Protein AF-0000000073392946 (afdb_homodimer)

pLDDT: mean 93.13, std 9.12, range [33.97, 98.94]

Foldseek 3Di:
DDPVVLVVVLVCCLPVLLVVLLQVLQCFFPDRDHSLLLVLLVCCVVVVVSDDDPVSNCCNAWFRVLLLVLLLLLQLLQQLLLLLCCLLLLHLQDGLCLQQLQLQLLLQLLVQCQPPVDLVSSLVRSLVRSLVSSVVLVVVQVVDDVRDSVSSSVSSVVSNVVSVVSSVVSLVVGDPVPSNVVSVLLQLWASRPGGPVLCVVLVVLSVVLLVQCLVCLQVSNQSSVDCVSSVVVPDHSVVSVVSSNNSSSSSNSSSCSRTHDADLSSNLLLLVLCVSNNSRSNSSSSSSSSSSSSVSSVLQSVQRHDDPHRDHSNVSCCVVNVVSVVVSCVVVVVVVD/DDPVVLVVVLVCCLPVLLVVLLQVLQCFFPDRDHSLLLVLLVCCVVPVVSDDDPVSNCCNAWFRVLLLVLLLLLQLLFQLLLLLCCLLLLHLQDGLCQQQLQLQLLLQLLVQCQPPVDLVSSLVRSLVRSLVSNVVLVVVQVVDDVRDSVSSSVSSVVSNVVSVVSSVVSLVVGDPVPSNVVSVLLQLWASRPGGPVLCVVLVVLSVVLLVLCLVCLQLSNQSSVDCVSSVVVPDHSVVSVVSSNNSSSSSNSSSCSRTHDADLSSNLLLLVLCVSNNSRSNSSSSSSSSSSSSVSSVLQSVQRHDDPHRDHSNVSCCVVNVVSVVVSCVVVVVVVD

Organism: Methanobrevibacter smithii (strain ATCC 35061 / DSM 861 / OCM 144 / PS) (NCBI:txid420247)

Sequence (674 aa):
MNEENKEILSIVLLVFLPIILFFASFLIGRYPIDPVDVIKTILCPIFPQLEVSQTITTIVFEIRLPRIIGAFVVGAALAMAGSAFQGIFKNPLVSSDLLGVSNGAGFGAALAILLSGLNVVTQIFAFVFGLISVSITYLISKSYKNGGILVLVLSGVAISAFFGALVSAVKFIADPDDKLPEIVYWLMGSLASITVDKLIMISVPIIIGVVVLMLLRWRINLLSMGDEEAQALGLNPSRTRLVVIAACTLLTSAAVSISGIIGWLGLVIPHMTRMIVGPDNKILIPASLSLGASFLLLIDNISRAVISIEIPIGILTAVIGVPIFLYLLRKGYSEWSMNEENKEILSIVLLVFLPIILFFASFLIGRYPIDPVDVIKTILCPIFPQLEVSQTITTIVFEIRLPRIIGAFVVGAALAMAGSAFQGIFKNPLVSSDLLGVSNGAGFGAALAILLSGLNVVTQIFAFVFGLISVSITYLISKSYKNGGILVLVLSGVAISAFFGALVSAVKFIADPDDKLPEIVYWLMGSLASITVDKLIMISVPIIIGVVVLMLLRWRINLLSMGDEEAQALGLNPSRTRLVVIAACTLLTSAAVSISGIIGWLGLVIPHMTRMIVGPDNKILIPASLSLGASFLLLIDNISRAVISIEIPIGILTAVIGVPIFLYLLRKGYSEWS

Secondary structure (DSSP, 8-state):
--HHHHHHHHHHHHHHHHHHHHHHHHHSSSS---HHHHHHHHHTTT-GGG---HHHHHIIIIIIHHHHHHHHHHHHHHHHHHHHHHHHTT-TT--TTTTSHHHHHHHHHHHHHHHT--HHHHHHHHHHHHHHHHHHHHHHHHTSTT--HHHHHHHHHHHHHHHHHHHHHHHHHS-TTTHHHHHHHHHT--STT--HHHHHHHHHHHHHHHHHHHHHHHHHHHHHH-HHHHHHTT--HHHHHHHHHHHHHHHHHHHHHHH----SHHHHHHHHHHHHH-S-HHHHHHHHHHHHHHHHHHHHHHHHHH-SS---HHHHHHHHHHHHHHHHHHHHHHHH-/--HHHHHHHHHHHHHHHHHHHHHHHHTSSSS---HHHHHHHHHTTT-GGG---HHHHHIIIIIIHHHHHHHHHHHHHHHHHHHHHHHHTT-TT--TTTTSHHHHHHHHHHHHHHHT--HHHHHHHHHHHHHHHHHHHHHHHHHSTT--HHHHHHHHHHHHHHHHHHHHHHHHHS-TTTHHHHHHHHHT--STT--HHHHHHHHHHHHHHHHHHHHHHHHHHHHHT-HHHHHHTT--HHHHHHHHHHHHHHHHHHHHHHH----SHHHHHHHHHHHHH-S-HHHHHHHHHHHHHHHHHHHHHHHHHH-SS---HHHHHHHHHHHHHHHHHHHHHHHH-

Radius of gyration: 26.89 Å; Cα contacts (8 Å, |Δi|>4): 1127; chains: 2; bounding box: 58×92×51 Å

Nearest PDB structures (foldseek):
  2nq2-assembly1_A  TM=9.608E-01  e=1.134E-20  Haemophilus influenzae
  2nq2-assembly1_B  TM=9.474E-01  e=2.192E-20  Haemophilus influenzae
  5b57-assembly1_B  TM=9.269E-01  e=2.754E-18  Burkholderia cenocepacia J2315
  5b57-assembly1_A  TM=9.365E-01  e=4.274E-18  Burkholderia cenocepacia J2315
  5b58-assembly1_B  TM=9.245E-01  e=4.876E-18  Burkholderia cenocepacia J2315

Solvent-accessible surface area (backbone atoms only — not comparable to full-atom values): 31918 Å² total; per-residue (Å²): 126,57,74,66,54,44,49,51,51,45,50,48,49,44,59,50,45,41,54,54,49,57,50,52,46,41,53,52,47,97,71,58,42,53,61,64,58,50,53,29,46,71,43,16,87,82,41,65,88,40,64,67,58,68,66,56,46,45,43,43,66,62,45,48,46,27,24,52,51,45,25,32,50,35,19,16,30,30,5,28,22,3,34,50,43,17,29,60,64,65,33,79,83,37,32,53,49,48,41,10,24,54,30,18,14,46,27,23,26,39,51,26,43,67,73,72,57,43,67,69,54,19,28,51,30,6,28,51,27,6,48,48,32,35,50,50,19,50,54,56,24,65,69,38,87,85,47,50,71,64,44,36,48,52,32,4,51,42,48,23,47,38,28,44,26,50,35,51,53,52,47,68,70,30,50,51,80,52,44,26,48,53,41,59,54,46,56,34,8,42,54,84,82,33,33,63,68,59,51,59,71,36,42,60,46,39,50,52,16,50,50,51,50,65,71,39,20,62,57,35,47,37,41,47,69,29,59,69,58,20,38,72,73,71,42,58,53,70,63,54,49,49,53,52,50,50,27,31,45,36,17,39,16,41,34,31,28,62,26,28,40,68,53,50,44,14,32,46,35,29,53,55,36,31,75,59,70,34,82,53,32,70,55,32,38,63,42,11,25,33,50,16,13,34,50,40,39,52,51,52,45,49,25,46,58,75,41,99,60,68,52,44,47,23,36,53,34,28,63,52,37,36,57,51,45,57,52,47,51,62,56,44,57,60,68,74,96,127,57,74,66,55,44,50,52,50,44,51,46,49,46,57,48,46,42,53,54,49,56,50,51,46,40,52,51,47,98,71,58,42,54,60,67,57,49,53,30,47,71,43,16,87,82,40,65,87,39,65,67,60,67,68,56,46,46,44,44,66,60,45,47,46,29,25,53,52,44,26,32,52,36,20,15,30,29,5,28,23,3,34,51,44,18,29,61,63,65,32,80,84,36,32,53,48,48,41,10,24,55,32,18,14,45,28,22,26,39,53,26,42,67,74,71,56,45,66,68,53,18,28,50,31,6,27,51,28,6,48,48,32,33,49,50,18,51,54,55,24,64,69,37,87,85,48,49,71,63,42,35,48,54,32,3,51,42,47,22,48,37,28,46,26,50,35,50,52,51,48,69,71,29,51,50,78,51,43,26,48,53,43,56,54,46,55,33,8,40,55,84,82,32,35,63,67,59,50,58,69,35,43,61,46,38,50,52,18,51,51,51,50,64,72,38,20,62,56,36,48,37,41,45,68,29,60,70,58,19,38,73,74,71,41,58,52,70,60,53,49,50,52,52,50,50,26,31,44,34,17,39,14,41,34,31,29,61,28,28,38,68,55,49,44,13,32,48,36,28,55,54,34,29,74,59,70,35,84,52,31,70,53,32,35,63,41,11,25,32,48,17,14,34,49,39,39,50,50,51,44,47,28,47,60,75,40,99,59,66,53,44,47,24,37,52,35,28,63,51,37,36,58,50,46,56,52,45,51,62,58,43,56,61,68,75,96

Structure (mmCIF, N/CA/C/O backbone):
data_AF-0000000073392946-model_v1
#
loop_
_entity.id
_entity.type
_entity.pdbx_description
1 polymer 'Iron(III) ABC transporter, permease component'
#
loop_
_atom_site.group_PDB
_atom_site.id
_atom_site.type_symbol
_atom_site.label_atom_id
_atom_site.label_alt_id
_atom_site.label_comp_id
_atom_site.label_asym_id
_atom_site.label_entity_id
_atom_site.label_seq_id
_atom_site.pdbx_PDB_ins_code
_atom_site.Cartn_x
_atom_site.Cartn_y
_atom_site.Cartn_z
_atom_site.occupancy
_atom_site.B_iso_or_equiv
_atom_site.auth_seq_id
_atom_site.auth_comp_id
_atom_site.auth_asym_id
_atom_site.auth_atom_id
_atom_site.pdbx_PDB_model_num
ATOM 1 N N . MET A 1 1 ? 17.859 34.781 -7.828 1 49.5 1 MET A N 1
ATOM 2 C CA . MET A 1 1 ? 17.5 35.5 -6.609 1 49.5 1 MET A CA 1
ATOM 3 C C . MET A 1 1 ? 18.578 35.344 -5.543 1 49.5 1 MET A C 1
ATOM 5 O O . MET A 1 1 ? 19.062 34.25 -5.293 1 49.5 1 MET A O 1
ATOM 9 N N . ASN A 1 2 ? 19.141 36.312 -5.102 1 59.88 2 ASN A N 1
ATOM 10 C CA . ASN A 1 2 ? 20.203 36.344 -4.113 1 59.88 2 ASN A CA 1
ATOM 11 C C . ASN A 1 2 ? 19.828 35.562 -2.854 1 59.88 2 ASN A C 1
ATOM 13 O O . ASN A 1 2 ? 18.641 35.406 -2.568 1 59.88 2 ASN A O 1
ATOM 17 N N . GLU A 1 3 ? 20.703 34.875 -2.246 1 69.44 3 GLU A N 1
ATOM 18 C CA . GLU A 1 3 ? 20.562 34.062 -1.041 1 69.44 3 GLU A CA 1
ATOM 19 C C . GLU A 1 3 ? 19.719 34.781 0.011 1 69.44 3 GLU A C 1
ATOM 21 O O . GLU A 1 3 ? 18.922 34.156 0.714 1 69.44 3 GLU A O 1
ATOM 26 N N . GLU A 1 4 ? 19.875 36.062 0.094 1 71.38 4 GLU A N 1
ATOM 27 C CA . GLU A 1 4 ? 19.141 36.875 1.066 1 71.38 4 GLU A CA 1
ATOM 28 C C . GLU A 1 4 ? 17.656 36.938 0.719 1 71.38 4 GLU A C 1
ATOM 30 O O . GLU A 1 4 ? 16.797 36.875 1.605 1 71.38 4 GLU A O 1
ATOM 35 N N . ASN A 1 5 ? 17.422 37.094 -0.562 1 73.25 5 ASN A N 1
ATOM 36 C CA . ASN A 1 5 ? 16.031 37.156 -1.014 1 73.25 5 ASN A CA 1
ATOM 37 C C . ASN A 1 5 ? 15.312 35.844 -0.824 1 73.25 5 ASN A C 1
ATOM 39 O O . ASN A 1 5 ? 14.125 35.812 -0.496 1 73.25 5 ASN A O 1
ATOM 43 N N . LYS A 1 6 ? 16.125 34.844 -0.994 1 74.5 6 LYS A N 1
ATOM 44 C CA . LYS A 1 6 ? 15.57 33.531 -0.797 1 74.5 6 LYS A CA 1
ATOM 45 C C . LYS A 1 6 ? 15.195 33.281 0.664 1 74.5 6 LYS A C 1
ATOM 47 O O . LYS A 1 6 ? 14.188 32.656 0.958 1 74.5 6 LYS A O 1
ATOM 52 N N . GLU A 1 7 ? 15.922 33.875 1.516 1 77.69 7 GLU A N 1
ATOM 53 C CA . GLU A 1 7 ? 15.664 33.781 2.947 1 77.69 7 GLU A CA 1
ATOM 54 C C . GLU A 1 7 ? 14.422 34.562 3.35 1 77.69 7 GLU A C 1
ATOM 56 O O . GLU A 1 7 ? 13.602 34.062 4.137 1 77.69 7 GLU A O 1
ATOM 61 N N . ILE A 1 8 ? 14.289 35.75 2.869 1 78.25 8 ILE A N 1
ATOM 62 C CA . ILE A 1 8 ? 13.133 36.594 3.178 1 78.25 8 ILE A CA 1
ATOM 63 C C . ILE A 1 8 ? 11.859 35.938 2.639 1 78.25 8 ILE A C 1
ATOM 65 O O . ILE A 1 8 ? 10.844 35.875 3.328 1 78.25 8 ILE A O 1
ATOM 69 N N . LEU A 1 9 ? 11.953 35.469 1.49 1 77.75 9 LEU A N 1
ATOM 70 C CA . LEU A 1 9 ? 10.812 34.781 0.872 1 77.75 9 LEU A CA 1
ATOM 71 C C . LEU A 1 9 ? 10.391 33.562 1.681 1 77.75 9 LEU A C 1
ATOM 73 O O . LEU A 1 9 ? 9.195 33.312 1.873 1 77.75 9 LEU A O 1
ATOM 77 N N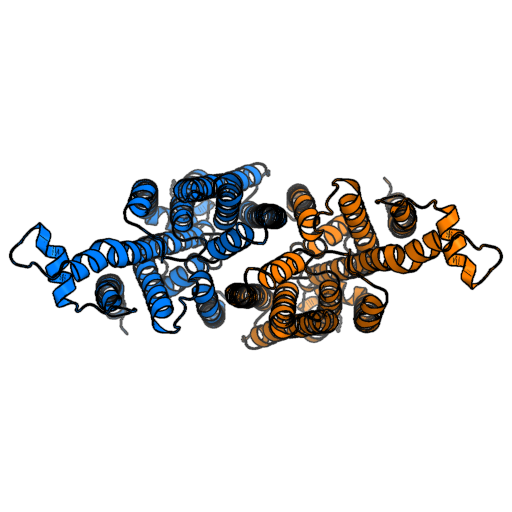 . SER A 1 10 ? 11.398 32.938 2.102 1 83.38 10 SER A N 1
ATOM 78 C CA . SER A 1 10 ? 11.117 31.75 2.912 1 83.38 10 SER A CA 1
ATOM 79 C C . SER A 1 10 ? 10.375 32.125 4.195 1 83.38 10 SER A C 1
ATOM 81 O O . SER A 1 10 ? 9.43 31.438 4.594 1 83.38 10 SER A O 1
ATOM 83 N N . ILE A 1 11 ? 10.758 33.156 4.707 1 82.12 11 ILE A N 1
ATOM 84 C CA . ILE A 1 11 ? 10.141 33.594 5.953 1 82.12 11 ILE A CA 1
ATOM 85 C C . ILE A 1 11 ? 8.719 34.062 5.684 1 82.12 11 ILE A C 1
ATOM 87 O O . ILE A 1 11 ? 7.797 33.75 6.445 1 82.12 11 ILE A O 1
ATOM 91 N N . VAL A 1 12 ? 8.547 34.781 4.652 1 81.62 12 VAL A N 1
ATOM 92 C CA . VAL A 1 12 ? 7.238 35.312 4.285 1 81.62 12 VAL A CA 1
ATOM 93 C C . VAL A 1 12 ? 6.266 34.156 4.047 1 81.62 12 VAL A C 1
ATOM 95 O O . VAL A 1 12 ? 5.137 34.156 4.539 1 81.62 12 VAL A O 1
ATOM 98 N N . LEU A 1 13 ? 6.73 33.188 3.451 1 80.81 13 LEU A N 1
ATOM 99 C CA . LEU A 1 13 ? 5.883 32.031 3.145 1 80.81 13 LEU A CA 1
ATOM 100 C C . LEU A 1 13 ? 5.516 31.281 4.414 1 80.81 13 LEU A C 1
ATOM 102 O O . LEU A 1 13 ? 4.371 30.844 4.582 1 80.81 13 LEU A O 1
ATOM 106 N N . LEU A 1 14 ? 6.453 31.172 5.191 1 86.44 14 LEU A N 1
ATOM 107 C CA . LEU A 1 14 ? 6.277 30.391 6.41 1 86.44 14 LEU A CA 1
ATOM 108 C C . LEU A 1 14 ? 5.289 31.062 7.352 1 86.44 14 LEU A C 1
ATOM 110 O O . LEU A 1 14 ? 4.516 30.391 8.039 1 86.44 14 LEU A O 1
ATOM 114 N N . VAL A 1 15 ? 5.289 32.344 7.312 1 87.25 15 VAL A N 1
ATOM 115 C CA . VAL A 1 15 ? 4.477 33.062 8.297 1 87.25 15 VAL A CA 1
ATOM 116 C C . VAL A 1 15 ? 3.166 33.5 7.664 1 87.25 15 VAL A C 1
ATOM 118 O O . VAL A 1 15 ? 2.096 33.344 8.258 1 87.25 15 VAL A O 1
ATOM 121 N N . PHE A 1 16 ? 3.133 34.031 6.488 1 91.5 16 PHE A N 1
ATOM 122 C CA . PHE A 1 16 ? 1.972 34.719 5.934 1 91.5 16 PHE A CA 1
ATOM 123 C C . PHE A 1 16 ? 1.063 33.75 5.199 1 91.5 16 PHE A C 1
ATOM 125 O O . PHE A 1 16 ? -0.153 33.938 5.145 1 91.5 16 PHE A O 1
ATOM 132 N N . LEU A 1 17 ? 1.608 32.719 4.664 1 93.88 17 LEU A N 1
ATOM 133 C CA . LEU A 1 17 ? 0.814 31.797 3.869 1 93.88 17 LEU A CA 1
ATOM 134 C C . LEU A 1 17 ? -0.289 31.156 4.711 1 93.88 17 LEU A C 1
ATOM 136 O O . LEU A 1 17 ? -1.454 31.141 4.309 1 93.88 17 LEU A O 1
ATOM 140 N N . PRO A 1 18 ? 0.021 30.609 5.898 1 95.81 18 PRO A N 1
ATOM 141 C CA . PRO A 1 18 ? -1.043 30.031 6.719 1 95.81 18 PRO A CA 1
ATOM 142 C C . PRO A 1 18 ? -2.105 31.047 7.117 1 95.81 18 PRO A C 1
ATOM 144 O O . PRO A 1 18 ? -3.283 30.703 7.242 1 95.81 18 PRO A O 1
ATOM 147 N N . ILE A 1 19 ? -1.683 32.281 7.344 1 95.25 19 ILE A N 1
ATOM 148 C CA . ILE A 1 19 ? -2.611 33.344 7.754 1 95.25 19 ILE A CA 1
ATOM 149 C C . ILE A 1 19 ? -3.576 33.656 6.609 1 95.25 19 ILE A C 1
ATOM 151 O O . ILE A 1 19 ? -4.789 33.75 6.816 1 95.25 19 ILE A O 1
ATOM 155 N N . ILE A 1 20 ? -3.104 33.812 5.457 1 95.44 20 ILE A N 1
ATOM 156 C CA . ILE A 1 20 ? -3.914 34.125 4.281 1 95.44 20 ILE A CA 1
ATOM 157 C C . ILE A 1 20 ? -4.891 32.969 4.031 1 95.44 20 ILE A C 1
ATOM 159 O O . ILE A 1 20 ? -6.078 33.188 3.785 1 95.44 20 ILE A O 1
ATOM 163 N N . LEU A 1 21 ? -4.43 31.766 4.141 1 97 21 LEU A N 1
ATOM 164 C CA . LEU A 1 21 ? -5.27 30.594 3.885 1 97 21 LEU A CA 1
ATOM 165 C C . LEU A 1 21 ? -6.332 30.438 4.973 1 97 21 LEU A C 1
ATOM 167 O O . LEU A 1 21 ? -7.445 29.984 4.695 1 97 21 LEU A O 1
ATOM 171 N N . PHE A 1 22 ? -5.922 30.812 6.211 1 97.25 22 PHE A N 1
ATOM 172 C CA . PHE A 1 22 ? -6.863 30.781 7.324 1 97.25 22 PHE A CA 1
ATOM 173 C C . PHE A 1 22 ? -8.102 31.625 7.012 1 97.25 22 PHE A C 1
ATOM 175 O O . PHE A 1 22 ? -9.227 31.141 7.113 1 97.25 22 PHE A O 1
ATOM 182 N N . PHE A 1 23 ? -7.953 32.812 6.562 1 95.75 23 PHE A N 1
ATOM 183 C CA . PHE A 1 23 ? -9.078 33.688 6.277 1 95.75 23 PHE A CA 1
ATOM 184 C C . PHE A 1 23 ? -9.758 33.281 4.973 1 95.75 23 PHE A C 1
ATOM 186 O O . PHE A 1 23 ? -10.984 33.344 4.871 1 95.75 23 PHE A O 1
ATOM 193 N N . ALA A 1 24 ? -9.016 32.906 4.016 1 95.56 24 ALA A N 1
ATOM 194 C CA . ALA A 1 24 ? -9.586 32.469 2.736 1 95.56 24 ALA A CA 1
ATOM 195 C C . ALA A 1 24 ? -10.5 31.281 2.914 1 95.56 24 ALA A C 1
ATOM 197 O O . ALA A 1 24 ? -11.492 31.125 2.197 1 95.56 24 ALA A O 1
ATOM 198 N N . SER A 1 25 ? -10.141 30.438 3.854 1 96.44 25 SER A N 1
ATOM 199 C CA . SER A 1 25 ? -10.891 29.203 4.086 1 96.44 25 SER A CA 1
ATOM 200 C C . SER A 1 25 ? -12.32 29.5 4.512 1 96.44 25 SER A C 1
ATOM 202 O O . SER A 1 25 ? -13.234 28.719 4.215 1 96.44 25 SER A O 1
ATOM 204 N N . PHE A 1 26 ? -12.539 30.625 5.145 1 95.19 26 PHE A N 1
ATOM 205 C CA . PHE A 1 26 ? -13.875 30.984 5.598 1 95.19 26 PHE A CA 1
ATOM 206 C C . PHE A 1 26 ? -14.742 31.438 4.426 1 95.19 26 PHE A C 1
ATOM 208 O O . PHE A 1 26 ? -15.969 31.438 4.527 1 95.19 26 PHE A O 1
ATOM 215 N N . LEU A 1 27 ? -14.125 31.812 3.336 1 93.38 27 LEU A N 1
ATOM 216 C CA . LEU A 1 27 ? -14.852 32.281 2.16 1 93.38 27 LEU A CA 1
ATOM 217 C C . LEU A 1 27 ? -15.289 31.109 1.284 1 93.38 27 LEU A C 1
ATOM 219 O O . LEU A 1 27 ? -16.109 31.281 0.38 1 93.38 27 LEU A O 1
ATOM 223 N N . ILE A 1 28 ? -14.781 29.953 1.602 1 91 28 ILE A N 1
ATOM 224 C CA . ILE A 1 28 ? -15.016 28.781 0.759 1 91 28 ILE A CA 1
ATOM 225 C C . ILE A 1 28 ? -15.984 27.828 1.456 1 91 28 ILE A C 1
ATOM 227 O O . ILE A 1 28 ? -15.859 27.562 2.656 1 91 28 ILE A O 1
ATOM 231 N N . GLY A 1 29 ? -16.891 27.25 0.705 1 84.75 29 GLY A N 1
ATOM 232 C CA . GLY A 1 29 ? -17.875 26.328 1.224 1 84.75 29 GLY A CA 1
ATOM 233 C C . GLY A 1 29 ? -19.312 26.766 0.958 1 84.75 29 GLY A C 1
ATOM 234 O O . GLY A 1 29 ? -19.547 27.703 0.21 1 84.75 29 GLY A O 1
ATOM 235 N N . ARG A 1 30 ? -20.328 26.156 1.58 1 81.88 30 ARG A N 1
ATOM 236 C CA . ARG A 1 30 ? -21.75 26.359 1.319 1 81.88 30 ARG A CA 1
ATOM 237 C C . ARG A 1 30 ? -22.234 27.688 1.889 1 81.88 30 ARG A C 1
ATOM 239 O O . ARG A 1 30 ? -23.188 28.281 1.371 1 81.88 30 ARG A O 1
ATOM 246 N N . TYR A 1 31 ? -21.5 28.141 2.951 1 85.69 31 TYR A N 1
ATOM 247 C CA . TYR A 1 31 ? -21.875 29.375 3.629 1 85.69 31 TYR A CA 1
ATOM 248 C C . TYR A 1 31 ? -20.656 30.281 3.807 1 85.69 31 TYR A C 1
ATOM 250 O O . TYR A 1 31 ? -20.062 30.312 4.883 1 85.69 31 TYR A O 1
ATOM 258 N N . PRO A 1 32 ? -20.375 31 2.76 1 91.44 32 PRO A N 1
ATOM 259 C CA . PRO A 1 32 ? -19.203 31.875 2.857 1 91.44 32 PRO A CA 1
ATOM 260 C C . PRO A 1 32 ? -19.359 32.969 3.908 1 91.44 32 PRO A C 1
ATOM 262 O O . PRO A 1 32 ? -20.453 33.531 4.043 1 91.44 32 PRO A O 1
ATOM 265 N N . ILE A 1 33 ? -18.328 33.188 4.641 1 93.31 33 ILE A N 1
ATOM 266 C CA . ILE A 1 33 ? -18.328 34.188 5.695 1 93.31 33 ILE A CA 1
ATOM 267 C C . ILE A 1 33 ? -17.25 35.219 5.418 1 93.31 33 ILE A C 1
ATOM 269 O O . ILE A 1 33 ? -16.078 34.875 5.227 1 93.31 33 ILE A O 1
ATOM 273 N N . ASP A 1 34 ? -17.594 36.406 5.5 1 93.5 34 ASP A N 1
ATOM 274 C CA . ASP A 1 34 ? -16.656 37.5 5.273 1 93.5 34 ASP A CA 1
ATOM 275 C C . ASP A 1 34 ? -15.594 37.531 6.363 1 93.5 34 ASP A C 1
ATOM 277 O O . ASP A 1 34 ? -15.891 37.344 7.543 1 93.5 34 ASP A O 1
ATOM 281 N N . PRO A 1 35 ? -14.367 37.906 5.895 1 93.56 35 PRO A N 1
ATOM 282 C CA . PRO A 1 35 ? -13.266 37.938 6.859 1 93.56 35 PRO A CA 1
ATOM 283 C C . PRO A 1 35 ? -13.531 38.906 8.016 1 93.56 35 PRO A C 1
ATOM 285 O O . PRO A 1 35 ? -13.086 38.656 9.141 1 93.56 35 PRO A O 1
ATOM 288 N N . VAL A 1 36 ? -14.227 39.906 7.746 1 93.12 36 VAL A N 1
ATOM 289 C CA . VAL A 1 36 ? -14.547 40.875 8.789 1 93.12 36 VAL A CA 1
ATOM 290 C C . VAL A 1 36 ? -15.453 40.25 9.836 1 93.12 36 VAL A C 1
ATOM 292 O O . VAL A 1 36 ? -15.25 40.406 11.039 1 93.12 36 VAL A O 1
ATOM 295 N N . ASP A 1 37 ? -16.422 39.531 9.391 1 93.5 37 ASP A N 1
ATOM 296 C CA . ASP A 1 37 ? -17.344 38.844 10.297 1 93.5 37 ASP A CA 1
ATOM 297 C C . ASP A 1 37 ? -16.609 37.75 11.086 1 93.5 37 ASP A C 1
ATOM 299 O O . ASP A 1 37 ? -16.938 37.5 12.242 1 93.5 37 ASP A O 1
ATOM 303 N N . VAL A 1 38 ? -15.648 37.188 10.453 1 94.5 38 VAL A N 1
ATOM 304 C CA . VAL A 1 38 ? -14.836 36.188 11.141 1 94.5 38 VAL A CA 1
ATOM 305 C C . VAL A 1 38 ? -14.078 36.812 12.297 1 94.5 38 VAL A C 1
ATOM 307 O O . VAL A 1 38 ? -14.102 36.312 13.422 1 94.5 38 VAL A O 1
ATOM 310 N N . ILE A 1 39 ? -13.445 37.969 12.039 1 94.19 39 ILE A N 1
ATOM 311 C CA . ILE A 1 39 ? -12.656 38.656 13.047 1 94.19 39 ILE A CA 1
ATOM 312 C C . ILE A 1 39 ? -13.57 39.125 14.18 1 94.19 39 ILE A C 1
ATOM 314 O O . ILE A 1 39 ? -13.242 38.938 15.359 1 94.19 39 ILE A O 1
ATOM 318 N N . LYS A 1 40 ? -14.742 39.656 13.82 1 93.5 40 LYS A N 1
ATOM 319 C CA . LYS A 1 40 ? -15.703 40.094 14.836 1 93.5 40 LYS A CA 1
ATOM 320 C C . LYS A 1 40 ? -16.141 38.906 15.711 1 93.5 40 LYS A C 1
ATOM 322 O O . LYS A 1 40 ? -16.219 39.031 16.938 1 93.5 40 LYS A O 1
ATOM 327 N N . THR A 1 41 ? -16.422 37.875 15.031 1 93.31 41 THR A N 1
ATOM 328 C CA . THR A 1 41 ? -16.922 36.719 15.75 1 93.31 41 THR A CA 1
ATOM 329 C C . THR A 1 41 ? -15.867 36.188 16.719 1 93.31 41 THR A C 1
ATOM 331 O O . THR A 1 41 ? -16.172 35.844 17.859 1 93.31 41 THR A O 1
ATOM 334 N N . ILE A 1 42 ? -14.617 36.125 16.297 1 92.62 42 ILE A N 1
ATOM 335 C CA . ILE A 1 42 ? -13.531 35.594 17.094 1 92.62 42 ILE A CA 1
ATOM 336 C C . ILE A 1 42 ? -13.242 36.531 18.266 1 92.62 42 ILE A C 1
ATOM 338 O O . ILE A 1 42 ? -12.93 36.062 19.375 1 92.62 42 ILE A O 1
ATOM 342 N N . LEU A 1 43 ? -13.445 37.812 18.078 1 92.19 43 LEU A N 1
ATOM 343 C CA . LEU A 1 43 ? -13.125 38.781 19.109 1 92.19 43 LEU A CA 1
ATOM 344 C C . LEU A 1 43 ? -14.328 39.062 20.016 1 92.19 43 LEU A C 1
ATOM 346 O O . LEU A 1 43 ? -14.188 39.625 21.078 1 92.19 43 LEU A O 1
ATOM 350 N N . CYS A 1 44 ? -15.414 38.625 19.672 1 89.31 44 CYS A N 1
ATOM 351 C CA . CYS A 1 44 ? -16.672 38.906 20.359 1 89.31 44 CYS A CA 1
ATOM 352 C C . CYS A 1 44 ? -16.609 38.469 21.812 1 89.31 44 CYS A C 1
ATOM 354 O O . CYS A 1 44 ? -17.109 39.188 22.703 1 89.31 44 CYS A O 1
ATOM 356 N N . PRO A 1 45 ? -16.031 37.344 22.078 1 87.94 45 PRO A N 1
ATOM 357 C CA . PRO A 1 45 ? -15.961 36.938 23.484 1 87.94 45 PRO A CA 1
ATOM 358 C C . PRO A 1 45 ? -15.203 37.938 24.359 1 87.94 45 PRO A C 1
ATOM 360 O O . PRO A 1 45 ? -15.469 38.062 25.547 1 87.94 45 PRO A O 1
ATOM 363 N N . ILE A 1 46 ? -14.312 38.719 23.828 1 89.81 46 ILE A N 1
ATOM 364 C CA . ILE A 1 46 ? -13.531 39.719 24.547 1 89.81 46 ILE A CA 1
ATOM 365 C C . ILE A 1 46 ? -14.219 41.062 24.438 1 89.81 46 ILE A C 1
ATOM 367 O O . ILE A 1 46 ? -14.25 41.844 25.406 1 89.81 46 ILE A O 1
ATOM 371 N N . PHE A 1 47 ? -14.82 41.312 23.234 1 91.69 47 PHE A N 1
ATOM 372 C CA . PHE A 1 47 ? -15.516 42.562 22.953 1 91.69 47 PHE A CA 1
ATOM 373 C C . PHE A 1 47 ? -16.953 42.312 22.531 1 91.69 47 PHE A C 1
ATOM 375 O O . PHE A 1 47 ? -17.266 42.281 21.344 1 91.69 47 PHE A O 1
ATOM 382 N N . PRO A 1 48 ? -17.875 42.188 23.422 1 88.06 48 PRO A N 1
ATOM 383 C CA . PRO A 1 48 ? -19.266 41.781 23.156 1 88.06 48 PRO A CA 1
ATOM 384 C C . PRO A 1 48 ? -19.953 42.719 22.172 1 88.06 48 PRO A C 1
ATOM 386 O O . PRO A 1 48 ? -20.938 42.344 21.531 1 88.06 48 PRO A O 1
ATOM 389 N N . GLN A 1 49 ? -19.453 43.906 22.016 1 89.06 49 GLN A N 1
ATOM 390 C CA . GLN A 1 49 ? -20.062 44.875 21.125 1 89.06 49 GLN A CA 1
ATOM 391 C C . GLN A 1 49 ? -19.922 44.438 19.656 1 89.06 49 GLN A C 1
ATOM 393 O O . GLN A 1 49 ? -20.609 44.969 18.781 1 89.06 49 GLN A O 1
ATOM 398 N N . LEU A 1 50 ? -19.109 43.5 19.438 1 88.25 50 LEU A N 1
ATOM 399 C CA . LEU A 1 50 ? -18.828 43.062 18.062 1 88.25 50 LEU A CA 1
ATOM 400 C C . LEU A 1 50 ? -19.734 41.906 17.672 1 88.25 50 LEU A C 1
ATOM 402 O O . LEU A 1 50 ? -19.422 41.156 16.75 1 88.25 50 LEU A O 1
ATOM 406 N N . GLU A 1 51 ? -20.797 41.75 18.312 1 85.44 51 GLU A N 1
ATOM 407 C CA . GLU A 1 51 ? -21.656 40.594 18.109 1 85.44 51 GLU A CA 1
ATOM 408 C C . GLU A 1 51 ? -22.219 40.562 16.688 1 85.44 51 GLU A C 1
ATOM 410 O O . GLU A 1 51 ? -22.594 41.625 16.156 1 85.44 51 GLU A O 1
ATOM 415 N N . VAL A 1 52 ? -22.016 39.375 16.156 1 88.12 52 VAL A N 1
ATOM 416 C CA . VAL A 1 52 ? -22.594 39.094 14.852 1 88.12 52 VAL A CA 1
ATOM 417 C C . VAL A 1 52 ? -23.781 38.156 15.008 1 88.12 52 VAL A C 1
ATOM 419 O O . VAL A 1 52 ? -24.203 37.844 16.125 1 88.12 52 VAL A O 1
ATOM 422 N N . SER A 1 53 ? -24.422 37.688 13.922 1 91.81 53 SER A N 1
ATOM 423 C CA . SER A 1 53 ? -25.562 36.781 14 1 91.81 53 SER A CA 1
ATOM 424 C C . SER A 1 53 ? -25.203 35.469 14.664 1 91.81 53 SER A C 1
ATOM 426 O O . SER A 1 53 ? -24.047 35 14.578 1 91.81 53 SER A O 1
ATOM 428 N N . GLN A 1 54 ? -26.156 34.844 15.312 1 92 54 GLN A N 1
ATOM 429 C CA . GLN A 1 54 ? -25.938 33.594 16 1 92 54 GLN A CA 1
ATOM 430 C C . GLN A 1 54 ? -25.562 32.469 15.016 1 92 54 GLN A C 1
ATOM 432 O O . GLN A 1 54 ? -24.781 31.594 15.344 1 92 54 GLN A O 1
ATOM 437 N N . THR A 1 55 ? -26.141 32.562 13.875 1 93.12 55 THR A N 1
ATOM 438 C CA . THR A 1 55 ? -25.844 31.578 12.836 1 93.12 55 THR A CA 1
ATOM 439 C C . THR A 1 55 ? -24.375 31.625 12.445 1 93.12 55 THR A C 1
ATOM 441 O O . THR A 1 55 ? -23.703 30.594 12.383 1 93.12 55 THR A O 1
ATOM 444 N N . ILE A 1 56 ? -23.875 32.781 12.281 1 93.19 56 ILE A N 1
ATOM 445 C CA . ILE A 1 56 ? -22.484 32.969 11.898 1 93.19 56 ILE A CA 1
ATOM 446 C C . ILE A 1 56 ? -21.578 32.531 13.039 1 93.19 56 ILE A C 1
ATOM 448 O O . ILE A 1 56 ? -20.562 31.875 12.812 1 93.19 56 ILE A O 1
ATOM 452 N N . THR A 1 57 ? -21.938 32.875 14.227 1 93.25 57 THR A N 1
ATOM 453 C CA . THR A 1 57 ? -21.156 32.5 15.398 1 93.25 57 THR A CA 1
ATOM 454 C C . THR A 1 57 ? -21.047 30.984 15.508 1 93.25 57 THR A C 1
ATOM 456 O O . THR A 1 57 ? -19.969 30.453 15.75 1 93.25 57 THR A O 1
ATOM 459 N N . THR A 1 58 ? -22.141 30.344 15.25 1 93.12 58 THR A N 1
ATOM 460 C CA . THR A 1 58 ? -22.172 28.891 15.336 1 93.12 58 THR A CA 1
ATOM 461 C C . THR A 1 58 ? -21.328 28.266 14.227 1 93.12 58 THR A C 1
ATOM 463 O O . THR A 1 58 ? -20.547 27.344 14.477 1 93.12 58 THR A O 1
ATOM 466 N N . ILE A 1 59 ? -21.453 28.75 13.086 1 93.5 59 ILE A N 1
ATOM 467 C CA . ILE A 1 59 ? -20.703 28.219 11.953 1 93.5 59 ILE A CA 1
ATOM 468 C C . ILE A 1 59 ? -19.203 28.422 12.164 1 93.5 59 ILE A C 1
ATOM 470 O O . ILE A 1 59 ? -18.406 27.516 11.953 1 93.5 59 ILE A O 1
ATOM 474 N N . VAL A 1 60 ? -18.828 29.594 12.625 1 94.69 60 VAL A N 1
ATOM 475 C CA . VAL A 1 60 ? -17.422 29.922 12.797 1 94.69 60 VAL A CA 1
ATOM 476 C C . VAL A 1 60 ? -16.812 29.078 13.898 1 94.69 60 VAL A C 1
ATOM 478 O O . VAL A 1 60 ? -15.789 28.406 13.688 1 94.69 60 VAL A O 1
ATOM 481 N N . PHE A 1 61 ? -17.422 29 15.07 1 94 61 PHE A N 1
ATOM 482 C CA . PHE A 1 61 ? -16.797 28.391 16.25 1 94 61 PHE A CA 1
ATOM 483 C C . PHE A 1 61 ? -17.016 26.875 16.234 1 94 61 PHE A C 1
ATOM 485 O O . PHE A 1 61 ? -16.156 26.125 16.719 1 94 61 PHE A O 1
ATOM 492 N N . GLU A 1 62 ? -18.078 26.422 15.68 1 93.88 62 GLU A N 1
ATOM 493 C CA . GLU A 1 62 ? -18.438 25.016 15.875 1 93.88 62 GLU A CA 1
ATOM 494 C C . GLU A 1 62 ? -18.141 24.188 14.625 1 93.88 62 GLU A C 1
ATOM 496 O O . GLU A 1 62 ? -18 22.969 14.703 1 93.88 62 GLU A O 1
ATOM 501 N N . ILE A 1 63 ? -17.984 24.844 13.523 1 94.12 63 ILE A N 1
ATOM 502 C CA . ILE A 1 63 ? -17.859 24.062 12.289 1 94.12 63 ILE A CA 1
ATOM 503 C C . ILE A 1 63 ? -16.547 24.422 11.594 1 94.12 63 ILE A C 1
ATOM 505 O O . ILE A 1 63 ? -15.648 23.578 11.469 1 94.12 63 ILE A O 1
ATOM 509 N N . ARG A 1 64 ? -16.312 25.703 11.336 1 96.56 64 ARG A N 1
ATOM 510 C CA . ARG A 1 64 ? -15.219 26.094 10.445 1 96.56 64 ARG A CA 1
ATOM 511 C C . ARG A 1 64 ? -13.891 26.141 11.195 1 96.56 64 ARG A C 1
ATOM 513 O O . ARG A 1 64 ? -12.875 25.625 10.711 1 96.56 64 ARG A O 1
ATOM 520 N N . LEU A 1 65 ? -13.953 26.766 12.312 1 96.88 65 LEU A N 1
ATOM 521 C CA . LEU A 1 65 ? -12.703 26.969 13.039 1 96.88 65 LEU A CA 1
ATOM 522 C C . LEU A 1 65 ? -12.094 25.641 13.445 1 96.88 65 LEU A C 1
ATOM 524 O O . LEU A 1 65 ? -10.898 25.406 13.227 1 96.88 65 LEU A O 1
ATOM 528 N N . PRO A 1 66 ? -12.883 24.672 14.023 1 97.88 66 PRO A N 1
ATOM 529 C CA . PRO A 1 66 ? -12.281 23.375 14.359 1 97.88 66 PRO A CA 1
ATOM 530 C C . PRO A 1 66 ? -11.703 22.672 13.141 1 97.88 66 PRO A C 1
ATOM 532 O O . PRO A 1 66 ? -10.625 22.078 13.219 1 97.88 66 PRO A O 1
ATOM 535 N N . ARG A 1 67 ? -12.367 22.719 12.047 1 97.94 67 ARG A N 1
ATOM 536 C CA . ARG A 1 67 ? -11.922 22.078 10.82 1 97.94 67 ARG A CA 1
ATOM 537 C C . ARG A 1 67 ? -10.633 22.719 10.305 1 97.94 67 ARG A C 1
ATOM 539 O O . ARG A 1 67 ? -9.695 22.016 9.922 1 97.94 67 ARG A O 1
ATOM 546 N N . ILE A 1 68 ? -10.594 24.031 10.359 1 98.25 68 ILE A N 1
ATOM 547 C CA . ILE A 1 68 ? -9.422 24.75 9.891 1 98.25 68 ILE A CA 1
ATOM 548 C C . ILE A 1 68 ? -8.234 24.469 10.805 1 98.25 68 ILE A C 1
ATOM 550 O O . ILE A 1 68 ? -7.133 24.188 10.328 1 98.25 68 ILE A O 1
ATOM 554 N N . ILE A 1 69 ? -8.461 24.516 12.086 1 98.38 69 ILE A N 1
ATOM 555 C CA . ILE A 1 69 ? -7.406 24.203 13.031 1 98.38 69 ILE A CA 1
ATOM 556 C C . ILE A 1 69 ? -6.969 22.75 12.852 1 98.38 69 ILE A C 1
ATOM 558 O O . ILE A 1 69 ? -5.777 22.438 12.922 1 98.38 69 ILE A O 1
ATOM 562 N N . GLY A 1 70 ? -7.934 21.906 12.602 1 98.69 70 GLY A N 1
ATOM 563 C CA . GLY A 1 70 ? -7.613 20.516 12.305 1 98.69 70 GLY A CA 1
ATOM 564 C C . GLY A 1 70 ? -6.699 20.359 11.102 1 98.69 70 GLY A C 1
ATOM 565 O O . GLY A 1 70 ? -5.73 19.594 11.148 1 98.69 70 GLY A O 1
ATOM 566 N N . ALA A 1 71 ? -6.992 21.062 10.055 1 98.75 71 ALA A N 1
ATOM 567 C CA . ALA A 1 71 ? -6.156 21.047 8.852 1 98.75 71 ALA A CA 1
ATOM 568 C C . ALA A 1 71 ? -4.73 21.484 9.172 1 98.75 71 ALA A C 1
ATOM 570 O O . ALA A 1 71 ? -3.766 20.844 8.742 1 98.75 71 ALA A O 1
ATOM 571 N N . PHE A 1 72 ? -4.625 22.516 9.945 1 98.62 72 PHE A N 1
ATOM 572 C CA . PHE A 1 72 ? -3.314 23.047 10.32 1 98.62 72 PHE A CA 1
ATOM 573 C C . PHE A 1 72 ? -2.541 22.016 11.141 1 98.62 72 PHE A C 1
ATOM 575 O O . PHE A 1 72 ? -1.378 21.734 10.852 1 98.62 72 PHE A O 1
ATOM 582 N N . VAL A 1 73 ? -3.195 21.484 12.125 1 98.81 73 VAL A N 1
ATOM 583 C CA . VAL A 1 73 ? -2.539 20.578 13.062 1 98.81 73 VAL A CA 1
ATOM 584 C C . VAL A 1 73 ? -2.133 19.297 12.359 1 98.81 73 VAL A C 1
ATOM 586 O O . VAL A 1 73 ? -0.988 18.859 12.469 1 98.81 73 VAL A O 1
ATOM 589 N N . VAL A 1 74 ? -3.037 18.688 11.602 1 98.88 74 VAL A N 1
ATOM 590 C CA . VAL A 1 74 ? -2.779 17.438 10.906 1 98.88 74 VAL A CA 1
ATOM 591 C C . VAL A 1 74 ? -1.701 17.641 9.844 1 98.88 74 VAL A C 1
ATOM 593 O O . VAL A 1 74 ? -0.749 16.859 9.758 1 98.88 74 VAL A O 1
ATOM 596 N N . GLY A 1 75 ? -1.833 18.688 9.07 1 98.81 75 GLY A N 1
ATOM 597 C CA . GLY A 1 75 ? -0.84 19 8.047 1 98.81 75 GLY A CA 1
ATOM 598 C C . GLY A 1 75 ? 0.548 19.219 8.617 1 98.81 75 GLY A C 1
ATOM 599 O O . GLY A 1 75 ? 1.533 18.703 8.086 1 98.81 75 GLY A O 1
ATOM 600 N N . ALA A 1 76 ? 0.587 19.969 9.656 1 98.56 76 ALA A N 1
ATOM 601 C CA . ALA A 1 76 ? 1.854 20.234 10.328 1 98.56 76 ALA A CA 1
ATOM 602 C C . ALA A 1 76 ? 2.475 18.953 10.875 1 98.56 76 ALA A C 1
ATOM 604 O O . ALA A 1 76 ? 3.666 18.703 10.672 1 98.56 76 ALA A O 1
ATOM 605 N N . ALA A 1 77 ? 1.649 18.203 11.539 1 98.88 77 ALA A N 1
ATOM 606 C CA . ALA A 1 77 ? 2.125 16.984 12.18 1 98.88 77 ALA A CA 1
ATOM 607 C C . ALA A 1 77 ? 2.717 16.016 11.156 1 98.88 77 ALA A C 1
ATOM 609 O O . ALA A 1 77 ? 3.83 15.523 11.336 1 98.88 77 ALA A O 1
ATOM 610 N N . LEU A 1 78 ? 2.01 15.766 10.094 1 98.69 78 LEU A N 1
ATOM 611 C CA . LEU A 1 78 ? 2.449 14.805 9.086 1 98.69 78 LEU A CA 1
ATOM 612 C C . LEU A 1 78 ? 3.697 15.305 8.367 1 98.69 78 LEU A C 1
ATOM 614 O O . LEU A 1 78 ? 4.621 14.531 8.109 1 98.69 78 LEU A O 1
ATOM 618 N N . ALA A 1 79 ? 3.762 16.562 8.094 1 98.5 79 ALA A N 1
ATOM 619 C CA . ALA A 1 79 ? 4.906 17.141 7.391 1 98.5 79 ALA A CA 1
ATOM 620 C C . ALA A 1 79 ? 6.148 17.141 8.281 1 98.5 79 ALA A C 1
ATOM 622 O O . ALA A 1 79 ? 7.246 16.828 7.82 1 98.5 79 ALA A O 1
ATOM 623 N N . MET A 1 80 ? 5.957 17.531 9.508 1 98.38 80 MET A N 1
ATOM 624 C CA . MET A 1 80 ? 7.078 17.531 10.445 1 98.38 80 MET A CA 1
ATOM 625 C C . MET A 1 80 ? 7.621 16.125 10.648 1 98.38 80 MET A C 1
ATOM 627 O O . MET A 1 80 ? 8.836 15.922 10.672 1 98.38 80 MET A O 1
ATOM 631 N N . ALA A 1 81 ? 6.723 15.203 10.859 1 98.75 81 ALA A N 1
ATOM 632 C CA . ALA A 1 81 ? 7.129 13.812 11.039 1 98.75 81 ALA A CA 1
ATOM 633 C C . ALA A 1 81 ? 7.867 13.297 9.805 1 98.75 81 ALA A C 1
ATOM 635 O O . ALA A 1 81 ? 8.891 12.625 9.922 1 98.75 81 ALA A O 1
ATOM 636 N N . GLY A 1 82 ? 7.344 13.633 8.656 1 98.25 82 GLY A N 1
ATOM 637 C CA . GLY A 1 82 ? 8.008 13.258 7.422 1 98.25 82 GLY A CA 1
ATOM 638 C C . GLY A 1 82 ? 9.414 13.812 7.309 1 98.25 82 GLY A C 1
ATOM 639 O O . GLY A 1 82 ? 10.344 13.086 6.941 1 98.25 82 GLY A O 1
ATOM 640 N N . SER A 1 83 ? 9.586 15.039 7.605 1 97.75 83 SER A N 1
ATOM 641 C CA . SER A 1 83 ? 10.891 15.688 7.547 1 97.75 83 SER A CA 1
ATOM 642 C C . SER A 1 83 ? 11.883 15.023 8.5 1 97.75 83 SER A C 1
ATOM 644 O O . SER A 1 83 ? 13.031 14.773 8.133 1 97.75 83 SER A O 1
ATOM 646 N N . ALA A 1 84 ? 11.422 14.781 9.648 1 98.5 84 ALA A N 1
ATOM 647 C CA . ALA A 1 84 ? 12.281 14.141 10.641 1 98.5 84 ALA A CA 1
ATOM 648 C C . ALA A 1 84 ? 12.688 12.742 10.188 1 98.5 84 ALA A C 1
ATOM 650 O O . ALA A 1 84 ? 13.859 12.367 10.281 1 98.5 84 ALA A O 1
ATOM 651 N N . PHE A 1 85 ? 11.719 11.977 9.68 1 97.81 85 PHE A N 1
ATOM 652 C CA . PHE A 1 85 ? 12 10.625 9.211 1 97.81 85 PHE A CA 1
ATOM 653 C C . PHE A 1 85 ? 12.977 10.641 8.047 1 97.81 85 PHE A C 1
ATOM 655 O O . PHE A 1 85 ? 13.875 9.805 7.973 1 97.81 85 PHE A O 1
ATOM 662 N N . GLN A 1 86 ? 12.781 11.57 7.156 1 96.38 86 GLN A N 1
ATOM 663 C CA . GLN A 1 86 ? 13.719 11.656 6.039 1 96.38 86 GLN A CA 1
ATOM 664 C C . GLN A 1 86 ? 15.133 11.938 6.531 1 96.38 86 GLN A C 1
ATOM 666 O O . GLN A 1 86 ? 16.109 11.461 5.945 1 96.38 86 GLN A O 1
ATOM 671 N N . GLY A 1 87 ? 15.273 12.664 7.578 1 95.38 87 GLY A N 1
ATOM 672 C CA . GLY A 1 87 ? 16.562 12.961 8.164 1 95.38 87 GLY A CA 1
ATOM 673 C C . GLY A 1 87 ? 17.203 11.766 8.859 1 95.38 87 GLY A C 1
ATOM 674 O O . GLY A 1 87 ? 18.328 11.383 8.547 1 95.38 87 GLY A O 1
ATOM 675 N N . ILE A 1 88 ? 16.484 11.086 9.648 1 95.38 88 ILE A N 1
ATOM 676 C CA . ILE A 1 88 ? 17.109 10.062 10.484 1 95.38 88 ILE A CA 1
ATOM 677 C C . ILE A 1 88 ? 17.297 8.781 9.672 1 95.38 88 ILE A C 1
ATOM 679 O O . ILE A 1 88 ? 18.141 7.949 10.016 1 95.38 88 ILE A O 1
ATOM 683 N N . PHE A 1 89 ? 16.562 8.648 8.648 1 93.75 89 PHE A N 1
ATOM 684 C CA . PHE A 1 89 ? 16.719 7.469 7.797 1 93.75 89 PHE A CA 1
ATOM 685 C C . PHE A 1 89 ? 17.578 7.789 6.582 1 93.75 89 PHE A C 1
ATOM 687 O O . PHE A 1 89 ? 17.828 6.918 5.75 1 93.75 89 PHE A O 1
ATOM 694 N N . LYS A 1 90 ? 18.062 8.953 6.492 1 92.62 90 LYS A N 1
ATOM 695 C CA . LYS A 1 90 ? 18.922 9.414 5.418 1 92.62 90 LYS A CA 1
ATOM 696 C C . LYS A 1 90 ? 18.359 9.039 4.051 1 92.62 90 LYS A C 1
ATOM 698 O O . LYS A 1 90 ? 19.078 8.516 3.197 1 92.62 90 LYS A O 1
ATOM 703 N N . ASN A 1 91 ? 17.031 9.242 3.922 1 90.88 91 ASN A N 1
ATOM 704 C CA . ASN A 1 91 ? 16.312 8.859 2.709 1 90.88 91 ASN A CA 1
ATOM 705 C C . ASN A 1 91 ? 15.188 9.836 2.396 1 90.88 91 ASN A C 1
ATOM 707 O O . ASN A 1 91 ? 14.164 9.836 3.076 1 90.88 91 ASN A O 1
ATOM 711 N N . PRO A 1 92 ? 15.352 10.594 1.377 1 89.12 92 PRO A N 1
ATOM 712 C CA . PRO A 1 92 ? 14.367 11.633 1.061 1 89.12 92 PRO A CA 1
ATOM 713 C C . PRO A 1 92 ? 13.047 11.055 0.551 1 89.12 92 PRO A C 1
ATOM 715 O O . PRO A 1 92 ? 12.078 11.789 0.371 1 89.12 92 PRO A O 1
ATOM 718 N N . LEU A 1 93 ? 13.008 9.727 0.39 1 86.88 93 LEU A N 1
ATOM 719 C CA . LEU A 1 93 ? 11.812 9.109 -0.178 1 86.88 93 LEU A CA 1
ATOM 720 C C . LEU A 1 93 ? 10.93 8.523 0.919 1 86.88 93 LEU A C 1
ATOM 722 O O . LEU A 1 93 ? 9.891 7.934 0.632 1 86.88 93 LEU A O 1
ATOM 726 N N . VAL A 1 94 ? 11.336 8.68 2.125 1 91.94 94 VAL A N 1
ATOM 727 C CA . VAL A 1 94 ? 10.555 8.117 3.223 1 91.94 94 VAL A CA 1
ATOM 728 C C . VAL A 1 94 ? 9.469 9.094 3.646 1 91.94 94 VAL A C 1
ATOM 730 O O . VAL A 1 94 ? 9.641 10.312 3.549 1 91.94 94 VAL A O 1
ATOM 733 N N . SER A 1 95 ? 8.328 8.539 4.074 1 94.31 95 SER A N 1
ATOM 734 C CA . SER A 1 95 ? 7.211 9.32 4.582 1 94.31 95 SER A CA 1
ATOM 735 C C . SER A 1 95 ? 6.98 9.055 6.066 1 94.31 95 SER A C 1
ATOM 737 O O . SER A 1 95 ? 7.621 8.18 6.656 1 94.31 95 SER A O 1
ATOM 739 N N . SER A 1 96 ? 6.039 9.82 6.613 1 92.94 96 SER A N 1
ATOM 740 C CA . SER A 1 96 ? 5.676 9.672 8.016 1 92.94 96 SER A CA 1
ATOM 741 C C . SER A 1 96 ? 5.055 8.305 8.289 1 92.94 96 SER A C 1
ATOM 743 O O . SER A 1 96 ? 5.012 7.852 9.438 1 92.94 96 SER A O 1
ATOM 745 N N . ASP A 1 97 ? 4.621 7.633 7.309 1 93.31 97 ASP A N 1
ATOM 746 C CA . ASP A 1 97 ? 3.904 6.371 7.457 1 93.31 97 ASP A CA 1
ATOM 747 C C . ASP A 1 97 ? 4.848 5.18 7.281 1 93.31 97 ASP A C 1
ATOM 749 O O . ASP A 1 97 ? 4.41 4.027 7.293 1 93.31 97 ASP A O 1
ATOM 753 N N . LEU A 1 98 ? 6.074 5.418 7.141 1 89.38 98 LEU A N 1
ATOM 754 C CA . LEU A 1 98 ? 7.086 4.438 6.766 1 89.38 98 LEU A CA 1
ATOM 755 C C . LEU A 1 98 ? 7.023 3.217 7.68 1 89.38 98 LEU A C 1
ATOM 757 O O . LEU A 1 98 ? 7.16 2.082 7.215 1 89.38 98 LEU A O 1
ATOM 761 N N . LEU A 1 99 ? 6.742 3.438 8.93 1 93.94 99 LEU A N 1
ATOM 762 C CA . LEU A 1 99 ? 6.855 2.361 9.906 1 93.94 99 LEU A CA 1
ATOM 763 C C . LEU A 1 99 ? 5.488 1.762 10.219 1 93.94 99 LEU A C 1
ATOM 765 O O . LEU A 1 99 ? 5.324 1.057 11.211 1 93.94 99 LEU A O 1
ATOM 769 N N . GLY A 1 100 ? 4.434 2.094 9.414 1 97.31 100 GLY A N 1
ATOM 770 C CA . GLY A 1 100 ? 3.164 1.387 9.438 1 97.31 100 GLY A CA 1
ATOM 771 C C . GLY A 1 100 ? 2.133 2.043 10.336 1 97.31 100 GLY A C 1
ATOM 772 O O . GLY A 1 100 ? 1.114 1.436 10.672 1 97.31 100 GLY A O 1
ATOM 773 N N . VAL A 1 101 ? 2.395 3.197 10.766 1 98.38 101 VAL A N 1
ATOM 774 C CA . VAL A 1 101 ? 1.531 3.867 11.727 1 98.38 101 VAL A CA 1
ATOM 775 C C . VAL A 1 101 ? 0.123 4.004 11.156 1 98.38 101 VAL A C 1
ATOM 777 O O . VAL A 1 101 ? -0.864 3.744 11.844 1 98.38 101 VAL A O 1
ATOM 780 N N . SER A 1 102 ? -0.036 4.371 9.914 1 98.31 102 SER A N 1
ATOM 781 C CA . SER A 1 102 ? -1.34 4.637 9.312 1 98.31 102 SER A CA 1
ATOM 782 C C . SER A 1 102 ? -2.145 3.35 9.156 1 98.31 102 SER A C 1
ATOM 784 O O . SER A 1 102 ? -3.354 3.336 9.398 1 98.31 102 SER A O 1
ATOM 786 N N . ASN A 1 103 ? -1.474 2.248 8.742 1 98.38 103 ASN A N 1
ATOM 787 C CA . ASN A 1 103 ? -2.174 0.976 8.609 1 98.38 103 ASN A CA 1
ATOM 788 C C . ASN A 1 103 ? -2.602 0.428 9.969 1 98.38 103 ASN A C 1
ATOM 790 O O . ASN A 1 103 ? -3.688 -0.14 10.102 1 98.38 103 ASN A O 1
ATOM 794 N N . GLY A 1 104 ? -1.736 0.599 10.945 1 98.81 104 GLY A N 1
ATOM 795 C CA . GLY A 1 104 ? -2.135 0.241 12.297 1 98.81 104 GLY A CA 1
ATOM 796 C C . GLY A 1 104 ? -3.324 1.039 12.797 1 98.81 104 GLY A C 1
ATOM 797 O O . GLY A 1 104 ? -4.27 0.473 13.344 1 98.81 104 GLY A O 1
ATOM 798 N N . ALA A 1 105 ? -3.246 2.324 12.625 1 98.88 105 ALA A N 1
ATOM 799 C CA . ALA A 1 105 ? -4.344 3.209 13.016 1 98.88 105 ALA A CA 1
ATOM 800 C C . ALA A 1 105 ? -5.629 2.844 12.281 1 98.88 105 ALA A C 1
ATOM 802 O O . ALA A 1 105 ? -6.707 2.814 12.875 1 98.88 105 ALA A O 1
ATOM 803 N N . GLY A 1 106 ? -5.5 2.607 10.992 1 98.81 106 GLY A N 1
ATOM 804 C CA . GLY A 1 106 ? -6.652 2.188 10.203 1 98.81 106 GLY A CA 1
ATOM 805 C C . GLY A 1 106 ? -7.305 0.926 10.734 1 98.81 106 GLY A C 1
ATOM 806 O O . GLY A 1 106 ? -8.531 0.835 10.797 1 98.81 106 GLY A O 1
ATOM 807 N N . PHE A 1 107 ? -6.477 -0.028 11.094 1 98.88 107 PHE A N 1
ATOM 808 C CA . PHE A 1 107 ? -7.008 -1.252 11.68 1 98.88 107 PHE A CA 1
ATOM 809 C C . PHE A 1 107 ? -7.738 -0.955 12.984 1 98.88 107 PHE A C 1
ATOM 811 O O . PHE A 1 107 ? -8.836 -1.462 13.219 1 98.88 107 PHE A O 1
ATOM 818 N N . GLY A 1 108 ? -7.117 -0.2 13.812 1 98.88 108 GLY A N 1
ATOM 819 C CA . GLY A 1 108 ? -7.77 0.193 15.047 1 98.88 108 GLY A CA 1
ATOM 820 C C . GLY A 1 108 ? -9.125 0.84 14.828 1 98.88 108 GLY A C 1
ATOM 821 O O . GLY A 1 108 ? -10.094 0.505 15.508 1 98.88 108 GLY A O 1
ATOM 822 N N . ALA A 1 109 ? -9.195 1.773 13.93 1 98.81 109 ALA A N 1
ATOM 823 C CA . ALA A 1 109 ? -10.453 2.451 13.609 1 98.81 109 ALA A CA 1
ATOM 824 C C . ALA A 1 109 ? -11.492 1.464 13.094 1 98.81 109 ALA A C 1
ATOM 826 O O . ALA A 1 109 ? -12.648 1.488 13.523 1 98.81 109 ALA A O 1
ATOM 827 N N . ALA A 1 110 ? -11.078 0.583 12.172 1 98.81 110 ALA A N 1
ATOM 828 C CA . ALA A 1 110 ? -11.992 -0.414 11.617 1 98.81 110 ALA A CA 1
ATOM 829 C C . ALA A 1 110 ? -12.555 -1.309 12.719 1 98.81 110 ALA A C 1
ATOM 831 O O . ALA A 1 110 ? -13.758 -1.583 12.742 1 98.81 110 ALA A O 1
ATOM 832 N N . LEU A 1 111 ? -11.695 -1.735 13.594 1 98.69 111 LEU A N 1
ATOM 833 C CA . LEU A 1 111 ? -12.102 -2.596 14.695 1 98.69 111 LEU A CA 1
ATOM 834 C C . LEU A 1 111 ? -13.102 -1.881 15.602 1 98.69 111 LEU A C 1
ATOM 836 O O . LEU A 1 111 ? -14.102 -2.467 16.016 1 98.69 111 LEU A O 1
ATOM 840 N N . ALA A 1 112 ? -12.859 -0.621 15.906 1 98.69 112 ALA A N 1
ATOM 841 C CA . ALA A 1 112 ? -13.742 0.163 16.766 1 98.69 112 ALA A CA 1
ATOM 842 C C . ALA A 1 112 ? -15.102 0.374 16.109 1 98.69 112 ALA A C 1
ATOM 844 O O . ALA A 1 112 ? -16.141 0.297 16.781 1 98.69 112 ALA A O 1
ATOM 845 N N . ILE A 1 113 ? -15.094 0.678 14.844 1 98.25 113 ILE A N 1
ATOM 846 C CA . ILE A 1 113 ? -16.344 0.868 14.117 1 98.25 113 ILE A CA 1
ATOM 847 C C . ILE A 1 113 ? -17.141 -0.428 14.125 1 98.25 113 ILE A C 1
ATOM 849 O O . ILE A 1 113 ? -18.359 -0.409 14.336 1 98.25 113 ILE A O 1
ATOM 853 N N . LEU A 1 114 ? -16.469 -1.526 13.898 1 97.5 114 LEU A N 1
ATOM 854 C CA . LEU A 1 114 ? -17.109 -2.834 13.891 1 97.5 114 LEU A CA 1
ATOM 855 C C . LEU A 1 114 ? -17.719 -3.148 15.25 1 97.5 114 LEU A C 1
ATOM 857 O O . LEU A 1 114 ? -18.859 -3.617 15.32 1 97.5 114 LEU A O 1
ATOM 861 N N . LEU A 1 115 ? -17.047 -2.846 16.312 1 96.12 115 LEU A N 1
ATOM 862 C CA . LEU A 1 115 ? -17.438 -3.295 17.656 1 96.12 115 LEU A CA 1
ATOM 863 C C . LEU A 1 115 ? -18.391 -2.311 18.297 1 96.12 115 LEU A C 1
ATOM 865 O O . LEU A 1 115 ? -19.297 -2.715 19.047 1 96.12 115 LEU A O 1
ATOM 869 N N . SER A 1 116 ? -18.281 -1.014 18.234 1 88.69 116 SER A N 1
ATOM 870 C CA . SER A 1 116 ? -19.016 -0.014 19 1 88.69 116 SER A CA 1
ATOM 871 C C . SER A 1 116 ? -19.766 0.943 18.078 1 88.69 116 SER A C 1
ATOM 873 O O . SER A 1 116 ? -20.969 1.148 18.234 1 88.69 116 SER A O 1
ATOM 875 N N . GLY A 1 117 ? -19.031 1.468 17.234 1 86.06 117 GLY A N 1
ATOM 876 C CA . GLY A 1 117 ? -19.578 2.477 16.344 1 86.06 117 GLY A CA 1
ATOM 877 C C . GLY A 1 117 ? -19.516 3.877 16.922 1 86.06 117 GLY A C 1
ATOM 878 O O . GLY A 1 117 ? -19.938 4.84 16.266 1 86.06 117 GLY A O 1
ATOM 879 N N . LEU A 1 118 ? -18.938 3.979 18.047 1 92.75 118 LEU A N 1
ATOM 880 C CA . LEU A 1 118 ? -18.812 5.289 18.672 1 92.75 118 LEU A CA 1
ATOM 881 C C . LEU A 1 118 ? -17.562 6.012 18.172 1 92.75 118 LEU A C 1
ATOM 883 O O . LEU A 1 118 ? -16.484 5.414 18.094 1 92.75 118 LEU A O 1
ATOM 887 N N . ASN A 1 119 ? -17.703 7.27 17.969 1 94.94 119 ASN A N 1
ATOM 888 C CA . ASN A 1 119 ? -16.641 8.078 17.391 1 94.94 119 ASN A CA 1
ATOM 889 C C . ASN A 1 119 ? -15.438 8.18 18.312 1 94.94 119 ASN A C 1
ATOM 891 O O . ASN A 1 119 ? -14.289 8.102 17.875 1 94.94 119 ASN A O 1
ATOM 895 N N . VAL A 1 120 ? -15.656 8.359 19.594 1 97.06 120 VAL A N 1
ATOM 896 C CA . VAL A 1 120 ? -14.57 8.523 20.547 1 97.06 120 VAL A CA 1
ATOM 897 C C . VAL A 1 120 ? -13.758 7.23 20.641 1 97.06 120 VAL A C 1
ATOM 899 O O . VAL A 1 120 ? -12.531 7.27 20.75 1 97.06 120 VAL A O 1
ATOM 902 N N . VAL A 1 121 ? -14.391 6.109 20.594 1 98 121 VAL A N 1
ATOM 903 C CA . VAL A 1 121 ? -13.711 4.82 20.641 1 98 121 VAL A CA 1
ATOM 904 C C . VAL A 1 121 ? -12.883 4.633 19.375 1 98 121 VAL A C 1
ATOM 906 O O . VAL A 1 121 ? -11.75 4.148 19.438 1 98 121 VAL A O 1
ATOM 909 N N . THR A 1 122 ? -13.484 5.027 18.234 1 98.44 122 THR A N 1
ATOM 910 C CA . THR A 1 122 ? -12.758 4.961 16.969 1 98.44 122 THR A CA 1
ATOM 911 C C . THR A 1 122 ? -11.469 5.777 17.047 1 98.44 122 THR A C 1
ATOM 913 O O . THR A 1 122 ? -10.406 5.301 16.641 1 98.44 122 THR A O 1
ATOM 916 N N . GLN A 1 123 ? -11.586 6.973 17.578 1 98.62 123 GLN A N 1
ATOM 917 C CA . GLN A 1 123 ? -10.438 7.859 17.703 1 98.62 123 GLN A CA 1
ATOM 918 C C . GLN A 1 123 ? -9.375 7.262 18.625 1 98.62 123 GLN A C 1
ATOM 920 O O . GLN A 1 123 ? -8.188 7.258 18.297 1 98.62 123 GLN A O 1
ATOM 925 N N . ILE A 1 124 ? -9.734 6.715 19.703 1 98.62 124 ILE A N 1
ATOM 926 C CA . ILE A 1 124 ? -8.82 6.141 20.688 1 98.62 124 ILE A CA 1
ATOM 927 C C . ILE A 1 124 ? -8.148 4.902 20.094 1 98.62 124 ILE A C 1
ATOM 929 O O . ILE A 1 124 ? -6.926 4.75 20.188 1 98.62 124 ILE A O 1
ATOM 933 N N . PHE A 1 125 ? -8.898 4.039 19.484 1 98.88 125 PHE A N 1
ATOM 934 C CA . PHE A 1 125 ? -8.352 2.824 18.891 1 98.88 125 PHE A CA 1
ATOM 935 C C . PHE A 1 125 ? -7.383 3.162 17.766 1 98.88 125 PHE A C 1
ATOM 937 O O . PHE A 1 125 ? -6.316 2.551 17.641 1 98.88 125 PHE A O 1
ATOM 944 N N . ALA A 1 126 ? -7.789 4.102 16.922 1 98.88 126 ALA A N 1
ATOM 945 C CA . ALA A 1 126 ? -6.887 4.52 15.852 1 98.88 126 ALA A CA 1
ATOM 946 C C . ALA A 1 126 ? -5.551 5.004 16.422 1 98.88 126 ALA A C 1
ATOM 948 O O . ALA A 1 126 ? -4.488 4.613 15.93 1 98.88 126 ALA A O 1
ATOM 949 N N . PHE A 1 127 ? -5.609 5.82 17.469 1 98.88 127 PHE A N 1
ATOM 950 C CA . PHE A 1 127 ? -4.41 6.359 18.094 1 98.88 127 PHE A CA 1
ATOM 951 C C . PHE A 1 127 ? -3.555 5.238 18.672 1 98.88 127 PHE A C 1
ATOM 953 O O . PHE A 1 127 ? -2.359 5.148 18.391 1 98.88 127 PHE A O 1
ATOM 960 N N . VAL A 1 128 ? -4.133 4.34 19.406 1 98.88 128 VAL A N 1
ATOM 961 C CA . VAL A 1 128 ? -3.434 3.297 20.156 1 98.88 128 VAL A CA 1
ATOM 962 C C . VAL A 1 128 ? -2.832 2.285 19.188 1 98.88 128 VAL A C 1
ATOM 964 O O . VAL A 1 128 ? -1.666 1.902 19.312 1 98.88 128 VAL A O 1
ATOM 967 N N . PHE A 1 129 ? -3.529 1.903 18.172 1 98.88 129 PHE A N 1
ATOM 968 C CA . PHE A 1 129 ? -3.039 0.885 17.25 1 98.88 129 PHE A CA 1
ATOM 969 C C . PHE A 1 129 ? -1.996 1.467 16.312 1 98.88 129 PHE A C 1
ATOM 971 O O . PHE A 1 129 ? -1.171 0.734 15.758 1 98.88 129 PHE A O 1
ATOM 978 N N . GLY A 1 130 ? -2.086 2.826 16.078 1 98.81 130 GLY A N 1
ATOM 979 C CA . GLY A 1 130 ? -0.947 3.449 15.422 1 98.81 130 GLY A CA 1
ATOM 980 C C . GLY A 1 130 ? 0.348 3.289 16.203 1 98.81 130 GLY A C 1
ATOM 981 O O . GLY A 1 130 ? 1.378 2.928 15.625 1 98.81 130 GLY A O 1
ATOM 982 N N . LEU A 1 131 ? 0.262 3.475 17.484 1 98.81 131 LEU A N 1
ATOM 983 C CA . LEU A 1 131 ? 1.423 3.318 18.359 1 98.81 131 LEU A CA 1
ATOM 984 C C . LEU A 1 131 ? 1.874 1.861 18.406 1 98.81 131 LEU A C 1
ATOM 986 O O . LEU A 1 131 ? 3.072 1.576 18.344 1 98.81 131 LEU A O 1
ATOM 990 N N . ILE A 1 132 ? 0.959 0.966 18.5 1 98.81 132 ILE A N 1
ATOM 991 C CA . ILE A 1 132 ? 1.257 -0.46 18.578 1 98.81 132 ILE A CA 1
ATOM 992 C C . ILE A 1 132 ? 1.969 -0.912 17.297 1 98.81 132 ILE A C 1
ATOM 994 O O . ILE A 1 132 ? 2.955 -1.648 17.359 1 98.81 132 ILE A O 1
ATOM 998 N N . SER A 1 133 ? 1.455 -0.469 16.188 1 98.81 133 SER A N 1
ATOM 999 C CA . SER A 1 133 ? 2.031 -0.854 14.898 1 98.81 133 SER A CA 1
ATOM 1000 C C . SER A 1 133 ? 3.51 -0.483 14.828 1 98.81 133 SER A C 1
ATOM 1002 O O . SER A 1 133 ? 4.352 -1.325 14.5 1 98.81 133 SER A O 1
ATOM 1004 N N . VAL A 1 134 ? 3.844 0.733 15.164 1 98.62 134 VAL A N 1
ATOM 1005 C CA . VAL A 1 134 ? 5.227 1.191 15.094 1 98.62 134 VAL A CA 1
ATOM 1006 C C . VAL A 1 134 ? 6.062 0.485 16.156 1 98.62 134 VAL A C 1
ATOM 1008 O O . VAL A 1 134 ? 7.223 0.139 15.922 1 98.62 134 VAL A O 1
ATOM 1011 N N . SER A 1 135 ? 5.477 0.234 17.312 1 98.5 135 SER A N 1
ATOM 1012 C CA . SER A 1 135 ? 6.18 -0.488 18.375 1 98.5 135 SER A CA 1
ATOM 1013 C C . SER A 1 135 ? 6.547 -1.9 17.922 1 98.5 135 SER A C 1
ATOM 1015 O O . SER A 1 135 ? 7.668 -2.357 18.141 1 98.5 135 SER A O 1
ATOM 1017 N N . ILE A 1 136 ? 5.645 -2.568 17.266 1 98.19 136 ILE A N 1
ATOM 1018 C CA . ILE A 1 136 ? 5.902 -3.914 16.766 1 98.19 136 ILE A CA 1
ATOM 1019 C C . ILE A 1 136 ? 7.016 -3.869 15.719 1 98.19 136 ILE A C 1
ATOM 1021 O O . ILE A 1 136 ? 7.941 -4.684 15.758 1 98.19 136 ILE A O 1
ATOM 1025 N N . THR A 1 137 ? 6.895 -2.902 14.812 1 98 137 THR A N 1
ATOM 1026 C CA . THR A 1 137 ? 7.914 -2.729 13.789 1 98 137 THR A CA 1
ATOM 1027 C C . THR A 1 137 ? 9.289 -2.553 14.414 1 98 137 THR A C 1
ATOM 1029 O O . THR A 1 137 ? 10.25 -3.223 14.023 1 98 137 THR A O 1
ATOM 1032 N N . TYR A 1 138 ? 9.336 -1.695 15.383 1 96.19 138 TYR A N 1
ATOM 1033 C CA . TYR A 1 138 ? 10.602 -1.388 16.047 1 96.19 138 TYR A CA 1
ATOM 1034 C C . TYR A 1 138 ? 11.141 -2.607 16.781 1 96.19 138 TYR A C 1
ATOM 1036 O O . TYR A 1 138 ? 12.328 -2.932 16.656 1 96.19 138 TYR A O 1
ATOM 1044 N N . LEU A 1 139 ? 10.297 -3.303 17.516 1 95.44 139 LEU A N 1
ATOM 1045 C CA . LEU A 1 139 ? 10.719 -4.453 18.312 1 95.44 139 LEU A CA 1
ATOM 1046 C C . LEU A 1 139 ? 11.195 -5.586 17.406 1 95.44 139 LEU A C 1
ATOM 1048 O O . LEU A 1 139 ? 12.195 -6.242 17.719 1 95.44 139 LEU A O 1
ATOM 1052 N N . ILE A 1 140 ? 10.539 -5.785 16.312 1 94.69 140 ILE A N 1
ATOM 1053 C CA . ILE A 1 140 ? 10.945 -6.809 15.352 1 94.69 140 ILE A CA 1
ATOM 1054 C C . ILE A 1 140 ? 12.312 -6.445 14.766 1 94.69 140 ILE A C 1
ATOM 1056 O O . ILE A 1 140 ? 13.203 -7.297 14.672 1 94.69 140 ILE A O 1
ATOM 1060 N N . SER A 1 141 ? 12.445 -5.211 14.391 1 93.25 141 SER A N 1
ATOM 1061 C CA . SER A 1 141 ? 13.703 -4.766 13.805 1 93.25 141 SER A CA 1
ATOM 1062 C C . SER A 1 141 ? 14.859 -4.934 14.781 1 93.25 141 SER A C 1
ATOM 1064 O O . SER A 1 141 ? 15.977 -5.25 14.375 1 93.25 141 SER A O 1
ATOM 1066 N N . LYS A 1 142 ? 14.617 -4.762 16.047 1 91.12 142 LYS A N 1
ATOM 1067 C CA . LYS A 1 142 ? 15.656 -4.844 17.078 1 91.12 142 LYS A CA 1
ATOM 1068 C C . LYS A 1 142 ? 16.047 -6.293 17.344 1 91.12 142 LYS A C 1
ATOM 1070 O O . LYS A 1 142 ? 17.141 -6.562 17.859 1 91.12 142 LYS A O 1
ATOM 1075 N N . SER A 1 143 ? 15.188 -7.137 17 1 89.94 143 SER A N 1
ATOM 1076 C CA . SER A 1 143 ? 15.445 -8.547 17.25 1 89.94 143 SER A CA 1
ATOM 1077 C C . SER A 1 143 ? 16.484 -9.102 16.281 1 89.94 143 SER A C 1
ATOM 1079 O O . SER A 1 143 ? 17.031 -10.188 16.484 1 89.94 143 SER A O 1
ATOM 1081 N N . TYR A 1 144 ? 16.688 -8.383 15.242 1 86.62 144 TYR A N 1
ATOM 1082 C CA . TYR A 1 144 ? 17.703 -8.805 14.273 1 86.62 144 TYR A CA 1
ATOM 1083 C C . TYR A 1 144 ? 19.078 -8.344 14.695 1 86.62 144 TYR A C 1
ATOM 1085 O O . TYR A 1 144 ? 19.266 -7.191 15.078 1 86.62 144 TYR A O 1
ATOM 1093 N N . LYS A 1 145 ? 20 -9.359 14.648 1 76.5 145 LYS A N 1
ATOM 1094 C CA . LYS A 1 145 ? 21.375 -9.031 14.977 1 76.5 145 LYS A CA 1
ATOM 1095 C C . LYS A 1 145 ? 21.984 -8.117 13.914 1 76.5 145 LYS A C 1
ATOM 1097 O O . LYS A 1 145 ? 21.906 -8.398 12.719 1 76.5 145 LYS A O 1
ATOM 1102 N N . ASN A 1 146 ? 22.359 -6.949 14.273 1 72.19 146 ASN A N 1
ATOM 1103 C CA . ASN A 1 146 ? 23 -5.984 13.391 1 72.19 146 ASN A CA 1
ATOM 1104 C C . ASN A 1 146 ? 22 -5.332 12.438 1 72.19 146 ASN A C 1
ATOM 1106 O O . ASN A 1 146 ? 22.328 -5.027 11.289 1 72.19 146 ASN A O 1
ATOM 1110 N N . GLY A 1 147 ? 20.828 -5.453 12.891 1 75.75 147 GLY A N 1
ATOM 1111 C CA . GLY A 1 147 ? 19.844 -4.844 12.016 1 75.75 147 GLY A CA 1
ATOM 1112 C C . GLY A 1 147 ? 20.016 -3.342 11.875 1 75.75 147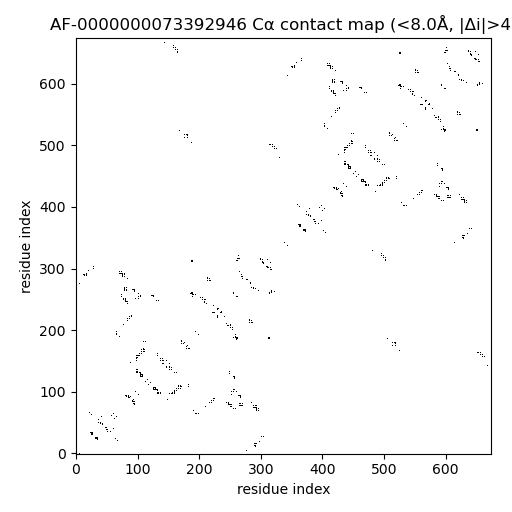 GLY A C 1
ATOM 1113 O O . GLY A 1 147 ? 20.234 -2.643 12.867 1 75.75 147 GLY A O 1
ATOM 1114 N N . GLY A 1 148 ? 20.172 -2.812 10.852 1 82.06 148 GLY A N 1
ATOM 1115 C CA . GLY A 1 148 ? 20.312 -1.393 10.562 1 82.06 148 GLY A CA 1
ATOM 1116 C C . GLY A 1 148 ? 19.031 -0.75 10.086 1 82.06 148 GLY A C 1
ATOM 1117 O O . GLY A 1 148 ? 17.938 -1.242 10.375 1 82.06 148 GLY A O 1
ATOM 1118 N N . ILE A 1 149 ? 19.125 0.322 9.586 1 87.62 149 ILE A N 1
ATOM 1119 C CA . ILE A 1 149 ? 18.031 1.156 9.102 1 87.62 149 ILE A CA 1
ATOM 1120 C C . ILE A 1 149 ? 17.203 0.382 8.07 1 87.62 149 ILE A C 1
ATOM 1122 O O . ILE A 1 149 ? 15.984 0.494 8.039 1 87.62 149 ILE A O 1
ATOM 1126 N N . LEU A 1 150 ? 17.891 -0.431 7.348 1 87.31 150 LEU A N 1
ATOM 1127 C CA . LEU A 1 150 ? 17.219 -1.176 6.285 1 87.31 150 LEU A CA 1
ATOM 1128 C C . LEU A 1 150 ? 16.219 -2.17 6.871 1 87.31 150 LEU A C 1
ATOM 1130 O O . LEU A 1 150 ? 15.086 -2.277 6.391 1 87.31 150 LEU A O 1
ATOM 1134 N N . VAL A 1 151 ? 16.609 -2.877 7.863 1 90.81 151 VAL A N 1
ATOM 1135 C CA . VAL A 1 151 ? 15.734 -3.865 8.492 1 90.81 151 VAL A CA 1
ATOM 1136 C C . VAL A 1 151 ? 14.531 -3.168 9.125 1 90.81 151 VAL A C 1
ATOM 1138 O O . VAL A 1 151 ? 13.414 -3.684 9.078 1 90.81 151 VAL A O 1
ATOM 1141 N N . LEU A 1 152 ? 14.781 -2.07 9.719 1 93.06 152 LEU A N 1
ATOM 1142 C CA . LEU A 1 152 ? 13.703 -1.289 10.305 1 93.06 152 LEU A CA 1
ATOM 1143 C C . LEU A 1 152 ? 12.68 -0.891 9.242 1 93.06 152 LEU A C 1
ATOM 1145 O O . LEU A 1 152 ? 11.477 -1.058 9.445 1 93.06 152 LEU A O 1
ATOM 1149 N N . VAL A 1 153 ? 13.172 -0.409 8.102 1 93.06 153 VAL A N 1
ATOM 1150 C CA . VAL A 1 153 ? 12.312 0.027 7.012 1 93.06 153 VAL A CA 1
ATOM 1151 C C . VAL A 1 153 ? 11.531 -1.166 6.457 1 93.06 153 VAL A C 1
ATOM 1153 O O . VAL A 1 153 ? 10.32 -1.089 6.266 1 93.06 153 VAL A O 1
ATOM 1156 N N . LEU A 1 154 ? 12.195 -2.293 6.234 1 92.06 154 LEU A N 1
ATOM 1157 C CA . LEU A 1 154 ? 11.57 -3.49 5.684 1 92.06 154 LEU A CA 1
ATOM 1158 C C . LEU A 1 154 ? 10.547 -4.066 6.656 1 92.06 154 LEU A C 1
ATOM 1160 O O . LEU A 1 154 ? 9.5 -4.574 6.238 1 92.06 154 LEU A O 1
ATOM 1164 N N . SER A 1 155 ? 10.859 -4 7.918 1 95.12 155 SER A N 1
ATOM 1165 C CA . SER A 1 155 ? 9.898 -4.418 8.93 1 95.12 155 SER A CA 1
ATOM 1166 C C . SER A 1 155 ? 8.648 -3.539 8.906 1 95.12 155 SER A C 1
ATOM 1168 O O . SER A 1 155 ? 7.531 -4.031 9.078 1 95.12 155 SER A O 1
ATOM 1170 N N . GLY A 1 156 ? 8.852 -2.266 8.742 1 96.5 156 GLY A N 1
ATOM 1171 C CA . GLY A 1 156 ? 7.73 -1.353 8.602 1 96.5 156 GLY A CA 1
ATOM 1172 C C . GLY A 1 156 ? 6.805 -1.707 7.453 1 96.5 156 GLY A C 1
ATOM 1173 O O . GLY A 1 156 ? 5.582 -1.708 7.609 1 96.5 156 GLY A O 1
ATOM 1174 N N . VAL A 1 157 ? 7.406 -2.031 6.328 1 94.19 157 VAL A N 1
ATOM 1175 C CA . VAL A 1 157 ? 6.641 -2.422 5.148 1 94.19 157 VAL A CA 1
ATOM 1176 C C . VAL A 1 157 ? 5.84 -3.688 5.449 1 94.19 157 VAL A C 1
ATOM 1178 O O . VAL A 1 157 ? 4.652 -3.77 5.125 1 94.19 157 VAL A O 1
ATOM 1181 N N . ALA A 1 158 ? 6.473 -4.629 6.047 1 95.75 158 ALA A N 1
ATOM 1182 C CA . ALA A 1 158 ? 5.836 -5.902 6.379 1 95.75 158 ALA A CA 1
ATOM 1183 C C . ALA A 1 158 ? 4.668 -5.695 7.34 1 95.75 158 ALA A C 1
ATOM 1185 O O . ALA A 1 158 ? 3.582 -6.242 7.133 1 95.75 158 ALA A O 1
ATOM 1186 N N . ILE A 1 159 ? 4.879 -4.898 8.312 1 97.5 159 ILE A N 1
ATOM 1187 C CA . ILE A 1 159 ? 3.857 -4.684 9.336 1 97.5 159 ILE A CA 1
ATOM 1188 C C . ILE A 1 159 ? 2.707 -3.869 8.742 1 97.5 159 ILE A C 1
ATOM 1190 O O . ILE A 1 159 ? 1.543 -4.098 9.078 1 97.5 159 ILE A O 1
ATOM 1194 N N . SER A 1 160 ? 3.018 -2.912 7.91 1 97.81 160 SER A N 1
ATOM 1195 C CA . SER A 1 160 ? 1.974 -2.193 7.188 1 97.81 160 SER A CA 1
ATOM 1196 C C . SER A 1 160 ? 1.068 -3.154 6.422 1 97.81 160 SER A C 1
ATOM 1198 O O . SER A 1 160 ? -0.157 -3.035 6.477 1 97.81 160 SER A O 1
ATOM 1200 N N . ALA A 1 161 ? 1.686 -4.094 5.754 1 96.25 161 ALA A N 1
ATOM 1201 C CA . ALA A 1 161 ? 0.928 -5.074 4.977 1 96.25 161 ALA A CA 1
ATOM 1202 C C . ALA A 1 161 ? 0.089 -5.965 5.891 1 96.25 161 ALA A C 1
ATOM 1204 O O . ALA A 1 161 ? -1.045 -6.316 5.555 1 96.25 161 ALA A O 1
ATOM 1205 N N . PHE A 1 162 ? 0.663 -6.359 6.969 1 97.62 162 PHE A N 1
ATOM 1206 C CA . PHE A 1 162 ? -0.037 -7.195 7.938 1 97.62 162 PHE A CA 1
ATOM 1207 C C . PHE A 1 162 ? -1.298 -6.504 8.438 1 97.62 162 PHE A C 1
ATOM 1209 O O . PHE A 1 162 ? -2.385 -7.086 8.414 1 97.62 162 PHE A O 1
ATOM 1216 N N . PHE A 1 163 ? -1.142 -5.305 8.867 1 98.56 163 PHE A N 1
ATOM 1217 C CA . PHE A 1 163 ? -2.299 -4.566 9.359 1 98.56 163 PHE A CA 1
ATOM 1218 C C . PHE A 1 163 ? -3.275 -4.273 8.227 1 98.56 163 PHE A C 1
ATOM 1220 O O . PHE A 1 163 ? -4.488 -4.211 8.445 1 98.56 163 PHE A O 1
ATOM 1227 N N . GLY A 1 164 ? -2.756 -4.055 6.996 1 97.88 164 GLY A N 1
ATOM 1228 C CA . GLY A 1 164 ? -3.646 -3.953 5.852 1 97.88 164 GLY A CA 1
ATOM 1229 C C . GLY A 1 164 ? -4.531 -5.172 5.676 1 97.88 164 GLY A C 1
ATOM 1230 O O . GLY A 1 164 ? -5.727 -5.043 5.391 1 97.88 164 GLY A O 1
ATOM 1231 N N . ALA A 1 165 ? -3.955 -6.324 5.848 1 97.88 165 ALA A N 1
ATOM 1232 C CA . ALA A 1 165 ? -4.707 -7.57 5.758 1 97.88 165 ALA A CA 1
ATOM 1233 C C . ALA A 1 165 ? -5.742 -7.672 6.871 1 97.88 165 ALA A C 1
ATOM 1235 O O . ALA A 1 165 ? -6.852 -8.156 6.656 1 97.88 165 ALA A O 1
ATOM 1236 N N . LEU A 1 166 ? -5.391 -7.23 8 1 98.44 166 LEU A N 1
ATOM 1237 C CA . LEU A 1 166 ? -6.32 -7.254 9.125 1 98.44 166 LEU A CA 1
ATOM 1238 C C . LEU A 1 166 ? -7.48 -6.297 8.891 1 98.44 166 LEU A C 1
A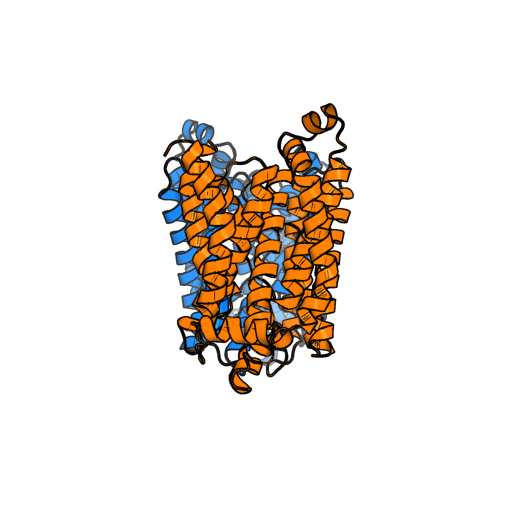TOM 1240 O O . LEU A 1 166 ? -8.617 -6.586 9.266 1 98.44 166 LEU A O 1
ATOM 1244 N N . VAL A 1 167 ? -7.211 -5.133 8.32 1 98.62 167 VAL A N 1
ATOM 1245 C CA . VAL A 1 167 ? -8.273 -4.215 7.922 1 98.62 167 VAL A CA 1
ATOM 1246 C C . VAL A 1 167 ? -9.219 -4.914 6.949 1 98.62 167 VAL A C 1
ATOM 1248 O O . VAL A 1 167 ? -10.445 -4.828 7.098 1 98.62 167 VAL A O 1
ATOM 1251 N N . SER A 1 168 ? -8.641 -5.645 5.945 1 98.12 168 SER A N 1
ATOM 1252 C CA . SER A 1 168 ? -9.453 -6.391 4.988 1 98.12 168 SER A CA 1
ATOM 1253 C C . SER A 1 168 ? -10.305 -7.445 5.684 1 98.12 168 SER A C 1
ATOM 1255 O O . SER A 1 168 ? -11.469 -7.645 5.332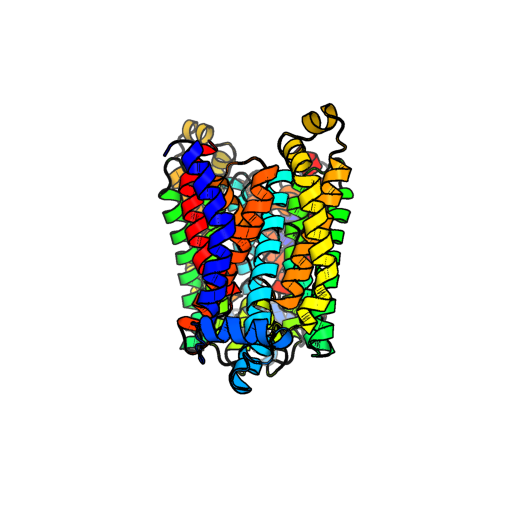 1 98.12 168 SER A O 1
ATOM 1257 N N . ALA A 1 169 ? -9.758 -8.094 6.664 1 97.25 169 ALA A N 1
ATOM 1258 C CA . ALA A 1 169 ? -10.492 -9.102 7.43 1 97.25 169 ALA A CA 1
ATOM 1259 C C . ALA A 1 169 ? -11.68 -8.477 8.164 1 97.25 169 ALA A C 1
ATOM 1261 O O . ALA A 1 169 ? -12.781 -9.031 8.164 1 97.25 169 ALA A O 1
ATOM 1262 N N . VAL A 1 170 ? -11.453 -7.301 8.773 1 98 170 VAL A N 1
ATOM 1263 C CA . VAL A 1 170 ? -12.523 -6.609 9.484 1 98 170 VAL A CA 1
ATOM 1264 C C . VAL A 1 170 ? -13.609 -6.18 8.5 1 98 170 VAL A C 1
ATOM 1266 O O . VAL A 1 170 ? -14.805 -6.332 8.766 1 98 170 VAL A O 1
ATOM 1269 N N . LYS A 1 171 ? -13.219 -5.641 7.363 1 97.81 171 LYS A N 1
ATOM 1270 C CA . LYS A 1 171 ? -14.172 -5.258 6.324 1 97.81 171 LYS A CA 1
ATOM 1271 C C . LYS A 1 171 ? -15 -6.457 5.875 1 97.81 171 LYS A C 1
ATOM 1273 O O . LYS A 1 171 ? -16.203 -6.332 5.641 1 97.81 171 LYS A O 1
ATOM 1278 N N . PHE A 1 172 ? -14.344 -7.594 5.758 1 95.75 172 PHE A N 1
ATOM 1279 C CA . PHE A 1 172 ? -14.977 -8.805 5.262 1 95.75 172 PHE A CA 1
ATOM 1280 C C . PHE A 1 172 ? -16.078 -9.266 6.199 1 95.75 172 PHE A C 1
ATOM 1282 O O . PHE A 1 172 ? -17.109 -9.789 5.754 1 95.75 172 PHE A O 1
ATOM 1289 N N . ILE A 1 173 ? -15.898 -9 7.477 1 94.94 173 ILE A N 1
ATOM 1290 C CA . ILE A 1 173 ? -16.875 -9.484 8.453 1 94.94 173 ILE A CA 1
ATOM 1291 C C . ILE A 1 173 ? -17.906 -8.398 8.734 1 94.94 173 ILE A C 1
ATOM 1293 O O . ILE A 1 173 ? -18.938 -8.656 9.352 1 94.94 173 ILE A O 1
ATOM 1297 N N . ALA A 1 174 ? -17.641 -7.176 8.375 1 96.38 174 ALA A N 1
ATOM 1298 C CA . ALA A 1 174 ? -18.5 -6.035 8.648 1 96.38 174 ALA A CA 1
ATOM 1299 C C . ALA A 1 174 ? -19.797 -6.125 7.84 1 96.38 174 ALA A C 1
ATOM 1301 O O . ALA A 1 174 ? -19.781 -6.559 6.688 1 96.38 174 ALA A O 1
ATOM 1302 N N . ASP A 1 175 ? -20.891 -5.695 8.453 1 95.19 175 ASP A N 1
ATOM 1303 C CA . ASP A 1 175 ? -22.172 -5.609 7.758 1 95.19 175 ASP A CA 1
ATOM 1304 C C . ASP A 1 175 ? -22.062 -4.734 6.512 1 95.19 175 ASP A C 1
ATOM 1306 O O . ASP A 1 175 ? -21.734 -3.549 6.609 1 95.19 175 ASP A O 1
ATOM 1310 N N . PRO A 1 176 ? -22.391 -5.281 5.402 1 93.38 176 PRO A N 1
ATOM 1311 C CA . PRO A 1 176 ? -22.203 -4.555 4.145 1 93.38 176 PRO A CA 1
ATOM 1312 C C . PRO A 1 176 ? -23.109 -3.334 4.023 1 93.38 176 PRO A C 1
ATOM 1314 O O . PRO A 1 176 ? -22.828 -2.424 3.242 1 93.38 176 PRO A O 1
ATOM 1317 N N . ASP A 1 177 ? -24.156 -3.268 4.809 1 91.56 177 ASP A N 1
ATOM 1318 C CA . ASP A 1 177 ? -25.141 -2.199 4.656 1 91.56 177 ASP A CA 1
ATOM 1319 C C . ASP A 1 177 ? -24.859 -1.043 5.613 1 91.56 177 ASP A C 1
ATOM 1321 O O . ASP A 1 177 ? -25.438 0.036 5.484 1 91.56 177 ASP A O 1
ATOM 1325 N N . ASP A 1 178 ? -23.938 -1.219 6.508 1 92.69 178 ASP A N 1
ATOM 1326 C CA . ASP A 1 178 ? -23.766 -0.164 7.504 1 92.69 178 ASP A CA 1
ATOM 1327 C C . ASP A 1 178 ? -22.297 0.005 7.879 1 92.69 178 ASP A C 1
ATOM 1329 O O . ASP A 1 178 ? -21.641 0.921 7.395 1 92.69 178 ASP A O 1
ATOM 1333 N N . LYS A 1 179 ? -21.719 -0.993 8.445 1 95.75 179 LYS A N 1
ATOM 1334 C CA . LYS A 1 179 ? -20.375 -0.87 9.016 1 95.75 179 LYS A CA 1
ATOM 1335 C C . LYS A 1 179 ? -19.312 -0.864 7.922 1 95.75 179 LYS A C 1
ATOM 1337 O O . LYS A 1 179 ? -18.312 -0.164 8.039 1 95.75 179 LYS A O 1
ATOM 1342 N N . LEU A 1 180 ? -19.562 -1.59 6.887 1 97.19 180 LEU A N 1
ATOM 1343 C CA . LEU A 1 180 ? -18.562 -1.668 5.828 1 97.19 180 LEU A CA 1
ATOM 1344 C C . LEU A 1 180 ? -18.359 -0.305 5.176 1 97.19 180 LEU A C 1
ATOM 1346 O O . LEU A 1 180 ? -17.234 0.179 5.082 1 97.19 180 LEU A O 1
ATOM 1350 N N . PRO A 1 181 ? -19.406 0.377 4.754 1 96.94 181 PRO A N 1
ATOM 1351 C CA . PRO A 1 181 ? -19.172 1.704 4.176 1 96.94 181 PRO A CA 1
ATOM 1352 C C . PRO A 1 181 ? -18.516 2.668 5.152 1 96.94 181 PRO A C 1
ATOM 1354 O O . PRO A 1 181 ? -17.656 3.461 4.754 1 96.94 181 PRO A O 1
ATOM 1357 N N . GLU A 1 182 ? -18.938 2.592 6.395 1 97.06 182 GLU A N 1
ATOM 1358 C CA . GLU A 1 182 ? -18.359 3.48 7.402 1 97.06 182 GLU A CA 1
ATOM 1359 C C . GLU A 1 182 ? -16.859 3.271 7.535 1 97.06 182 GLU A C 1
ATOM 1361 O O . GLU A 1 182 ? -16.109 4.238 7.633 1 97.06 182 GLU A O 1
ATOM 1366 N N . ILE A 1 183 ? -16.438 2.01 7.535 1 98.31 183 ILE A N 1
ATOM 1367 C CA . ILE A 1 183 ? -15.016 1.682 7.621 1 98.31 183 ILE A CA 1
ATOM 1368 C C . ILE A 1 183 ? -14.289 2.199 6.383 1 98.31 183 ILE A C 1
ATOM 1370 O O . ILE A 1 183 ? -13.234 2.84 6.492 1 98.31 183 ILE A O 1
ATOM 1374 N N . VAL A 1 184 ? -14.867 1.967 5.227 1 98.19 184 VAL A N 1
ATOM 1375 C CA . VAL A 1 184 ? -14.25 2.336 3.955 1 98.19 184 VAL A CA 1
ATOM 1376 C C . VAL A 1 184 ? -14.086 3.852 3.883 1 98.19 184 VAL A C 1
ATOM 1378 O O . VAL A 1 184 ? -13.008 4.348 3.525 1 98.19 184 VAL A O 1
ATOM 1381 N N . TYR A 1 185 ? -15.039 4.598 4.281 1 96.88 185 TYR A N 1
ATOM 1382 C CA . TYR A 1 185 ? -14.984 6.055 4.203 1 96.88 185 TYR A CA 1
ATOM 1383 C C . TYR A 1 185 ? -13.992 6.621 5.207 1 96.88 185 TYR A C 1
ATOM 1385 O O . TYR A 1 185 ? -13.266 7.57 4.906 1 96.88 185 TYR A O 1
ATOM 1393 N N . TRP A 1 186 ? -13.969 6.055 6.383 1 97.69 186 TRP A N 1
ATOM 1394 C CA . TRP A 1 186 ? -13.016 6.523 7.387 1 97.69 186 TRP A CA 1
ATOM 1395 C C . TRP A 1 186 ? -11.586 6.41 6.875 1 97.69 186 TRP A C 1
ATOM 1397 O O . TRP A 1 186 ? -10.766 7.301 7.102 1 97.69 186 TRP A O 1
ATOM 1407 N N . LEU A 1 187 ? -11.312 5.367 6.176 1 98.19 187 LEU A N 1
ATOM 1408 C CA . LEU A 1 187 ? -9.961 5.074 5.707 1 98.19 187 LEU A CA 1
ATOM 1409 C C . LEU A 1 187 ? -9.531 6.062 4.629 1 98.19 187 LEU A C 1
ATOM 1411 O O . LEU A 1 187 ? -8.344 6.184 4.336 1 98.19 187 LEU A O 1
ATOM 1415 N N . MET A 1 188 ? -10.453 6.789 4.059 1 97.69 188 MET A N 1
ATOM 1416 C CA . MET A 1 188 ? -10.133 7.715 2.975 1 97.69 188 MET A CA 1
ATOM 1417 C C . MET A 1 188 ? -9.688 9.062 3.525 1 97.69 188 MET A C 1
ATOM 1419 O O . MET A 1 188 ? -9.148 9.891 2.789 1 97.69 188 MET A O 1
ATOM 1423 N N . GLY A 1 189 ? -9.922 9.312 4.824 1 97.25 189 GLY A N 1
ATOM 1424 C CA . GLY A 1 189 ? -9.508 10.555 5.453 1 97.25 189 GLY A CA 1
ATOM 1425 C C . GLY A 1 189 ? -10.43 11.719 5.156 1 97.25 189 GLY A C 1
ATOM 1426 O O . GLY A 1 189 ? -10.898 11.875 4.023 1 97.25 189 GLY A O 1
ATOM 1427 N N . SER A 1 190 ? -10.727 12.469 6.152 1 96.44 190 SER A N 1
ATOM 1428 C CA . SER A 1 190 ? -11.586 13.641 6.031 1 96.44 190 SER A CA 1
ATOM 1429 C C . SER A 1 190 ? -11.391 14.594 7.211 1 96.44 190 SER A C 1
ATOM 1431 O O . SER A 1 190 ? -11 14.164 8.297 1 96.44 190 SER A O 1
ATOM 1433 N N . LEU A 1 191 ? -11.625 15.867 6.98 1 97.19 191 LEU A N 1
ATOM 1434 C CA . LEU A 1 191 ? -11.555 16.859 8.055 1 97.19 191 LEU A CA 1
ATOM 1435 C C . LEU A 1 191 ? -12.945 17.344 8.438 1 97.19 191 LEU A C 1
ATOM 1437 O O . LEU A 1 191 ? -13.094 18.156 9.352 1 97.19 191 LEU A O 1
ATOM 1441 N N . ALA A 1 192 ? -13.969 16.797 7.816 1 94.12 192 ALA A N 1
ATOM 1442 C CA . ALA A 1 192 ? -15.344 17.297 7.949 1 94.12 192 ALA A CA 1
ATOM 1443 C C . ALA A 1 192 ? -15.891 17 9.344 1 94.12 192 ALA A C 1
ATOM 1445 O O . ALA A 1 192 ? -16.719 17.766 9.859 1 94.12 192 ALA A O 1
ATOM 1446 N N . SER A 1 193 ? -15.391 15.977 9.945 1 93.88 193 SER A N 1
ATOM 1447 C CA . SER A 1 193 ? -15.992 15.547 11.211 1 93.88 193 SER A CA 1
ATOM 1448 C C . SER A 1 193 ? -15.18 16.031 12.398 1 93.88 193 SER A C 1
ATOM 1450 O O . SER A 1 193 ? -15.398 15.594 13.531 1 93.88 193 SER A O 1
ATOM 1452 N N . ILE A 1 194 ? -14.219 16.875 12.188 1 97.56 194 ILE A N 1
ATOM 1453 C CA . ILE A 1 194 ? -13.359 17.328 13.281 1 97.56 194 ILE A CA 1
ATOM 1454 C C . ILE A 1 194 ? -14.117 18.328 14.156 1 97.56 194 ILE A C 1
ATOM 1456 O O . ILE A 1 194 ? -14.742 19.266 13.648 1 97.56 194 ILE A O 1
ATOM 1460 N N . THR A 1 195 ? -14.109 18.125 15.406 1 97.5 195 THR A N 1
ATOM 1461 C CA . THR A 1 195 ? -14.727 18.984 16.406 1 97.5 195 THR A CA 1
ATOM 1462 C C . THR A 1 195 ? -13.688 19.5 17.406 1 97.5 195 THR A C 1
ATOM 1464 O O . THR A 1 195 ? -12.555 19.031 17.422 1 97.5 195 THR A O 1
ATOM 1467 N N . VAL A 1 196 ? -14.133 20.391 18.203 1 97.06 196 VAL A N 1
ATOM 1468 C CA . VAL A 1 196 ? -13.258 20.938 19.234 1 97.06 196 VAL A CA 1
ATOM 1469 C C . VAL A 1 196 ? -12.844 19.828 20.203 1 97.06 196 VAL A C 1
ATOM 1471 O O . VAL A 1 196 ? -11.688 19.781 20.641 1 97.06 196 VAL A O 1
ATOM 1474 N N . ASP A 1 197 ? -13.734 18.938 20.516 1 97.44 197 ASP A N 1
ATOM 1475 C CA . ASP A 1 197 ? -13.461 17.844 21.438 1 97.44 197 ASP A CA 1
ATOM 1476 C C . ASP A 1 197 ? -12.375 16.922 20.891 1 97.44 197 ASP A C 1
ATOM 1478 O O . ASP A 1 197 ? -11.492 16.484 21.625 1 97.44 197 ASP A O 1
ATOM 1482 N N . LYS A 1 198 ? -12.445 16.594 19.641 1 98.12 198 LYS A N 1
ATOM 1483 C CA . LYS A 1 198 ? -11.43 15.766 19 1 98.12 198 LYS A CA 1
ATOM 1484 C C . LYS A 1 198 ? -10.055 16.422 19.062 1 98.12 198 LYS A C 1
ATOM 1486 O O . LYS A 1 198 ? -9.047 15.766 19.328 1 98.12 198 LYS A O 1
ATOM 1491 N N . LEU A 1 199 ? -10.078 17.703 18.844 1 98.62 199 LEU A N 1
ATOM 1492 C CA . LEU A 1 199 ? -8.828 18.453 18.859 1 98.62 199 LEU A CA 1
ATOM 1493 C C . LEU A 1 199 ? -8.219 18.469 20.266 1 98.62 199 LEU A C 1
ATOM 1495 O O . LEU A 1 199 ? -7.008 18.312 20.422 1 98.62 199 LEU A O 1
ATOM 1499 N N . ILE A 1 200 ? -9.023 18.656 21.203 1 98.25 200 ILE A N 1
ATOM 1500 C CA . ILE A 1 200 ? -8.562 18.703 22.578 1 98.25 200 ILE A CA 1
ATOM 1501 C C . ILE A 1 200 ? -7.953 17.344 22.953 1 98.25 200 ILE A C 1
ATOM 1503 O O . ILE A 1 200 ? -6.902 17.297 23.609 1 98.25 200 ILE A O 1
ATOM 1507 N N . MET A 1 201 ? -8.516 16.328 22.5 1 98.25 201 MET A N 1
ATOM 1508 C CA . MET A 1 201 ? -8.086 14.969 22.859 1 98.25 201 MET A CA 1
ATOM 1509 C C . MET A 1 201 ? -6.691 14.688 22.312 1 98.25 201 MET A C 1
ATOM 1511 O O . MET A 1 201 ? -5.934 13.914 22.906 1 98.25 201 MET A O 1
ATOM 1515 N N . ILE A 1 202 ? -6.305 15.273 21.188 1 98.62 202 ILE A N 1
ATOM 1516 C CA . ILE A 1 202 ? -5.008 14.945 20.609 1 98.62 202 ILE A CA 1
ATOM 1517 C C . ILE A 1 202 ? -4 16.047 20.938 1 98.62 202 ILE A C 1
ATOM 1519 O O . ILE A 1 202 ? -2.842 15.977 20.516 1 98.62 202 ILE A O 1
ATOM 1523 N N . SER A 1 203 ? -4.371 17.062 21.703 1 98.62 203 SER A N 1
ATOM 1524 C CA . SER A 1 203 ? -3.518 18.219 21.969 1 98.62 203 SER A CA 1
ATOM 1525 C C . SER A 1 203 ? -2.229 17.812 22.672 1 98.62 203 SER A C 1
ATOM 1527 O O . SER A 1 203 ? -1.144 18.266 22.297 1 98.62 203 SER A O 1
ATOM 1529 N N . VAL A 1 204 ? -2.303 16.891 23.578 1 98.62 204 VAL A N 1
ATOM 1530 C CA . VAL A 1 204 ? -1.145 16.516 24.391 1 98.62 204 VAL A CA 1
ATOM 1531 C C . VAL A 1 204 ? -0.128 15.781 23.516 1 98.62 204 VAL A C 1
ATOM 1533 O O . VAL A 1 204 ? 1.033 16.188 23.438 1 98.62 204 VAL A O 1
ATOM 1536 N N . PRO A 1 205 ? -0.563 14.727 22.812 1 98.81 205 PRO A N 1
ATOM 1537 C CA . PRO A 1 205 ? 0.439 14.055 21.984 1 98.81 205 PRO A CA 1
ATOM 1538 C C . PRO A 1 205 ? 0.991 14.945 20.875 1 98.81 205 PRO A C 1
ATOM 1540 O O . PRO A 1 205 ? 2.168 14.844 20.531 1 98.81 205 PRO A O 1
ATOM 1543 N N . ILE A 1 206 ? 0.21 15.797 20.328 1 98.94 206 ILE A N 1
ATOM 1544 C CA . ILE A 1 206 ? 0.666 16.703 19.281 1 98.94 206 ILE A CA 1
ATOM 1545 C C . ILE A 1 206 ? 1.712 17.656 19.859 1 98.94 206 ILE A C 1
ATOM 1547 O O . ILE A 1 206 ? 2.783 17.844 19.281 1 98.94 206 ILE A O 1
ATOM 1551 N N . ILE A 1 207 ? 1.43 18.25 21 1 98.81 207 ILE A N 1
ATOM 1552 C CA . ILE A 1 207 ? 2.342 19.203 21.609 1 98.81 207 ILE A CA 1
ATOM 1553 C C . ILE A 1 207 ? 3.652 18.516 21.969 1 98.81 207 ILE A C 1
ATOM 1555 O O . ILE A 1 207 ? 4.734 19.031 21.688 1 98.81 207 ILE A O 1
ATOM 1559 N N . ILE A 1 208 ? 3.568 17.328 22.531 1 98.81 208 ILE A N 1
ATOM 1560 C CA . ILE A 1 208 ? 4.762 16.578 22.922 1 98.81 208 ILE A CA 1
ATOM 1561 C C . ILE A 1 208 ? 5.598 16.266 21.672 1 98.81 208 ILE A C 1
ATOM 1563 O O . ILE A 1 208 ? 6.809 16.516 21.656 1 98.81 208 ILE A O 1
ATOM 1567 N N . GLY A 1 209 ? 4.938 15.766 20.625 1 98.88 209 GLY A N 1
ATOM 1568 C CA . GLY A 1 209 ? 5.656 15.445 19.391 1 98.88 209 GLY A CA 1
ATOM 1569 C C . GLY A 1 209 ? 6.324 16.656 18.766 1 98.88 209 GLY A C 1
ATOM 1570 O O . GLY A 1 209 ? 7.496 16.578 18.375 1 98.88 209 GLY A O 1
ATOM 1571 N N . VAL A 1 210 ? 5.621 17.75 18.703 1 98.81 210 VAL A N 1
ATOM 1572 C CA . VAL A 1 210 ? 6.141 18.969 18.109 1 98.81 210 VAL A CA 1
ATOM 1573 C C . VAL A 1 210 ? 7.328 19.484 18.906 1 98.81 210 VAL A C 1
ATOM 1575 O O . VAL A 1 210 ? 8.383 19.797 18.344 1 98.81 210 VAL A O 1
ATOM 1578 N N . VAL A 1 211 ? 7.176 19.547 20.203 1 98.75 211 VAL A N 1
ATOM 1579 C CA . VAL A 1 211 ? 8.211 20.094 21.062 1 98.75 211 VAL A CA 1
ATOM 1580 C C . VAL A 1 211 ? 9.461 19.234 21 1 98.75 211 VAL A C 1
ATOM 1582 O O . VAL A 1 211 ? 10.578 19.734 20.844 1 98.75 211 VAL A O 1
ATOM 1585 N N . VAL A 1 212 ? 9.289 17.922 21.031 1 98.81 212 VAL A N 1
ATOM 1586 C CA . VAL A 1 212 ? 10.422 17.016 21 1 98.81 212 VAL A CA 1
ATOM 1587 C C . VAL A 1 212 ? 11.172 17.172 19.672 1 98.81 212 VAL A C 1
ATOM 1589 O O . VAL A 1 212 ? 12.398 17.266 19.656 1 98.81 212 VAL A O 1
ATOM 1592 N N . LEU A 1 213 ? 10.453 17.219 18.578 1 98.81 213 LEU A N 1
ATOM 1593 C CA . LEU A 1 213 ? 11.102 17.328 17.266 1 98.81 213 LEU A CA 1
ATOM 1594 C C . LEU A 1 213 ? 11.773 18.688 17.125 1 98.81 213 LEU A C 1
ATOM 1596 O O . LEU A 1 213 ? 12.852 18.797 16.531 1 98.81 213 LEU A O 1
ATOM 1600 N N . MET A 1 214 ? 11.148 19.719 17.703 1 98.44 214 MET A N 1
ATOM 1601 C CA . MET A 1 214 ? 11.742 21.062 17.641 1 98.44 214 MET A CA 1
ATOM 1602 C C . MET A 1 214 ? 13.031 21.109 18.453 1 98.44 214 MET A C 1
ATOM 1604 O O . MET A 1 214 ? 13.992 21.781 18.062 1 98.44 214 MET A O 1
ATOM 1608 N N . LEU A 1 215 ? 13.039 20.406 19.516 1 98.31 215 LEU A N 1
ATOM 1609 C CA . LEU A 1 215 ? 14.219 20.406 20.391 1 98.31 215 LEU A CA 1
ATOM 1610 C C . LEU A 1 215 ? 15.336 19.562 19.781 1 98.31 215 LEU A C 1
ATOM 1612 O O . LEU A 1 215 ? 16.516 19.844 19.984 1 98.31 215 LEU A O 1
ATOM 1616 N N . LEU A 1 216 ? 14.969 18.547 18.984 1 98.31 216 LEU A N 1
ATOM 1617 C CA . LEU A 1 216 ? 15.969 17.609 18.484 1 98.31 216 LEU A CA 1
ATOM 1618 C C . LEU A 1 216 ? 16.359 17.953 17.047 1 98.31 216 LEU A C 1
ATOM 1620 O O . LEU A 1 216 ? 17.094 17.203 16.422 1 98.31 216 LEU A O 1
ATOM 1624 N N . ARG A 1 217 ? 15.867 19 16.5 1 97.44 217 ARG A N 1
ATOM 1625 C CA . ARG A 1 217 ? 16.031 19.328 15.078 1 97.44 217 ARG A CA 1
ATOM 1626 C C . ARG A 1 217 ? 17.516 19.406 14.711 1 97.44 217 ARG A C 1
ATOM 1628 O O . ARG A 1 217 ? 17.906 19 13.617 1 97.44 217 ARG A O 1
ATOM 1635 N N . TRP A 1 218 ? 18.422 19.875 15.656 1 96.25 218 TRP A N 1
ATOM 1636 C CA . TRP A 1 218 ? 19.859 19.922 15.352 1 96.25 218 TRP A CA 1
ATOM 1637 C C . TRP A 1 218 ? 20.484 18.547 15.445 1 96.25 218 TRP A C 1
ATOM 1639 O O . TRP A 1 218 ? 21.422 18.234 14.719 1 96.25 218 TRP A O 1
ATOM 1649 N N . ARG A 1 219 ? 20 17.703 16.297 1 97.75 219 ARG A N 1
ATOM 1650 C CA . ARG A 1 219 ? 20.5 16.344 16.438 1 97.75 219 ARG A CA 1
ATOM 1651 C C . ARG A 1 219 ? 20.141 15.508 15.219 1 97.75 219 ARG A C 1
ATOM 1653 O O . ARG A 1 219 ? 20.875 14.586 14.852 1 97.75 219 ARG A O 1
ATOM 1660 N N . ILE A 1 220 ? 19 15.836 14.641 1 97.94 220 ILE A N 1
ATOM 1661 C CA . ILE A 1 220 ? 18.594 15.133 13.43 1 97.94 220 ILE A CA 1
ATOM 1662 C C . ILE A 1 220 ? 19.578 15.406 12.305 1 97.94 220 ILE A C 1
ATOM 1664 O O . ILE A 1 220 ? 19.875 14.523 11.492 1 97.94 220 ILE A O 1
ATOM 1668 N N . ASN A 1 221 ? 20.188 16.594 12.305 1 97 221 ASN A N 1
ATOM 1669 C CA . ASN A 1 221 ? 21.25 16.875 11.359 1 97 221 ASN A CA 1
ATOM 1670 C C . ASN A 1 221 ? 22.438 15.945 11.555 1 97 221 ASN A C 1
ATOM 1672 O O . ASN A 1 221 ? 23.016 15.461 10.578 1 97 221 ASN A O 1
ATOM 1676 N N . LEU A 1 222 ? 22.781 15.695 12.75 1 96.06 222 LEU A N 1
ATOM 1677 C CA . LEU A 1 222 ? 23.922 14.836 13.039 1 96.06 222 LEU A CA 1
ATOM 1678 C C . LEU A 1 222 ? 23.641 13.398 12.602 1 96.06 222 LEU A C 1
ATOM 1680 O O . LEU A 1 222 ? 24.516 12.727 12.055 1 96.06 222 LEU A O 1
ATOM 1684 N N . LEU A 1 223 ? 22.438 12.977 12.828 1 95.38 223 LEU A N 1
ATOM 1685 C CA . LEU A 1 223 ? 22.062 11.625 12.422 1 95.38 223 LEU A CA 1
ATOM 1686 C C . LEU A 1 223 ? 22.078 11.492 10.898 1 95.38 223 LEU A C 1
ATOM 1688 O O . LEU A 1 223 ? 22.391 10.422 10.375 1 95.38 223 LEU A O 1
ATOM 1692 N N . SER A 1 224 ? 21.781 12.594 10.227 1 93.81 224 SER A N 1
ATOM 1693 C CA . SER A 1 224 ? 21.734 12.586 8.766 1 93.81 224 SER A CA 1
ATOM 1694 C C . SER A 1 224 ? 23.125 12.422 8.164 1 93.81 224 SER A C 1
ATOM 1696 O O . SER A 1 224 ? 23.266 12.086 6.988 1 93.81 224 SER A O 1
ATOM 1698 N N . MET A 1 225 ? 24.125 12.594 8.992 1 93.06 225 MET A N 1
ATOM 1699 C CA . MET A 1 225 ? 25.5 12.461 8.531 1 93.06 225 MET A CA 1
ATOM 1700 C C . MET A 1 225 ? 26 11.031 8.695 1 93.06 225 MET A C 1
ATOM 1702 O O . MET A 1 225 ? 27.016 10.648 8.109 1 93.06 225 MET A O 1
ATOM 1706 N N . GLY A 1 226 ? 25.344 10.281 9.453 1 93.19 226 GLY A N 1
ATOM 1707 C CA . GLY A 1 226 ? 25.734 8.906 9.703 1 93.19 226 GLY A CA 1
ATOM 1708 C C . GLY A 1 226 ? 25.938 8.609 11.18 1 93.19 226 GLY A C 1
ATOM 1709 O O . GLY A 1 226 ? 26.25 9.508 11.961 1 93.19 226 GLY A O 1
ATOM 1710 N N . ASP A 1 227 ? 25.844 7.336 11.523 1 92.75 227 ASP A N 1
ATOM 1711 C CA . ASP A 1 227 ? 25.922 6.934 12.922 1 92.75 227 ASP A CA 1
ATOM 1712 C C . ASP A 1 227 ? 27.328 7.152 13.484 1 92.75 227 ASP A C 1
ATOM 1714 O O . ASP A 1 227 ? 27.484 7.574 14.633 1 92.75 227 ASP A O 1
ATOM 1718 N N . GLU A 1 228 ? 28.281 6.828 12.625 1 94.31 228 GLU A N 1
ATOM 1719 C CA . GLU A 1 228 ? 29.672 6.98 13.078 1 94.31 228 GLU A CA 1
ATOM 1720 C C . GLU A 1 228 ? 30 8.445 13.344 1 94.31 228 GLU A C 1
ATOM 1722 O O . GLU A 1 228 ? 30.594 8.773 14.383 1 94.31 228 GLU A O 1
ATOM 1727 N N . GLU A 1 229 ? 29.578 9.281 12.453 1 94.5 229 GLU A N 1
ATOM 1728 C CA . GLU A 1 229 ? 29.828 10.719 12.609 1 94.5 229 GLU A CA 1
ATOM 1729 C C . GLU A 1 229 ? 29.062 11.273 13.812 1 94.5 229 GLU A C 1
ATOM 1731 O O . GLU A 1 229 ? 29.609 12.086 14.57 1 94.5 229 GLU A O 1
ATOM 1736 N N . ALA A 1 230 ? 27.891 10.836 13.961 1 95.19 230 ALA A N 1
ATOM 1737 C CA . ALA A 1 230 ? 27.078 11.297 15.078 1 95.19 230 ALA A CA 1
ATOM 1738 C C . ALA A 1 230 ? 27.688 10.875 16.406 1 95.19 230 ALA A C 1
ATOM 1740 O O . ALA A 1 230 ? 27.734 11.664 17.359 1 95.19 230 ALA A O 1
ATOM 1741 N N . GLN A 1 231 ? 28.141 9.664 16.422 1 95.44 231 GLN A N 1
ATOM 1742 C CA . GLN A 1 231 ? 28.781 9.148 17.641 1 95.44 231 GLN A CA 1
ATOM 1743 C C . GLN A 1 231 ? 30.031 9.938 17.969 1 95.44 231 GLN A C 1
ATOM 1745 O O . GLN A 1 231 ? 30.312 10.211 19.141 1 95.44 231 GLN A O 1
ATOM 1750 N N . ALA A 1 232 ? 30.75 10.281 17 1 96.19 232 ALA A N 1
ATOM 1751 C CA . ALA A 1 232 ? 31.984 11.062 17.172 1 96.19 232 ALA A CA 1
ATOM 1752 C C . ALA A 1 232 ? 31.672 12.422 17.797 1 96.19 232 ALA A C 1
ATOM 1754 O O . ALA A 1 232 ? 32.5 12.977 18.516 1 96.19 232 ALA A O 1
ATOM 1755 N N . LEU A 1 233 ? 30.562 12.906 17.562 1 95.19 233 LEU A N 1
ATOM 1756 C CA . LEU A 1 233 ? 30.172 14.211 18.078 1 95.19 233 LEU A CA 1
ATOM 1757 C C . LEU A 1 233 ? 29.422 14.07 19.391 1 95.19 233 LEU A C 1
ATOM 1759 O O . LEU A 1 233 ? 28.812 15.031 19.875 1 95.19 233 LEU A O 1
ATOM 1763 N N . GLY A 1 234 ? 29.391 12.828 19.938 1 94.06 234 GLY A N 1
ATOM 1764 C CA . GLY A 1 234 ? 28.906 12.602 21.297 1 94.06 234 GLY A CA 1
ATOM 1765 C C . GLY A 1 234 ? 27.438 12.203 21.344 1 94.06 234 GLY A C 1
ATOM 1766 O O . GLY A 1 234 ? 26.828 12.18 22.422 1 94.06 234 GLY A O 1
ATOM 1767 N N . LEU A 1 235 ? 26.938 11.961 20.25 1 95.31 235 LEU A N 1
ATOM 1768 C CA . LEU A 1 235 ? 25.531 11.586 20.188 1 95.31 235 LEU A CA 1
ATOM 1769 C C . LEU A 1 235 ? 25.375 10.062 20.203 1 95.31 235 LEU A C 1
ATOM 1771 O O . LEU A 1 235 ? 26.188 9.344 19.641 1 95.31 235 LEU A O 1
ATOM 1775 N N . ASN A 1 236 ? 24.359 9.578 20.938 1 96.62 236 ASN A N 1
ATOM 1776 C CA . ASN A 1 236 ? 23.953 8.188 20.812 1 96.62 236 ASN A CA 1
ATOM 1777 C C . ASN A 1 236 ? 22.906 8.008 19.719 1 96.62 236 ASN A C 1
ATOM 1779 O O . ASN A 1 236 ? 21.734 8.312 19.906 1 96.62 236 ASN A O 1
ATOM 1783 N N . PRO A 1 237 ? 23.344 7.535 18.656 1 95 237 PRO A N 1
ATOM 1784 C CA . PRO A 1 237 ? 22.453 7.496 17.516 1 95 237 PRO A CA 1
ATOM 1785 C C . PRO A 1 237 ? 21.203 6.652 17.766 1 95 237 PRO A C 1
ATOM 1787 O O . PRO A 1 237 ? 20.094 7.062 17.406 1 95 237 PRO A O 1
ATOM 1790 N N . SER A 1 238 ? 21.328 5.496 18.344 1 93.38 238 SER A N 1
ATOM 1791 C CA . SER A 1 238 ? 20.219 4.582 18.562 1 93.38 238 SER A CA 1
ATOM 1792 C C . SER A 1 238 ? 19.172 5.207 19.469 1 93.38 238 SER A C 1
ATOM 1794 O O . SER A 1 238 ? 17.969 5.141 19.188 1 93.38 238 SER A O 1
ATOM 1796 N N . ARG A 1 239 ? 19.594 5.77 20.516 1 95.75 239 ARG A N 1
ATOM 1797 C CA . ARG A 1 239 ? 18.688 6.391 21.469 1 95.75 239 ARG A CA 1
ATOM 1798 C C . ARG A 1 239 ? 17.984 7.598 20.844 1 95.75 239 ARG A C 1
ATOM 1800 O O . ARG A 1 239 ? 16.766 7.77 21.016 1 95.75 239 ARG A O 1
ATOM 1807 N N . THR A 1 240 ? 18.766 8.438 20.234 1 97.44 240 THR A N 1
ATOM 1808 C CA . THR A 1 240 ? 18.203 9.625 19.609 1 97.44 240 THR A CA 1
ATOM 1809 C C . THR A 1 240 ? 17.188 9.234 18.531 1 97.44 240 THR A C 1
ATOM 1811 O O . THR A 1 240 ? 16.109 9.82 18.453 1 97.44 240 THR A O 1
ATOM 1814 N N . ARG A 1 241 ? 17.5 8.273 17.75 1 96.62 241 ARG A N 1
ATOM 1815 C CA . ARG A 1 241 ? 16.594 7.785 16.703 1 96.62 241 ARG A CA 1
ATOM 1816 C C . ARG A 1 241 ? 15.297 7.27 17.312 1 96.62 241 ARG A C 1
ATOM 1818 O O . ARG A 1 241 ? 14.211 7.535 16.797 1 96.62 241 ARG A O 1
ATOM 1825 N N . LEU A 1 242 ? 15.391 6.562 18.391 1 96.81 242 LEU A N 1
ATOM 1826 C CA . LEU A 1 242 ? 14.211 6.027 19.047 1 96.81 242 LEU A CA 1
ATOM 1827 C C . LEU A 1 242 ? 13.297 7.152 19.516 1 96.81 242 LEU A C 1
ATOM 1829 O O . LEU A 1 242 ? 12.07 7.062 19.375 1 96.81 242 LEU A O 1
ATOM 1833 N N . VAL A 1 243 ? 13.859 8.141 20.062 1 98.56 243 VAL A N 1
ATOM 1834 C CA . VAL A 1 243 ? 13.078 9.266 20.562 1 98.56 243 VAL A CA 1
ATOM 1835 C C . VAL A 1 243 ? 12.391 9.977 19.406 1 98.56 243 VAL A C 1
ATOM 1837 O O . VAL A 1 243 ? 11.227 10.367 19.5 1 98.56 243 VAL A O 1
ATOM 1840 N N . VAL A 1 244 ? 13.133 10.172 18.312 1 98.62 244 VAL A N 1
ATOM 1841 C CA . VAL A 1 244 ? 12.562 10.812 17.141 1 98.62 244 VAL A CA 1
ATOM 1842 C C . VAL A 1 244 ? 11.438 9.953 16.578 1 98.62 244 VAL A C 1
ATOM 1844 O O . VAL A 1 244 ? 10.367 10.469 16.219 1 98.62 244 VAL A O 1
ATOM 1847 N N . ILE A 1 245 ? 11.633 8.633 16.516 1 98.44 245 ILE A N 1
ATOM 1848 C CA . ILE A 1 245 ? 10.609 7.711 16.031 1 98.44 245 ILE A CA 1
ATOM 1849 C C . ILE A 1 245 ? 9.359 7.824 16.906 1 98.44 245 ILE A C 1
ATOM 1851 O O . ILE A 1 245 ? 8.242 7.902 16.391 1 98.44 245 ILE A O 1
ATOM 1855 N N . ALA A 1 246 ? 9.562 7.852 18.172 1 98.69 246 ALA A N 1
ATOM 1856 C CA . ALA A 1 246 ? 8.445 7.957 19.109 1 98.69 246 ALA A CA 1
ATOM 1857 C C . ALA A 1 246 ? 7.676 9.258 18.891 1 98.69 246 ALA A C 1
ATOM 1859 O O . ALA A 1 246 ? 6.441 9.266 18.875 1 98.69 246 ALA A O 1
ATOM 1860 N N . ALA A 1 247 ? 8.391 10.328 18.766 1 98.88 247 ALA A N 1
ATOM 1861 C CA . ALA A 1 247 ? 7.77 11.633 18.562 1 98.88 247 ALA A CA 1
ATOM 1862 C C . ALA A 1 247 ? 6.988 11.664 17.25 1 98.88 247 ALA A C 1
ATOM 1864 O O . ALA A 1 247 ? 5.855 12.148 17.219 1 98.88 247 ALA A O 1
ATOM 1865 N N . CYS A 1 248 ? 7.578 11.172 16.188 1 98.81 248 CYS A N 1
ATOM 1866 C CA . CYS A 1 248 ? 6.918 11.117 14.883 1 98.81 248 CYS A CA 1
ATOM 1867 C C . CYS A 1 248 ? 5.676 10.242 14.938 1 98.81 248 CYS A C 1
ATOM 1869 O O . CYS A 1 248 ? 4.652 10.562 14.328 1 98.81 248 CYS A O 1
ATOM 1871 N N . THR A 1 249 ? 5.789 9.141 15.648 1 98.81 249 THR A N 1
ATOM 1872 C CA . THR A 1 249 ? 4.664 8.227 15.789 1 98.81 249 THR A CA 1
ATOM 1873 C C . THR A 1 249 ? 3.518 8.891 16.547 1 98.81 249 THR A C 1
ATOM 1875 O O . THR A 1 249 ? 2.352 8.734 16.188 1 98.81 249 THR A O 1
ATOM 1878 N N . LEU A 1 250 ? 3.85 9.625 17.609 1 98.81 250 LEU A N 1
ATOM 1879 C CA . LEU A 1 250 ? 2.846 10.367 18.359 1 98.81 250 LEU A CA 1
ATOM 1880 C C . LEU A 1 250 ? 2.119 11.359 17.469 1 98.81 250 LEU A C 1
ATOM 1882 O O . LEU A 1 250 ? 0.889 11.43 17.484 1 98.81 250 LEU A O 1
ATOM 1886 N N . LEU A 1 251 ? 2.875 12.086 16.719 1 98.88 251 LEU A N 1
ATOM 1887 C CA . LEU A 1 251 ? 2.307 13.086 15.82 1 98.88 251 LEU A CA 1
ATOM 1888 C C . LEU A 1 251 ? 1.397 12.438 14.781 1 98.88 251 LEU A C 1
ATOM 1890 O O . LEU A 1 251 ? 0.243 12.844 14.617 1 98.88 251 LEU A O 1
ATOM 1894 N N . THR A 1 252 ? 1.906 11.414 14.109 1 98.81 252 THR A N 1
ATOM 1895 C CA . THR A 1 252 ? 1.184 10.805 13 1 98.81 252 THR A CA 1
ATOM 1896 C C . THR A 1 252 ? -0.051 10.062 13.508 1 98.81 252 THR A C 1
ATOM 1898 O O . THR A 1 252 ? -1.131 10.172 12.922 1 98.81 252 THR A O 1
ATOM 1901 N N . SER A 1 253 ? 0.096 9.32 14.578 1 98.88 253 SER A N 1
ATOM 1902 C CA . SER A 1 253 ? -1.04 8.586 15.125 1 98.88 253 SER A CA 1
ATOM 1903 C C . SER A 1 253 ? -2.137 9.531 15.594 1 98.88 253 SER A C 1
ATOM 1905 O O . SER A 1 253 ? -3.324 9.266 15.383 1 98.88 253 SER A O 1
ATOM 1907 N N . ALA A 1 254 ? -1.729 10.586 16.266 1 98.88 254 ALA A N 1
ATOM 1908 C CA . ALA A 1 254 ? -2.695 11.586 16.719 1 98.88 254 ALA A CA 1
ATOM 1909 C C . ALA A 1 254 ? -3.41 12.227 15.531 1 98.88 254 ALA A C 1
ATOM 1911 O O . ALA A 1 254 ? -4.637 12.352 15.531 1 98.88 254 ALA A O 1
ATOM 1912 N N . ALA A 1 255 ? -2.67 12.609 14.539 1 98.88 255 ALA A N 1
ATOM 1913 C CA . ALA A 1 255 ? -3.242 13.234 13.344 1 98.88 255 ALA A CA 1
ATOM 1914 C C . ALA A 1 255 ? -4.227 12.289 12.656 1 98.88 255 ALA A C 1
ATOM 1916 O O . ALA A 1 255 ? -5.363 12.68 12.367 1 98.88 255 ALA A O 1
ATOM 1917 N N . VAL A 1 256 ? -3.83 11.039 12.461 1 98.81 256 VAL A N 1
ATOM 1918 C CA . VAL A 1 256 ? -4.645 10.07 11.75 1 98.81 256 VAL A CA 1
ATOM 1919 C C . VAL A 1 256 ? -5.898 9.742 12.562 1 98.81 256 VAL A C 1
ATOM 1921 O O . VAL A 1 256 ? -6.969 9.516 11.992 1 98.81 256 VAL A O 1
ATOM 1924 N N . SER A 1 257 ? -5.832 9.797 13.828 1 98.81 257 SER A N 1
ATOM 1925 C CA . SER A 1 257 ? -6.945 9.414 14.688 1 98.81 257 SER A CA 1
ATOM 1926 C C . SER A 1 257 ? -8.125 10.375 14.531 1 98.81 257 SER A C 1
ATOM 1928 O O . SER A 1 257 ? -9.266 10.008 14.805 1 98.81 257 SER A O 1
ATOM 1930 N N . ILE A 1 258 ? -7.875 11.57 14.078 1 98.56 258 ILE A N 1
ATOM 1931 C CA . ILE A 1 258 ? -8.984 12.516 14 1 98.56 258 ILE A CA 1
ATOM 1932 C C . ILE A 1 258 ? -9.352 12.758 12.531 1 98.56 258 ILE A C 1
ATOM 1934 O O . ILE A 1 258 ? -10.445 13.227 12.227 1 98.56 258 ILE A O 1
ATOM 1938 N N . SER A 1 259 ? -8.445 12.477 11.633 1 98.5 259 SER A N 1
ATOM 1939 C CA . SER A 1 259 ? -8.695 12.836 10.242 1 98.5 259 SER A CA 1
ATOM 1940 C C . SER A 1 259 ? -8.852 11.602 9.367 1 98.5 259 SER A C 1
ATOM 1942 O O . SER A 1 259 ? -9.297 11.695 8.219 1 98.5 259 SER A O 1
ATOM 1944 N N . GLY A 1 260 ? -8.477 10.406 9.922 1 98.31 260 GLY A N 1
ATOM 1945 C CA . GLY A 1 260 ? -8.242 9.281 9.023 1 98.31 260 GLY A CA 1
ATOM 1946 C C . GLY A 1 260 ? -6.914 9.359 8.305 1 98.31 260 GLY A C 1
ATOM 1947 O O . GLY A 1 260 ? -6.039 10.148 8.672 1 98.31 260 GLY A O 1
ATOM 1948 N N . ILE A 1 261 ? -6.773 8.555 7.301 1 98.31 261 ILE A N 1
ATOM 1949 C CA . ILE A 1 261 ? -5.465 8.391 6.676 1 98.31 261 ILE A CA 1
ATOM 1950 C C . ILE A 1 261 ? -5.281 9.438 5.578 1 98.31 261 ILE A C 1
ATOM 1952 O O . ILE A 1 261 ? -6.062 9.492 4.625 1 98.31 261 ILE A O 1
ATOM 1956 N N . ILE A 1 262 ? -4.328 10.25 5.73 1 97.88 262 ILE A N 1
ATOM 1957 C CA . ILE A 1 262 ? -3.918 11.234 4.727 1 97.88 262 ILE A CA 1
ATOM 1958 C C . ILE A 1 262 ? -2.471 10.969 4.312 1 97.88 262 ILE A C 1
ATOM 1960 O O . ILE A 1 262 ? -1.553 11.094 5.125 1 97.88 262 ILE A O 1
ATOM 1964 N N . GLY A 1 263 ? -2.301 10.633 3.078 1 95.38 263 GLY A N 1
ATOM 1965 C CA . GLY A 1 263 ? -0.984 10.266 2.584 1 95.38 263 GLY A CA 1
ATOM 1966 C C . GLY A 1 263 ? -0.292 11.383 1.834 1 95.38 263 GLY A C 1
ATOM 1967 O O . GLY A 1 263 ? -0.875 12.453 1.622 1 95.38 263 GLY A O 1
ATOM 1968 N N . TRP A 1 264 ? 1.024 11.195 1.543 1 95.19 264 TRP A N 1
ATOM 1969 C CA . TRP A 1 264 ? 1.832 11.938 0.583 1 95.19 264 TRP A CA 1
ATOM 1970 C C . TRP A 1 264 ? 2.346 13.234 1.195 1 95.19 264 TRP A C 1
ATOM 1972 O O . TRP A 1 264 ? 3.379 13.766 0.774 1 95.19 264 TRP A O 1
ATOM 1982 N N . LEU A 1 265 ? 1.634 13.766 2.273 1 96.62 265 LEU A N 1
ATOM 1983 C CA . LEU A 1 265 ? 2.09 15.008 2.896 1 96.62 265 LEU A CA 1
ATOM 1984 C C . LEU A 1 265 ? 3.479 14.828 3.502 1 96.62 265 LEU A C 1
ATOM 1986 O O . LEU A 1 265 ? 4.359 15.672 3.303 1 96.62 265 LEU A O 1
ATOM 1990 N N . GLY A 1 266 ? 3.623 13.758 4.191 1 96.75 266 GLY A N 1
ATOM 1991 C CA . GLY A 1 266 ? 4.891 13.5 4.852 1 96.75 266 GLY A CA 1
ATOM 1992 C C . GLY A 1 266 ? 6.035 13.273 3.881 1 96.75 266 GLY A C 1
ATOM 1993 O O . GLY A 1 266 ? 7.207 13.352 4.262 1 96.75 266 GLY A O 1
ATOM 1994 N N . LEU A 1 267 ? 5.711 13 2.666 1 95.38 267 LEU A N 1
ATOM 1995 C CA . LEU A 1 267 ? 6.727 12.75 1.647 1 95.38 267 LEU A CA 1
ATOM 1996 C C . LEU A 1 267 ? 6.996 14 0.823 1 95.38 267 LEU A C 1
ATOM 1998 O O . LEU A 1 267 ? 8.148 14.406 0.656 1 95.38 267 LEU A O 1
ATOM 2002 N N . VAL A 1 268 ? 6 14.648 0.38 1 95.5 268 VAL A N 1
ATOM 2003 C CA . VAL A 1 268 ? 6.086 15.695 -0.63 1 95.5 268 VAL A CA 1
ATOM 2004 C C . VAL A 1 268 ? 6.5 17.016 0.024 1 95.5 268 VAL A C 1
ATOM 2006 O O . VAL A 1 268 ? 7.363 17.734 -0.495 1 95.5 268 VAL A O 1
ATOM 2009 N N . ILE A 1 269 ? 5.988 17.312 1.175 1 96.5 269 ILE A N 1
ATOM 2010 C CA . ILE A 1 269 ? 6.145 18.641 1.78 1 96.5 269 ILE A CA 1
ATOM 2011 C C . ILE A 1 269 ? 7.594 18.844 2.211 1 96.5 269 ILE A C 1
ATOM 2013 O O . ILE A 1 269 ? 8.188 19.891 1.943 1 96.5 269 ILE A O 1
ATOM 2017 N N . PRO A 1 270 ? 8.188 17.828 2.893 1 96 270 PRO A N 1
ATOM 2018 C CA . PRO A 1 270 ? 9.594 18.031 3.248 1 96 270 PRO A CA 1
ATOM 2019 C C . PRO A 1 270 ? 10.477 18.281 2.029 1 96 270 PRO A C 1
ATOM 2021 O O . PRO A 1 270 ? 11.398 19.109 2.094 1 96 270 PRO A O 1
ATOM 2024 N N . HIS A 1 271 ? 10.156 17.625 0.997 1 92.81 271 HIS A N 1
ATOM 2025 C CA . HIS A 1 271 ? 10.93 17.828 -0.223 1 92.81 271 HIS A CA 1
ATOM 2026 C C . HIS A 1 271 ? 10.75 19.25 -0.765 1 92.81 271 HIS A C 1
ATOM 2028 O O . HIS A 1 271 ? 11.727 19.906 -1.113 1 92.81 271 HIS A O 1
ATOM 2034 N N . MET A 1 272 ? 9.586 19.625 -0.855 1 91.38 272 MET A N 1
ATOM 2035 C CA . MET A 1 272 ? 9.297 20.984 -1.322 1 91.38 272 MET A CA 1
ATOM 2036 C C . MET A 1 272 ? 9.938 22.016 -0.407 1 91.38 272 MET A C 1
ATOM 2038 O O . MET A 1 272 ? 10.484 23.016 -0.88 1 91.38 272 MET A O 1
ATOM 2042 N N . THR A 1 273 ? 9.852 21.766 0.837 1 93.88 273 THR A N 1
ATOM 2043 C CA . THR A 1 273 ? 10.406 22.688 1.82 1 93.88 273 THR A CA 1
ATOM 2044 C C . THR A 1 273 ? 11.922 22.781 1.672 1 93.88 273 THR A C 1
ATOM 2046 O O . THR A 1 273 ? 12.492 23.875 1.757 1 93.88 273 THR A O 1
ATOM 2049 N N . ARG A 1 274 ? 12.508 21.672 1.468 1 91.88 274 ARG A N 1
ATOM 2050 C CA . ARG A 1 274 ? 13.961 21.625 1.285 1 91.88 274 ARG A CA 1
ATOM 2051 C C . ARG A 1 274 ? 14.383 22.469 0.088 1 91.88 274 ARG A C 1
ATOM 2053 O O . ARG A 1 274 ? 15.445 23.094 0.103 1 91.88 274 ARG A O 1
ATOM 2060 N N . MET A 1 275 ? 13.602 22.438 -0.896 1 87.25 275 MET A N 1
ATOM 2061 C CA . MET A 1 275 ? 13.891 23.234 -2.088 1 87.25 275 MET A CA 1
ATOM 2062 C C . MET A 1 275 ? 13.82 24.719 -1.782 1 87.25 275 MET A C 1
ATOM 2064 O O . MET A 1 275 ? 14.461 25.531 -2.453 1 87.25 275 MET A O 1
ATOM 2068 N N . ILE A 1 276 ? 13.141 25.047 -0.79 1 88.44 276 ILE A N 1
ATOM 2069 C CA . ILE A 1 276 ? 12.906 26.453 -0.475 1 88.44 276 ILE A CA 1
ATOM 2070 C C . ILE A 1 276 ? 13.922 26.922 0.565 1 88.44 276 ILE A C 1
ATOM 2072 O O . ILE A 1 276 ? 14.516 27.984 0.418 1 88.44 276 ILE A O 1
ATOM 2076 N N . VAL A 1 277 ? 14.172 26.078 1.591 1 91.81 277 VAL A N 1
ATOM 2077 C CA . VAL A 1 277 ? 14.922 26.609 2.721 1 91.81 277 VAL A CA 1
ATOM 2078 C C . VAL A 1 277 ? 16.219 25.828 2.885 1 91.81 277 VAL A C 1
ATOM 2080 O O . VAL A 1 277 ? 17.047 26.141 3.746 1 91.81 277 VAL A O 1
ATOM 2083 N N . GLY A 1 278 ? 16.422 24.797 2.148 1 91.06 278 GLY A N 1
ATOM 2084 C CA . GLY A 1 278 ? 17.641 24.016 2.252 1 91.06 278 GLY A CA 1
ATOM 2085 C C . GLY A 1 278 ? 17.5 22.812 3.174 1 91.06 278 GLY A C 1
ATOM 2086 O O . GLY A 1 278 ? 16.422 22.578 3.717 1 91.06 278 GLY A O 1
ATOM 2087 N N . PRO A 1 279 ? 18.5 22.062 3.408 1 93.94 279 PRO A N 1
ATOM 2088 C CA . PRO A 1 279 ? 18.438 20.75 4.066 1 93.94 279 PRO A CA 1
ATOM 2089 C C . PRO A 1 279 ? 18.672 20.844 5.57 1 93.94 279 PRO A C 1
ATOM 2091 O O . PRO A 1 279 ? 18.562 19.828 6.277 1 93.94 279 PRO A O 1
ATOM 2094 N N . ASP A 1 280 ? 19.047 22.062 6.09 1 95.81 280 ASP A N 1
ATOM 2095 C CA . ASP A 1 280 ? 19.297 22.203 7.52 1 95.81 280 ASP A CA 1
ATOM 2096 C C . ASP A 1 280 ? 18.031 22 8.336 1 95.81 280 ASP A C 1
ATOM 2098 O O . ASP A 1 280 ? 17.125 22.859 8.305 1 95.81 280 ASP A O 1
ATOM 2102 N N . ASN A 1 281 ? 18 20.969 9.125 1 97.19 281 ASN A N 1
ATOM 2103 C CA . ASN A 1 281 ? 16.797 20.594 9.852 1 97.19 281 ASN A CA 1
ATOM 2104 C C . ASN A 1 281 ? 16.391 21.656 10.867 1 97.19 281 ASN A C 1
ATOM 2106 O O . ASN A 1 281 ? 15.242 21.703 11.297 1 97.19 281 ASN A O 1
ATOM 2110 N N . LYS A 1 282 ? 17.281 22.469 11.312 1 96.56 282 LYS A N 1
ATOM 2111 C CA . LYS A 1 282 ? 16.953 23.562 12.219 1 96.56 282 LYS A CA 1
ATOM 2112 C C . LYS A 1 282 ? 15.906 24.484 11.609 1 96.56 282 LYS A C 1
ATOM 2114 O O . LYS A 1 282 ? 15.094 25.062 12.336 1 96.56 282 LYS A O 1
ATOM 2119 N N . ILE A 1 283 ? 15.977 24.609 10.336 1 94.5 283 ILE A N 1
ATOM 2120 C CA . ILE A 1 283 ? 15.039 25.469 9.625 1 94.5 283 ILE A CA 1
ATOM 2121 C C . ILE A 1 283 ? 14 24.625 8.906 1 94.5 283 ILE A C 1
ATOM 2123 O O . ILE A 1 283 ? 12.82 24.984 8.852 1 94.5 283 ILE A O 1
ATOM 2127 N N . LEU A 1 284 ? 14.406 23.516 8.383 1 95.44 284 LEU A N 1
ATOM 2128 C CA . LEU A 1 284 ? 13.57 22.641 7.559 1 95.44 284 LEU A CA 1
ATOM 2129 C C . LEU A 1 284 ? 12.367 22.141 8.344 1 95.44 284 LEU A C 1
ATOM 2131 O O . LEU A 1 284 ? 11.242 22.172 7.852 1 95.44 284 LEU A O 1
ATOM 2135 N N . ILE A 1 285 ? 12.578 21.719 9.57 1 97.12 285 ILE A N 1
ATOM 2136 C CA . ILE A 1 285 ? 11.516 21.094 10.359 1 97.12 285 ILE A CA 1
ATOM 2137 C C . ILE A 1 285 ? 10.445 22.125 10.68 1 97.12 285 ILE A C 1
ATOM 2139 O O . ILE A 1 285 ? 9.266 21.922 10.383 1 97.12 285 ILE A O 1
ATOM 2143 N N . PRO A 1 286 ? 10.797 23.328 11.219 1 95.5 286 PRO A N 1
ATOM 2144 C CA . PRO A 1 286 ? 9.758 24.328 11.453 1 95.5 286 PRO A CA 1
ATOM 2145 C C . PRO A 1 286 ? 9.125 24.828 10.156 1 95.5 286 PRO A C 1
ATOM 2147 O O . PRO A 1 286 ? 7.926 25.125 10.125 1 95.5 286 PRO A O 1
ATOM 2150 N N . ALA A 1 287 ? 9.883 24.922 9.109 1 96.19 287 ALA A N 1
ATOM 2151 C CA . ALA A 1 287 ? 9.344 25.344 7.824 1 96.19 287 ALA A CA 1
ATOM 2152 C C . ALA A 1 287 ? 8.359 24.312 7.277 1 96.19 287 ALA A C 1
ATOM 2154 O O . ALA A 1 287 ? 7.34 24.672 6.684 1 96.19 287 ALA A O 1
ATOM 2155 N N . SER A 1 288 ? 8.664 23.047 7.457 1 97.19 288 SER A N 1
ATOM 2156 C CA . SER A 1 288 ? 7.773 21.984 7.023 1 97.19 288 SER A CA 1
ATOM 2157 C C . SER A 1 288 ? 6.457 22.016 7.789 1 97.19 288 SER A C 1
ATOM 2159 O O . SER A 1 288 ? 5.402 21.672 7.242 1 97.19 288 SER A O 1
ATOM 2161 N N . LEU A 1 289 ? 6.578 22.344 9.07 1 97.31 289 LEU A N 1
ATOM 2162 C CA . LEU A 1 289 ? 5.375 22.5 9.875 1 97.31 289 LEU A CA 1
ATOM 2163 C C . LEU A 1 289 ? 4.434 23.531 9.242 1 97.31 289 LEU A C 1
ATOM 2165 O O . LEU A 1 289 ? 3.248 23.25 9.055 1 97.31 289 LEU A O 1
ATOM 2169 N N . SER A 1 290 ? 4.953 24.609 8.844 1 97.38 290 SER A N 1
ATOM 2170 C CA . SER A 1 290 ? 4.164 25.703 8.289 1 97.38 290 SER A CA 1
ATOM 2171 C C . SER A 1 290 ? 3.627 25.344 6.906 1 97.38 290 SER A C 1
ATOM 2173 O O . SER A 1 290 ? 2.441 25.547 6.625 1 97.38 290 SER A O 1
ATOM 2175 N N . LEU A 1 291 ? 4.453 24.812 6.098 1 96.94 291 LEU A N 1
ATOM 2176 C CA . LEU A 1 291 ? 4.039 24.469 4.742 1 96.94 291 LEU A CA 1
ATOM 2177 C C . LEU A 1 291 ? 3.041 23.312 4.746 1 96.94 291 LEU A C 1
ATOM 2179 O O . LEU A 1 291 ? 2.123 23.281 3.924 1 96.94 291 LEU A O 1
ATOM 2183 N N . GLY A 1 292 ? 3.291 22.375 5.621 1 97.94 292 GLY A N 1
ATOM 2184 C CA . GLY A 1 292 ? 2.346 21.266 5.762 1 97.94 292 GLY A CA 1
ATOM 2185 C C . GLY A 1 292 ? 0.962 21.734 6.184 1 97.94 292 GLY A C 1
ATOM 2186 O O . GLY A 1 292 ? -0.041 21.297 5.613 1 97.94 292 GLY A O 1
ATOM 2187 N N . ALA A 1 293 ? 0.934 22.578 7.172 1 98.38 293 ALA A N 1
ATOM 2188 C CA . ALA A 1 293 ? -0.327 23.172 7.617 1 98.38 293 ALA A CA 1
ATOM 2189 C C . ALA A 1 293 ? -1.028 23.891 6.473 1 98.38 293 ALA A C 1
ATOM 2191 O O . ALA A 1 293 ? -2.221 23.688 6.234 1 98.38 293 ALA A O 1
ATOM 2192 N N . SER A 1 294 ? -0.31 24.656 5.77 1 97.94 294 SER A N 1
ATOM 2193 C CA . SER A 1 294 ? -0.85 25.453 4.668 1 97.94 294 SER A CA 1
ATOM 2194 C C . SER A 1 294 ? -1.351 24.562 3.539 1 97.94 294 SER A C 1
ATOM 2196 O O . SER A 1 294 ? -2.436 24.781 3 1 97.94 294 SER A O 1
ATOM 2198 N N . PHE A 1 295 ? -0.595 23.578 3.236 1 97.5 295 PHE A N 1
ATOM 2199 C CA . PHE A 1 295 ? -0.921 22.703 2.117 1 97.5 295 PHE A CA 1
ATOM 2200 C C . PHE A 1 295 ? -2.199 21.922 2.395 1 97.5 295 PHE A C 1
ATOM 2202 O O . PHE A 1 295 ? -3.062 21.812 1.523 1 97.5 295 PHE A O 1
ATOM 2209 N N . LEU A 1 296 ? -2.305 21.344 3.602 1 98.5 296 LEU A N 1
ATOM 2210 C CA . LEU A 1 296 ? -3.494 20.547 3.887 1 98.5 296 LEU A CA 1
ATOM 2211 C C . LEU A 1 296 ? -4.742 21.438 3.912 1 98.5 296 LEU A C 1
ATOM 2213 O O . LEU A 1 296 ? -5.812 21.016 3.465 1 98.5 296 LEU A O 1
ATOM 2217 N N . LEU A 1 297 ? -4.605 22.641 4.457 1 98.31 297 LEU A N 1
ATOM 2218 C CA . LEU A 1 297 ? -5.75 23.562 4.422 1 98.31 297 LEU A CA 1
ATOM 2219 C C . LEU A 1 297 ? -6.129 23.891 2.986 1 98.31 297 LEU A C 1
ATOM 2221 O O . LEU A 1 297 ? -7.312 23.984 2.658 1 98.31 297 LEU A O 1
ATOM 2225 N N . LEU A 1 298 ? -5.16 24.109 2.182 1 96.88 298 LEU A N 1
ATOM 2226 C CA . LEU A 1 298 ? -5.43 24.375 0.773 1 96.88 298 LEU A CA 1
ATOM 2227 C C . LEU A 1 298 ? -6.184 23.219 0.136 1 96.88 298 LEU A C 1
ATOM 2229 O O . LEU A 1 298 ? -7.145 23.422 -0.607 1 96.88 298 LEU A O 1
ATOM 2233 N N . ILE A 1 299 ? -5.734 22.016 0.397 1 97 299 ILE A N 1
ATOM 2234 C CA . ILE A 1 299 ? -6.383 20.812 -0.141 1 97 299 ILE A CA 1
ATOM 2235 C C . ILE A 1 299 ? -7.82 20.734 0.373 1 97 299 ILE A C 1
ATOM 2237 O O . ILE A 1 299 ? -8.734 20.391 -0.374 1 97 299 ILE A O 1
ATOM 2241 N N . ASP A 1 300 ? -7.98 21 1.667 1 97.06 300 ASP A N 1
ATOM 2242 C CA . ASP A 1 300 ? -9.32 21 2.248 1 97.06 300 ASP A CA 1
ATOM 2243 C C . ASP A 1 300 ? -10.211 22.031 1.568 1 97.06 300 ASP A C 1
ATOM 2245 O O . ASP A 1 300 ? -11.398 21.781 1.335 1 97.06 300 ASP A O 1
ATOM 2249 N N . ASN A 1 301 ? -9.648 23.203 1.292 1 95.5 301 ASN A N 1
ATOM 2250 C CA . ASN A 1 301 ? -10.391 24.25 0.58 1 95.5 301 ASN A CA 1
ATOM 2251 C C . ASN A 1 301 ? -10.812 23.766 -0.809 1 95.5 301 ASN A C 1
ATOM 2253 O O . ASN A 1 301 ? -11.945 24.016 -1.23 1 95.5 301 ASN A O 1
ATOM 2257 N N . ILE A 1 302 ? -9.969 23.109 -1.442 1 94.25 302 ILE A N 1
ATOM 2258 C CA . ILE A 1 302 ? -10.273 22.578 -2.764 1 94.25 302 ILE A CA 1
ATOM 2259 C C . ILE A 1 302 ? -11.375 21.516 -2.652 1 94.25 302 ILE A C 1
ATOM 2261 O O . ILE A 1 302 ? -12.305 21.5 -3.467 1 94.25 302 ILE A O 1
ATOM 2265 N N . SER A 1 303 ? -11.25 20.656 -1.686 1 93.62 303 SER A N 1
ATOM 2266 C CA . SER A 1 303 ? -12.242 19.609 -1.449 1 93.62 303 SER A CA 1
ATOM 2267 C C . SER A 1 303 ? -13.633 20.203 -1.257 1 93.62 303 SER A C 1
ATOM 2269 O O . SER A 1 303 ? -14.617 19.641 -1.73 1 93.62 303 SER A O 1
ATOM 2271 N N . ARG A 1 304 ? -13.758 21.312 -0.647 1 91.31 304 ARG A N 1
ATOM 2272 C CA . ARG A 1 304 ? -15.031 21.938 -0.305 1 91.31 304 ARG A CA 1
ATOM 2273 C C . ARG A 1 304 ? -15.562 22.766 -1.472 1 91.31 304 ARG A C 1
ATOM 2275 O O . ARG A 1 304 ? -16.75 23.094 -1.513 1 91.31 304 ARG A O 1
ATOM 2282 N N . ALA A 1 305 ? -14.766 23.203 -2.363 1 86.81 305 ALA A N 1
ATOM 2283 C CA . ALA A 1 305 ? -15.148 24.109 -3.439 1 86.81 305 ALA A CA 1
ATOM 2284 C C . ALA A 1 305 ? -15.625 23.328 -4.664 1 86.81 305 ALA A C 1
ATOM 2286 O O . ALA A 1 305 ? -16.453 23.828 -5.438 1 86.81 305 ALA A O 1
ATOM 2287 N N . VAL A 1 306 ? -15 22.375 -5.16 1 69 306 VAL A N 1
ATOM 2288 C CA . VAL A 1 306 ? -15.117 21.766 -6.477 1 69 306 VAL A CA 1
ATOM 2289 C C . VAL A 1 306 ? -16.5 21.125 -6.613 1 69 306 VAL A C 1
ATOM 2291 O O . VAL A 1 306 ? -17.156 21.281 -7.641 1 69 306 VAL A O 1
ATOM 2294 N N . ILE A 1 307 ? -16.859 20.109 -5.758 1 64.81 307 ILE A N 1
ATOM 2295 C CA . ILE A 1 307 ? -18.047 19.328 -6.059 1 64.81 307 ILE A CA 1
ATOM 2296 C C . ILE A 1 307 ? -19.062 19.469 -4.922 1 64.81 307 ILE A C 1
ATOM 2298 O O . ILE A 1 307 ? -18.703 19.906 -3.824 1 64.81 307 ILE A O 1
ATOM 2302 N N . SER A 1 308 ? -20.234 19.344 -5.41 1 71.06 308 SER A N 1
ATOM 2303 C CA . SER A 1 308 ? -21.312 19.344 -4.441 1 71.06 308 SER A CA 1
ATOM 2304 C C . SER A 1 308 ? -21.078 18.328 -3.334 1 71.06 308 SER A C 1
ATOM 2306 O O . SER A 1 308 ? -21.609 18.46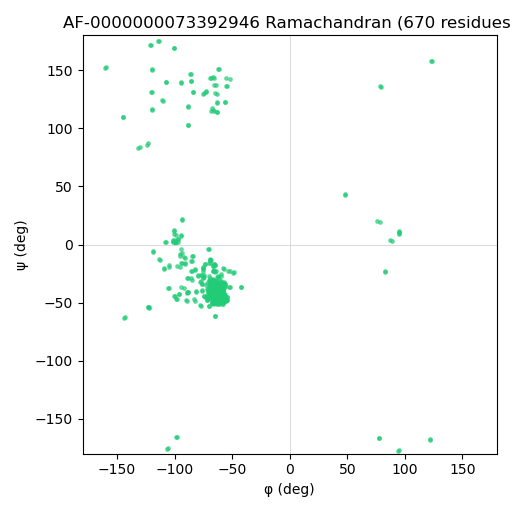9 -2.227 1 71.06 308 SER A O 1
ATOM 2308 N N . ILE A 1 309 ? -20.234 17.359 -3.729 1 78.94 309 ILE A N 1
ATOM 2309 C CA . ILE A 1 309 ? -19.906 16.359 -2.709 1 78.94 309 ILE A CA 1
ATOM 2310 C C . ILE A 1 309 ? -18.453 16.5 -2.289 1 78.94 309 ILE A C 1
ATOM 2312 O O . ILE A 1 309 ? -17.562 16.562 -3.139 1 78.94 309 ILE A O 1
ATOM 2316 N N . GLU A 1 310 ? -18.203 16.672 -1.08 1 87.88 310 GLU A N 1
ATOM 2317 C CA . GLU A 1 310 ? -16.859 16.844 -0.552 1 87.88 310 GLU A CA 1
ATOM 2318 C C . GLU A 1 310 ? -16.016 15.586 -0.784 1 87.88 310 GLU A C 1
ATOM 2320 O O . GLU A 1 310 ? -16.312 14.523 -0.226 1 87.88 310 GLU A O 1
ATOM 2325 N N . ILE A 1 311 ? -15 15.672 -1.586 1 91.06 311 ILE A N 1
ATOM 2326 C CA . ILE A 1 311 ? -14.094 14.57 -1.884 1 91.06 311 ILE A CA 1
ATOM 2327 C C . ILE A 1 311 ? -13.195 14.297 -0.68 1 91.06 311 ILE A C 1
ATOM 2329 O O . ILE A 1 311 ? -12.617 15.227 -0.109 1 91.06 311 ILE A O 1
ATOM 2333 N N . PRO A 1 312 ? -13.125 13.047 -0.34 1 95.06 312 PRO A N 1
ATOM 2334 C CA . PRO A 1 312 ? -12.211 12.734 0.76 1 95.06 312 PRO A CA 1
ATOM 2335 C C . PRO A 1 312 ? -10.797 13.242 0.512 1 95.06 312 PRO A C 1
ATOM 2337 O O . PRO A 1 312 ? -10.266 13.086 -0.592 1 95.06 312 PRO A O 1
ATOM 2340 N N . ILE A 1 313 ? -10.273 13.789 1.499 1 95.88 313 ILE A N 1
ATOM 2341 C CA . ILE A 1 313 ? -9.008 14.508 1.399 1 95.88 313 ILE A CA 1
ATOM 2342 C C . ILE A 1 313 ? -7.891 13.531 1.032 1 95.88 313 ILE A C 1
ATOM 2344 O O . ILE A 1 313 ? -6.965 13.883 0.297 1 95.88 313 ILE A O 1
ATOM 2348 N N . GLY A 1 314 ? -7.969 12.312 1.507 1 95.75 314 GLY A N 1
ATOM 2349 C CA . GLY A 1 314 ? -6.957 11.32 1.173 1 95.75 314 GLY A CA 1
ATOM 2350 C C . GLY A 1 314 ? -6.852 11.055 -0.318 1 95.75 314 GLY A C 1
ATOM 2351 O O . GLY A 1 314 ? -5.758 10.805 -0.833 1 95.75 314 GLY A O 1
ATOM 2352 N N . ILE A 1 315 ? -7.961 11.125 -1.015 1 96.5 315 ILE A N 1
ATOM 2353 C CA . ILE A 1 315 ? -7.988 10.945 -2.461 1 96.5 315 ILE A CA 1
ATOM 2354 C C . ILE A 1 315 ? -7.301 12.133 -3.141 1 96.5 315 ILE A C 1
ATOM 2356 O O . ILE A 1 315 ? -6.438 11.945 -4 1 96.5 315 ILE A O 1
ATOM 2360 N N . LEU A 1 316 ? -7.594 13.312 -2.686 1 96.19 316 LEU A N 1
ATOM 2361 C CA . LEU A 1 316 ? -7.078 14.523 -3.305 1 96.19 316 LEU A CA 1
ATOM 2362 C C . LEU A 1 316 ? -5.574 14.656 -3.084 1 96.19 316 LEU A C 1
ATOM 2364 O O . LEU A 1 316 ? -4.84 15.031 -4 1 96.19 316 LEU A O 1
ATOM 2368 N N . THR A 1 317 ? -5.145 14.305 -1.878 1 96.81 317 THR A N 1
ATOM 2369 C CA . THR A 1 317 ? -3.719 14.43 -1.597 1 96.81 317 THR A CA 1
ATOM 2370 C C . THR A 1 317 ? -2.912 13.445 -2.438 1 96.81 317 THR A C 1
ATOM 2372 O O . THR A 1 317 ? -1.783 13.734 -2.836 1 96.81 317 THR A O 1
ATOM 2375 N N . ALA A 1 318 ? -3.477 12.305 -2.74 1 96.38 318 ALA A N 1
ATOM 2376 C CA . ALA A 1 318 ? -2.779 11.336 -3.584 1 96.38 318 ALA A CA 1
ATOM 2377 C C . ALA A 1 318 ? -2.775 11.781 -5.043 1 96.38 318 ALA A C 1
ATOM 2379 O O . ALA A 1 318 ? -1.74 11.742 -5.711 1 96.38 318 ALA A O 1
ATOM 2380 N N . VAL A 1 319 ? -3.885 12.234 -5.527 1 96.38 319 VAL A N 1
ATOM 2381 C CA . VAL A 1 319 ? -4.027 12.641 -6.922 1 96.38 319 VAL A CA 1
ATOM 2382 C C . VAL A 1 319 ? -3.129 13.836 -7.211 1 96.38 319 VAL A C 1
ATOM 2384 O O . VAL A 1 319 ? -2.562 13.945 -8.305 1 96.38 319 VAL A O 1
ATOM 2387 N N . ILE A 1 320 ? -2.951 14.672 -6.25 1 96.12 320 ILE A N 1
ATOM 2388 C CA . ILE A 1 320 ? -2.115 15.852 -6.41 1 96.12 320 ILE A CA 1
ATOM 2389 C C . ILE A 1 320 ? -0.671 15.523 -6.039 1 96.12 320 ILE A C 1
ATOM 2391 O O . ILE A 1 320 ? 0.264 15.93 -6.73 1 96.12 320 ILE A O 1
ATOM 2395 N N . GLY A 1 321 ? -0.551 14.781 -5 1 95.56 321 GLY A N 1
ATOM 2396 C CA . GLY A 1 321 ? 0.763 14.469 -4.461 1 95.56 321 GLY A CA 1
ATOM 2397 C C . GLY A 1 321 ? 1.603 13.617 -5.398 1 95.56 321 GLY A C 1
ATOM 2398 O O . GLY A 1 321 ? 2.811 13.828 -5.516 1 95.56 321 GLY A O 1
ATOM 2399 N N . VAL A 1 322 ? 0.983 12.68 -6.125 1 96.06 322 VAL A N 1
ATOM 2400 C CA . VAL A 1 322 ? 1.713 11.758 -6.988 1 96.06 322 VAL A CA 1
ATOM 2401 C C . VAL A 1 322 ? 2.35 12.531 -8.141 1 96.06 322 VAL A C 1
ATOM 2403 O O . VAL A 1 322 ? 3.557 12.422 -8.375 1 96.06 322 VAL A O 1
ATOM 2406 N N . PRO A 1 323 ? 1.647 13.344 -8.844 1 95.44 323 PRO A N 1
ATOM 2407 C CA . PRO A 1 323 ? 2.273 14.133 -9.906 1 95.44 323 PRO A CA 1
ATOM 2408 C C . PRO A 1 323 ? 3.395 15.031 -9.383 1 95.44 323 PRO A C 1
ATOM 2410 O O . PRO A 1 323 ? 4.434 15.172 -10.039 1 95.44 323 PRO A O 1
ATOM 2413 N N . ILE A 1 324 ? 3.195 15.602 -8.227 1 93.88 324 ILE A N 1
ATOM 2414 C CA . ILE A 1 324 ? 4.23 16.453 -7.633 1 93.88 324 ILE A CA 1
ATOM 2415 C C . ILE A 1 324 ? 5.473 15.609 -7.344 1 93.88 324 ILE A C 1
ATOM 2417 O O . ILE A 1 324 ? 6.594 16.031 -7.652 1 93.88 324 ILE A O 1
ATOM 2421 N N . PHE A 1 325 ? 5.223 14.477 -6.84 1 92.75 325 PHE A N 1
ATOM 2422 C CA . PHE A 1 325 ? 6.328 13.578 -6.527 1 92.75 325 PHE A CA 1
ATOM 2423 C C . PHE A 1 325 ? 7.09 13.203 -7.793 1 92.75 325 PHE A C 1
ATOM 2425 O O . PHE A 1 325 ? 8.32 13.227 -7.812 1 92.75 325 PHE A O 1
ATOM 2432 N N . LEU A 1 326 ? 6.367 12.859 -8.797 1 92.5 326 LEU A N 1
ATOM 2433 C CA . LEU A 1 326 ? 6.992 12.469 -10.055 1 92.5 326 LEU A CA 1
ATOM 2434 C C . LEU A 1 326 ? 7.762 13.641 -10.664 1 92.5 326 LEU A C 1
ATOM 2436 O O . LEU A 1 326 ? 8.82 13.445 -11.266 1 92.5 326 LEU A O 1
ATOM 2440 N N . TYR A 1 327 ? 7.266 14.766 -10.477 1 89.5 327 TYR A N 1
ATOM 2441 C CA . TYR A 1 327 ? 7.953 15.961 -10.938 1 89.5 327 TYR A CA 1
ATOM 2442 C C . TYR A 1 327 ? 9.242 16.188 -10.156 1 89.5 327 TYR A C 1
ATOM 2444 O O . TYR A 1 327 ? 10.281 16.5 -10.742 1 89.5 327 TYR A O 1
ATOM 2452 N N . LEU A 1 328 ? 9.141 16.016 -8.875 1 84.44 328 LEU A N 1
ATOM 2453 C CA . LEU A 1 328 ? 10.297 16.219 -8.016 1 84.44 328 LEU A CA 1
ATOM 2454 C C . LEU A 1 328 ? 11.359 15.148 -8.289 1 84.44 328 LEU A C 1
ATOM 2456 O O . LEU A 1 328 ? 12.555 15.43 -8.211 1 84.44 328 LEU A O 1
ATOM 2460 N N . LEU A 1 329 ? 10.906 13.961 -8.516 1 83.25 329 LEU A N 1
ATOM 2461 C CA . LEU A 1 329 ? 11.812 12.859 -8.852 1 83.25 329 LEU A CA 1
ATOM 2462 C C . LEU A 1 329 ? 12.602 13.172 -10.109 1 83.25 329 LEU A C 1
ATOM 2464 O O . LEU A 1 329 ? 13.781 12.812 -10.219 1 83.25 329 LEU A O 1
ATOM 2468 N N . ARG A 1 330 ? 12.039 13.82 -10.992 1 80.5 330 ARG A N 1
ATOM 2469 C CA . ARG A 1 330 ? 12.695 14.219 -12.234 1 80.5 330 ARG A CA 1
ATOM 2470 C C . ARG A 1 330 ? 13.789 15.25 -11.969 1 80.5 330 ARG A C 1
ATOM 2472 O O . ARG A 1 330 ? 14.867 15.188 -12.562 1 80.5 330 ARG A O 1
ATOM 2479 N N . LYS A 1 331 ? 13.516 16.172 -11.039 1 74.06 331 LYS A N 1
ATOM 2480 C CA . LYS A 1 331 ? 14.453 17.25 -10.742 1 74.06 331 LYS A CA 1
ATOM 2481 C C . LYS A 1 331 ? 15.602 16.75 -9.867 1 74.06 331 LYS A C 1
ATOM 2483 O O . LYS A 1 331 ? 16.75 17.188 -10.023 1 74.06 331 LYS A O 1
ATOM 2488 N N . GLY A 1 332 ? 15.25 16.047 -8.656 1 62.94 332 GLY A N 1
ATOM 2489 C CA . GLY A 1 332 ? 16.203 15.602 -7.664 1 62.94 332 GLY A CA 1
ATOM 2490 C C . GLY A 1 332 ? 17.141 14.523 -8.18 1 62.94 332 GLY A C 1
ATOM 2491 O O . GLY A 1 332 ? 18.266 14.398 -7.711 1 62.94 332 GLY A O 1
ATOM 2492 N N . TYR A 1 333 ? 16.578 13.484 -8.906 1 54.12 333 TYR A N 1
ATOM 2493 C CA . TYR A 1 333 ? 17.547 12.516 -9.422 1 54.12 333 TYR A CA 1
ATOM 2494 C C . TYR A 1 333 ? 18.703 13.219 -10.125 1 54.12 333 TYR A C 1
ATOM 2496 O O . TYR A 1 333 ? 19.828 12.727 -10.117 1 54.12 333 TYR A O 1
ATOM 2504 N N . SER A 1 334 ? 18.438 14.398 -10.57 1 48.22 334 SER A N 1
ATOM 2505 C CA . SER A 1 334 ? 19.531 15.141 -11.195 1 48.22 334 SER A CA 1
ATOM 2506 C C . SER A 1 334 ? 20.531 15.609 -10.156 1 48.22 334 SER A C 1
ATOM 2508 O O . SER A 1 334 ? 21.734 15.703 -10.445 1 48.22 334 SER A O 1
ATOM 2510 N N . GLU A 1 335 ? 20.078 15.922 -8.961 1 47.09 335 GLU A N 1
ATOM 2511 C CA . GLU A 1 335 ? 21 16.438 -7.949 1 47.09 335 GLU A CA 1
ATOM 2512 C C . GLU A 1 335 ? 21.453 15.336 -7 1 47.09 335 GLU A C 1
ATOM 2514 O O . GLU A 1 335 ? 22.328 15.547 -6.172 1 47.09 335 GLU A O 1
ATOM 2519 N N . TRP A 1 336 ? 20.797 14.25 -6.898 1 39.78 336 TRP A N 1
ATOM 2520 C CA . TRP A 1 336 ? 21.234 13.156 -6.047 1 39.78 336 TRP A CA 1
ATOM 2521 C C . TRP A 1 336 ? 22.328 12.336 -6.73 1 39.78 336 TRP A C 1
ATOM 2523 O O . TRP A 1 336 ? 22.938 11.477 -6.105 1 39.78 336 TRP A O 1
ATOM 2533 N N . SER A 1 337 ? 22.359 12.336 -8.031 1 33.97 337 SER A N 1
ATOM 2534 C CA . SER A 1 337 ? 23.469 11.75 -8.75 1 33.97 337 SER A CA 1
ATOM 2535 C C . SER A 1 337 ? 24.641 12.727 -8.852 1 33.97 337 SER A C 1
ATOM 2537 O O . SER A 1 337 ? 24.438 13.93 -9 1 33.97 337 SER A O 1
ATOM 2539 N N . MET B 1 1 ? 22.859 -32.406 3.938 1 49.38 1 MET B N 1
ATOM 2540 C CA . MET B 1 1 ? 22.375 -33.156 2.799 1 49.38 1 MET B CA 1
ATOM 2541 C C . MET B 1 1 ? 23.234 -32.906 1.563 1 49.38 1 MET B C 1
ATOM 2543 O O . MET B 1 1 ? 23.531 -31.766 1.237 1 49.38 1 MET B O 1
ATOM 2547 N N . ASN B 1 2 ? 23.797 -33.844 1.038 1 59.88 2 ASN B N 1
ATOM 2548 C CA . ASN B 1 2 ? 24.688 -33.75 -0.121 1 59.88 2 ASN B CA 1
ATOM 2549 C C . ASN B 1 2 ? 24 -33.062 -1.295 1 59.88 2 ASN B C 1
ATOM 2551 O O . ASN B 1 2 ? 22.766 -33.031 -1.373 1 59.88 2 ASN B O 1
ATOM 2555 N N . GLU B 1 3 ? 24.672 -32.281 -2.051 1 69.12 3 GLU B N 1
ATOM 2556 C CA . GLU B 1 3 ? 24.234 -31.516 -3.211 1 69.12 3 GLU B CA 1
ATOM 2557 C C . GLU B 1 3 ? 23.312 -32.344 -4.102 1 69.12 3 GLU B C 1
ATOM 2559 O O . GLU B 1 3 ? 22.344 -31.828 -4.652 1 69.12 3 GLU B O 1
ATOM 2564 N N . GLU B 1 4 ? 23.594 -33.594 -4.211 1 71.5 4 GLU B N 1
ATOM 2565 C CA . GLU B 1 4 ? 22.812 -34.5 -5.043 1 71.5 4 GLU B CA 1
ATOM 2566 C C . GLU B 1 4 ? 21.422 -34.75 -4.441 1 71.5 4 GLU B C 1
ATOM 2568 O O . GLU B 1 4 ? 20.422 -34.781 -5.164 1 71.5 4 GLU B O 1
ATOM 2573 N N . ASN B 1 5 ? 21.422 -34.875 -3.148 1 73.31 5 ASN B N 1
ATOM 2574 C CA . ASN B 1 5 ? 20.156 -35.094 -2.463 1 73.31 5 ASN B CA 1
ATOM 2575 C C . ASN B 1 5 ? 19.266 -33.875 -2.52 1 73.31 5 ASN B C 1
ATOM 2577 O O . ASN B 1 5 ? 18.047 -34 -2.639 1 73.31 5 ASN B O 1
ATOM 2581 N N . LYS B 1 6 ? 19.984 -32.781 -2.49 1 74.38 6 LYS B N 1
ATOM 2582 C CA . LYS B 1 6 ? 19.25 -31.531 -2.584 1 74.38 6 LYS B CA 1
ATOM 2583 C C . LYS B 1 6 ? 18.609 -31.375 -3.955 1 74.38 6 LYS B C 1
ATOM 2585 O O . LYS B 1 6 ? 17.5 -30.859 -4.066 1 74.38 6 LYS B O 1
ATOM 2590 N N . GLU B 1 7 ? 19.219 -31.922 -4.922 1 77.69 7 GLU B N 1
ATOM 2591 C CA . GLU B 1 7 ? 18.703 -31.859 -6.285 1 77.69 7 GLU B CA 1
ATOM 2592 C C . GLU B 1 7 ? 17.5 -32.781 -6.461 1 77.69 7 GLU B C 1
ATOM 2594 O O . GLU B 1 7 ? 16.516 -32.406 -7.098 1 77.69 7 GLU B O 1
ATOM 2599 N N . ILE B 1 8 ? 17.609 -33.969 -5.973 1 78.06 8 ILE B N 1
ATOM 2600 C CA . ILE B 1 8 ? 16.516 -34.938 -6.07 1 78.06 8 ILE B CA 1
ATOM 2601 C C . ILE B 1 8 ? 15.297 -34.438 -5.316 1 78.06 8 ILE B C 1
ATOM 2603 O O . ILE B 1 8 ? 14.172 -34.531 -5.812 1 78.06 8 ILE B O 1
ATOM 2607 N N . LEU B 1 9 ? 15.531 -33.938 -4.203 1 77.62 9 LEU B N 1
ATOM 2608 C CA . LEU B 1 9 ? 14.445 -33.375 -3.393 1 77.62 9 LEU B CA 1
ATOM 2609 C C . LEU B 1 9 ? 13.75 -32.25 -4.117 1 77.62 9 LEU B C 1
ATOM 2611 O O . LEU B 1 9 ? 12.523 -32.125 -4.098 1 77.62 9 LEU B O 1
ATOM 2615 N N . SER B 1 10 ? 14.586 -31.484 -4.707 1 83.19 10 SER B N 1
ATOM 2616 C CA . SER B 1 10 ? 14.031 -30.359 -5.457 1 83.19 10 SER B CA 1
ATOM 2617 C C . SER B 1 10 ? 13.133 -30.844 -6.59 1 83.19 10 SER B C 1
ATOM 2619 O O . SER B 1 10 ? 12.062 -30.281 -6.816 1 83.19 10 SER B O 1
ATOM 2621 N N . ILE B 1 11 ? 13.531 -31.828 -7.156 1 81.69 11 ILE B N 1
ATOM 2622 C CA . ILE B 1 11 ? 12.766 -32.375 -8.273 1 81.69 11 ILE B CA 1
ATOM 2623 C C . ILE B 1 11 ? 11.477 -33 -7.758 1 81.69 11 ILE B C 1
ATOM 2625 O O . ILE B 1 11 ? 10.406 -32.812 -8.344 1 81.69 11 ILE B O 1
ATOM 2629 N N . VAL B 1 12 ? 11.57 -33.688 -6.723 1 81.06 12 VAL B N 1
ATOM 2630 C CA . VAL B 1 12 ? 10.414 -34.344 -6.129 1 81.06 12 VAL B CA 1
ATOM 2631 C C . VAL B 1 12 ? 9.375 -33.312 -5.723 1 81.06 12 VAL B C 1
ATOM 2633 O O . VAL B 1 12 ? 8.188 -33.469 -6.008 1 81.06 12 VAL B O 1
ATOM 2636 N N . LEU B 1 13 ? 9.812 -32.312 -5.223 1 80.31 13 LEU B N 1
ATOM 2637 C CA . LEU B 1 13 ? 8.906 -31.25 -4.77 1 80.31 13 LEU B CA 1
ATOM 2638 C C . LEU B 1 13 ? 8.234 -30.562 -5.953 1 80.31 13 LEU B C 1
ATOM 2640 O O . LEU B 1 13 ? 7.039 -30.266 -5.914 1 80.31 13 LEU B O 1
ATOM 2644 N N . LEU B 1 14 ? 9 -30.359 -6.875 1 86.25 14 LEU B N 1
ATOM 2645 C CA . LEU B 1 14 ? 8.531 -29.625 -8.039 1 86.25 14 LEU B CA 1
ATOM 2646 C C . LEU B 1 14 ? 7.477 -30.422 -8.797 1 86.25 14 LEU B C 1
ATOM 2648 O O . LEU B 1 14 ? 6.516 -29.859 -9.32 1 86.25 14 LEU B O 1
ATOM 2652 N N . VAL B 1 15 ? 7.637 -31.703 -8.766 1 86.94 15 VAL B N 1
ATOM 2653 C CA . VAL B 1 15 ? 6.75 -32.5 -9.602 1 86.94 15 VAL B CA 1
ATOM 2654 C C . VAL B 1 15 ? 5.637 -33.094 -8.75 1 86.94 15 VAL B C 1
ATOM 2656 O O . VAL B 1 15 ? 4.465 -33.094 -9.141 1 86.94 15 VAL B O 1
ATOM 2659 N N . PHE B 1 16 ? 5.871 -33.625 -7.598 1 91.12 16 PHE B N 1
ATOM 2660 C CA . PHE B 1 16 ? 4.914 -34.438 -6.855 1 91.12 16 PHE B CA 1
ATOM 2661 C C . PHE B 1 16 ? 4.039 -33.562 -5.965 1 91.12 16 PHE B C 1
ATOM 2663 O O . PHE B 1 16 ? 2.883 -33.906 -5.703 1 91.12 16 PHE B O 1
ATOM 2670 N N . LEU B 1 17 ? 4.543 -32.469 -5.527 1 93.69 17 LEU B N 1
ATOM 2671 C CA . LEU B 1 17 ? 3.795 -31.641 -4.594 1 93.69 17 LEU B CA 1
ATOM 2672 C C . LEU B 1 17 ? 2.496 -31.141 -5.227 1 93.69 17 LEU B C 1
ATOM 2674 O O . LEU B 1 17 ? 1.425 -31.266 -4.625 1 93.69 17 LEU B O 1
ATOM 2678 N N . PRO B 1 18 ? 2.529 -30.578 -6.438 1 95.62 18 PRO B N 1
ATOM 2679 C CA . PRO B 1 18 ? 1.277 -30.141 -7.055 1 95.62 18 PRO B CA 1
ATOM 2680 C C . PRO B 1 18 ? 0.289 -31.281 -7.273 1 95.62 18 PRO B C 1
ATOM 2682 O O . PRO B 1 18 ? -0.925 -31.078 -7.188 1 95.62 18 PRO B O 1
ATOM 2685 N N . ILE B 1 19 ? 0.814 -32.469 -7.586 1 95.06 19 ILE B N 1
ATOM 2686 C CA . ILE B 1 19 ? -0.041 -33.625 -7.84 1 95.06 19 ILE B CA 1
ATOM 2687 C C . ILE B 1 19 ? -0.749 -34.031 -6.551 1 95.06 19 ILE B C 1
ATOM 2689 O O . ILE B 1 19 ? -1.961 -34.25 -6.543 1 95.06 19 ILE B O 1
ATOM 2693 N N . ILE B 1 20 ? -0.073 -34.125 -5.496 1 95.25 20 ILE B N 1
ATOM 2694 C CA . ILE B 1 20 ? -0.628 -34.5 -4.199 1 95.25 20 ILE B CA 1
ATOM 2695 C C . ILE B 1 20 ? -1.674 -33.469 -3.771 1 95.25 20 ILE B C 1
ATOM 2697 O O . ILE B 1 20 ? -2.768 -33.844 -3.33 1 95.25 20 ILE B O 1
ATOM 2701 N N . LEU B 1 21 ? -1.383 -32.219 -3.939 1 96.88 21 LEU B N 1
ATOM 2702 C CA . LEU B 1 21 ? -2.297 -31.172 -3.529 1 96.88 21 LEU B CA 1
ATOM 2703 C C . LEU B 1 21 ? -3.539 -31.156 -4.414 1 96.88 21 LEU B C 1
ATOM 2705 O O . LEU B 1 21 ? -4.633 -30.828 -3.945 1 96.88 21 LEU B O 1
ATOM 2709 N N . PHE B 1 22 ? -3.311 -31.484 -5.703 1 97.12 22 PHE B N 1
ATOM 2710 C CA . PHE B 1 22 ? -4.426 -31.578 -6.637 1 97.12 22 PHE B CA 1
ATOM 2711 C C . PHE B 1 22 ? -5.484 -32.562 -6.125 1 97.12 22 PHE B C 1
ATOM 2713 O O . PHE B 1 22 ? -6.66 -32.188 -6.023 1 97.12 22 PHE B O 1
ATOM 2720 N N . PHE B 1 23 ? -5.121 -33.688 -5.73 1 95.56 23 PHE B N 1
ATOM 2721 C CA . PHE B 1 23 ? -6.066 -34.719 -5.266 1 95.56 23 PHE B CA 1
ATOM 2722 C C . PHE B 1 23 ? -6.559 -34.375 -3.859 1 95.56 23 PHE B C 1
ATOM 2724 O O . PHE B 1 23 ? -7.734 -34.594 -3.545 1 95.56 23 PHE B O 1
ATOM 2731 N N . ALA B 1 24 ? -5.719 -33.906 -3.039 1 95.5 24 ALA B N 1
ATOM 2732 C CA . ALA B 1 24 ? -6.102 -33.531 -1.677 1 95.5 24 ALA B CA 1
ATOM 2733 C C . ALA B 1 24 ? -7.168 -32.438 -1.68 1 95.5 24 ALA B C 1
ATOM 2735 O O . ALA B 1 24 ? -8.031 -32.406 -0.8 1 95.5 24 ALA B O 1
ATOM 2736 N N . SER B 1 25 ? -7.082 -31.578 -2.658 1 96.31 25 SER B N 1
ATOM 2737 C CA . SER B 1 25 ? -7.996 -30.438 -2.744 1 96.31 25 SER B CA 1
ATOM 2738 C C . SER B 1 25 ? -9.438 -30.906 -2.918 1 96.31 25 SER B C 1
ATOM 2740 O O . SER B 1 25 ? -10.367 -30.25 -2.453 1 96.31 25 SER B O 1
ATOM 2742 N N . PHE B 1 26 ? -9.625 -32.062 -3.51 1 95 26 PHE B N 1
ATOM 2743 C CA . PHE B 1 26 ? -10.969 -32.562 -3.727 1 95 26 PHE B CA 1
ATOM 2744 C C . PHE B 1 26 ? -11.562 -33.094 -2.428 1 95 26 PHE B C 1
ATOM 2746 O O . PHE B 1 26 ? -12.781 -33.281 -2.314 1 95 26 PHE B O 1
ATOM 2753 N N . LEU B 1 27 ? -10.727 -33.406 -1.469 1 93.12 27 LEU B N 1
ATOM 2754 C CA . LEU B 1 27 ? -11.172 -33.938 -0.191 1 93.12 27 LEU B CA 1
ATOM 2755 C C . LEU B 1 27 ? -11.586 -32.812 0.762 1 93.12 27 LEU B C 1
ATOM 2757 O O . LEU B 1 27 ? -12.195 -33.094 1.8 1 93.12 27 LEU B O 1
ATOM 2761 N N . ILE B 1 28 ? -11.289 -31.609 0.378 1 90.88 28 ILE B N 1
ATOM 2762 C CA . ILE B 1 28 ? -11.508 -30.469 1.26 1 90.88 28 ILE B CA 1
ATOM 2763 C C . ILE B 1 28 ? -12.688 -29.656 0.75 1 90.88 28 ILE B C 1
ATOM 2765 O O . ILE B 1 28 ? -12.797 -29.391 -0.452 1 90.88 28 ILE B O 1
ATOM 2769 N N . GLY B 1 29 ? -13.508 -29.188 1.66 1 84.75 29 GLY B N 1
ATOM 2770 C CA . GLY B 1 29 ? -14.672 -28.375 1.328 1 84.75 29 GLY B CA 1
ATOM 2771 C C . GLY B 1 29 ? -15.977 -28.984 1.83 1 84.75 29 GLY B C 1
ATOM 2772 O O . GLY B 1 29 ? -15.961 -29.953 2.586 1 84.75 29 GLY B O 1
ATOM 2773 N N . ARG B 1 30 ? -17.156 -28.5 1.399 1 81.5 30 ARG B N 1
ATOM 2774 C CA . ARG B 1 30 ? -18.484 -28.859 1.902 1 81.5 30 ARG B CA 1
ATOM 2775 C C . ARG B 1 30 ? -18.891 -30.25 1.408 1 81.5 30 ARG B C 1
ATOM 2777 O O . ARG B 1 30 ? -19.656 -30.953 2.076 1 81.5 30 ARG B O 1
ATOM 2784 N N . TYR B 1 31 ? -18.328 -30.609 0.23 1 85.5 31 TYR B N 1
ATOM 2785 C CA . TYR B 1 31 ? -18.656 -31.891 -0.387 1 85.5 31 TYR B CA 1
ATOM 2786 C C . TYR B 1 31 ? -17.391 -32.656 -0.784 1 85.5 31 TYR B C 1
ATOM 2788 O O . TYR B 1 31 ? -16.984 -32.625 -1.944 1 85.5 31 TYR B O 1
ATOM 2796 N N . PRO B 1 32 ? -16.844 -33.344 0.183 1 91.25 32 PRO B N 1
ATOM 2797 C CA . PRO B 1 32 ? -15.602 -34.062 -0.124 1 91.25 32 PRO B CA 1
ATOM 2798 C C . PRO B 1 32 ? -15.812 -35.188 -1.143 1 91.25 32 PRO B C 1
ATOM 2800 O O . PRO B 1 32 ? -16.828 -35.875 -1.093 1 91.25 32 PRO B O 1
ATOM 2803 N N . ILE B 1 33 ? -14.914 -35.281 -2.043 1 93 33 ILE B N 1
ATOM 2804 C CA . ILE B 1 33 ? -14.977 -36.281 -3.09 1 93 33 ILE B CA 1
ATOM 2805 C C . ILE B 1 33 ? -13.742 -37.188 -3.018 1 93 33 ILE B C 1
ATOM 2807 O O . ILE B 1 33 ? -12.609 -36.688 -3.029 1 93 33 ILE B O 1
ATOM 2811 N N . ASP B 1 34 ? -13.945 -38.375 -3.053 1 93.31 34 ASP B N 1
ATOM 2812 C CA . ASP B 1 34 ? -12.859 -39.375 -3.006 1 93.31 34 ASP B CA 1
ATOM 2813 C C . ASP B 1 34 ? -12 -39.281 -4.266 1 93.31 34 ASP B C 1
ATOM 2815 O O . ASP B 1 34 ? -12.516 -39.156 -5.371 1 93.31 34 ASP B O 1
ATOM 2819 N N . PRO B 1 35 ? -10.68 -39.5 -4.02 1 93.25 35 PRO B N 1
ATOM 2820 C CA . PRO B 1 35 ? -9.766 -39.406 -5.16 1 93.25 35 PRO B CA 1
ATOM 2821 C C . PRO B 1 35 ? -10.117 -40.406 -6.262 1 93.25 35 PRO B C 1
ATOM 2823 O O . PRO B 1 35 ? -9.906 -40.125 -7.445 1 93.25 35 PRO B O 1
ATOM 2826 N N . VAL B 1 36 ? -10.625 -41.5 -5.891 1 92.81 36 VAL B N 1
ATOM 2827 C CA . VAL B 1 36 ? -11 -42.5 -6.875 1 92.81 36 VAL B CA 1
ATOM 2828 C C . VAL B 1 36 ? -12.141 -41.969 -7.738 1 92.81 36 VAL B C 1
ATOM 2830 O O . VAL B 1 36 ? -12.133 -42.156 -8.961 1 92.81 36 VAL B O 1
ATOM 2833 N N . ASP B 1 37 ? -13.109 -41.375 -7.121 1 93.19 37 ASP B N 1
ATOM 2834 C CA . ASP B 1 37 ? -14.234 -40.812 -7.852 1 93.19 37 ASP B CA 1
ATOM 2835 C C . ASP B 1 37 ? -13.781 -39.656 -8.75 1 93.19 37 ASP B C 1
ATOM 2837 O O . ASP B 1 37 ? -14.344 -39.438 -9.82 1 93.19 37 ASP B O 1
ATOM 2841 N N . VAL B 1 38 ? -12.805 -38.969 -8.281 1 94.31 38 VAL B N 1
ATOM 2842 C CA . VAL B 1 38 ? -12.258 -37.906 -9.086 1 94.31 38 VAL B CA 1
ATOM 2843 C C . VAL B 1 38 ? -11.633 -38.469 -10.359 1 94.31 38 VAL B C 1
ATOM 2845 O O . VAL B 1 38 ? -11.906 -37.969 -11.461 1 94.31 38 VAL B O 1
ATOM 2848 N N . ILE B 1 39 ? -10.836 -39.5 -10.234 1 93.88 39 ILE B N 1
ATOM 2849 C CA . ILE B 1 39 ? -10.156 -40.094 -11.367 1 93.88 39 ILE B CA 1
ATOM 2850 C C . ILE B 1 39 ? -11.195 -40.688 -12.336 1 93.88 39 ILE B C 1
ATOM 2852 O O . ILE B 1 39 ? -11.102 -40.469 -13.555 1 93.88 39 ILE B O 1
ATOM 2856 N N . LYS B 1 40 ? -12.203 -41.344 -11.781 1 93.06 40 LYS B N 1
ATOM 2857 C CA . LYS B 1 40 ? -13.273 -41.906 -12.609 1 93.06 40 LYS B CA 1
ATOM 2858 C C . LYS B 1 40 ? -13.992 -40.812 -13.383 1 93.06 40 LYS B C 1
ATOM 2860 O O . LYS B 1 40 ? -14.258 -40.938 -14.578 1 93.06 40 LYS B O 1
ATOM 2865 N N . THR B 1 41 ? -14.273 -39.812 -12.656 1 93 41 THR B N 1
ATOM 2866 C CA . THR B 1 41 ? -15.023 -38.719 -13.266 1 93 41 THR B CA 1
ATOM 2867 C C . THR B 1 41 ? -14.219 -38.062 -14.383 1 93 41 THR B C 1
ATOM 2869 O O . THR B 1 41 ? -14.758 -37.781 -15.461 1 93 41 THR B O 1
ATOM 2872 N N . ILE B 1 42 ? -12.93 -37.875 -14.188 1 92.31 42 ILE B N 1
ATOM 2873 C CA . ILE B 1 42 ? -12.078 -37.219 -15.164 1 92.31 42 ILE B CA 1
ATOM 2874 C C . ILE B 1 42 ? -11.891 -38.094 -16.375 1 92.31 42 ILE B C 1
ATOM 2876 O O . ILE B 1 42 ? -11.828 -37.625 -17.516 1 92.31 42 ILE B O 1
ATOM 2880 N N . LEU B 1 43 ? -11.898 -39.406 -16.172 1 91.88 43 LEU B N 1
ATOM 2881 C CA . LEU B 1 43 ? -11.641 -40.344 -17.25 1 91.88 43 LEU B CA 1
ATOM 2882 C C . LEU B 1 43 ? -12.945 -40.75 -17.922 1 91.88 43 LEU B C 1
ATOM 2884 O O . LEU B 1 43 ? -12.922 -41.344 -19.016 1 91.88 43 LEU B O 1
ATOM 2888 N N . CYS B 1 44 ? -14.008 -40.469 -17.406 1 88.94 44 CYS B N 1
ATOM 2889 C CA . CYS B 1 44 ? -15.32 -40.906 -17.859 1 88.94 44 CYS B CA 1
ATOM 2890 C C . CYS B 1 44 ? -15.578 -40.469 -19.297 1 88.94 44 CYS B C 1
ATOM 2892 O O . CYS B 1 44 ? -16.125 -41.25 -20.094 1 88.94 44 CYS B O 1
ATOM 2894 N N . PRO B 1 45 ? -15.18 -39.281 -19.641 1 87.5 45 PRO B N 1
ATOM 2895 C CA . PRO B 1 45 ? -15.406 -38.875 -21.031 1 87.5 45 PRO B CA 1
ATOM 2896 C C . PRO B 1 45 ? -14.695 -39.812 -22.031 1 87.5 45 PRO B C 1
ATOM 2898 O O . PRO B 1 45 ? -15.156 -39.969 -23.172 1 87.5 45 PRO B O 1
ATOM 2901 N N . ILE B 1 46 ? -13.648 -40.438 -21.688 1 89.38 46 ILE B N 1
ATOM 2902 C CA . ILE B 1 46 ? -12.891 -41.375 -22.531 1 89.38 46 ILE B CA 1
ATOM 2903 C C . ILE B 1 46 ? -13.383 -42.781 -22.312 1 89.38 46 ILE B C 1
ATOM 2905 O O . ILE B 1 46 ? -13.492 -43.562 -23.266 1 89.38 46 ILE B O 1
ATOM 2909 N N . PHE B 1 47 ? -13.727 -43.094 -21.031 1 91.38 47 PHE B N 1
ATOM 2910 C CA . PHE B 1 47 ? -14.219 -44.406 -20.656 1 91.38 47 PHE B CA 1
ATOM 2911 C C . PHE B 1 47 ? -15.586 -44.312 -19.984 1 91.38 47 PHE B C 1
ATOM 2913 O O . PHE B 1 47 ? -15.68 -44.281 -18.766 1 91.38 47 PHE B O 1
ATOM 2920 N N . PRO B 1 48 ? -16.656 -44.312 -20.703 1 87.75 48 PRO B N 1
ATOM 2921 C CA . PRO B 1 48 ? -18.016 -44.094 -20.203 1 87.75 48 PRO B CA 1
ATOM 2922 C C . PRO B 1 48 ? -18.406 -45.094 -19.109 1 87.75 48 PRO B C 1
ATOM 2924 O O . PRO B 1 48 ? -19.312 -44.812 -18.312 1 87.75 48 PRO B O 1
ATOM 2927 N N . GLN B 1 49 ? -17.75 -46.188 -19.062 1 88.56 49 GLN B N 1
ATOM 2928 C CA . GLN B 1 49 ? -18.078 -47.219 -18.078 1 88.56 49 GLN B CA 1
ATOM 2929 C C . GLN B 1 49 ? -17.719 -46.781 -16.672 1 88.56 49 GLN B C 1
ATOM 2931 O O . GLN B 1 49 ? -18.172 -47.375 -15.688 1 88.56 49 GLN B O 1
ATOM 2936 N N . LEU B 1 50 ? -17 -45.75 -16.578 1 87.94 50 LEU B N 1
ATOM 2937 C CA . LEU B 1 50 ? -16.547 -45.25 -15.281 1 87.94 50 LEU B CA 1
ATOM 2938 C C . LEU B 1 50 ? -17.5 -44.188 -14.727 1 87.94 50 LEU B C 1
ATOM 2940 O O . LEU B 1 50 ? -17.109 -43.438 -13.844 1 87.94 50 LEU B O 1
ATOM 2944 N N . GLU B 1 51 ? -18.672 -44.188 -15.164 1 84.75 51 GLU B N 1
ATOM 2945 C CA . GLU B 1 51 ? -19.609 -43.125 -14.797 1 84.75 51 GLU B CA 1
ATOM 2946 C C . GLU B 1 51 ? -19.922 -43.156 -13.305 1 84.75 51 GLU B C 1
ATOM 2948 O O . GLU B 1 51 ? -20.078 -44.25 -12.727 1 84.75 51 GLU B O 1
ATOM 2953 N N . VAL B 1 52 ? -19.766 -41.938 -12.805 1 87.69 52 VAL B N 1
ATOM 2954 C CA . VAL B 1 52 ? -20.141 -41.719 -11.414 1 87.69 52 VAL B CA 1
ATOM 2955 C C . VAL B 1 52 ? -21.453 -40.938 -11.344 1 87.69 52 VAL B C 1
ATOM 2957 O O . VAL B 1 52 ? -22.094 -40.688 -12.367 1 87.69 52 VAL B O 1
ATOM 2960 N N . SER B 1 53 ? -21.938 -40.531 -10.18 1 91.5 53 SER B N 1
ATOM 2961 C CA . SER B 1 53 ? -23.172 -39.781 -10.039 1 91.5 53 SER B CA 1
ATOM 2962 C C . SER B 1 53 ? -23.094 -38.438 -10.75 1 91.5 53 SER B C 1
ATOM 2964 O O . SER B 1 53 ? -22 -37.844 -10.859 1 91.5 53 SER B O 1
ATOM 2966 N N . GLN B 1 54 ? -24.188 -37.938 -11.211 1 91.62 54 GLN B N 1
ATOM 2967 C CA . GLN B 1 54 ? -24.266 -36.656 -11.906 1 91.62 54 GLN B CA 1
ATOM 2968 C C . GLN B 1 54 ? -23.859 -35.531 -10.992 1 91.62 54 GLN B C 1
ATOM 2970 O O . GLN B 1 54 ? -23.25 -34.531 -11.445 1 91.62 54 GLN B O 1
ATOM 2975 N N . THR B 1 55 ? -24.203 -35.656 -9.773 1 92.75 55 THR B N 1
ATOM 2976 C CA . THR B 1 55 ? -23.844 -34.625 -8.789 1 92.75 55 THR B CA 1
ATOM 2977 C C . THR B 1 55 ? -22.328 -34.5 -8.664 1 92.75 55 THR B C 1
ATOM 2979 O O . THR B 1 55 ? -21.797 -33.406 -8.711 1 92.75 55 THR B O 1
ATOM 2982 N N . ILE B 1 56 ? -21.703 -35.594 -8.609 1 92.88 56 ILE B N 1
ATOM 2983 C CA . ILE B 1 56 ? -20.25 -35.594 -8.477 1 92.88 56 ILE B CA 1
ATOM 2984 C C . ILE B 1 56 ? -19.609 -35.062 -9.75 1 92.88 56 ILE B C 1
ATOM 2986 O O . ILE B 1 56 ? -18.641 -34.281 -9.695 1 92.88 56 ILE B O 1
ATOM 2990 N N . THR B 1 57 ? -20.125 -35.469 -10.852 1 92.88 57 THR B N 1
ATOM 2991 C CA . THR B 1 57 ? -19.609 -35.031 -12.141 1 92.88 57 THR B CA 1
ATOM 2992 C C . THR B 1 57 ? -19.703 -33.5 -12.25 1 92.88 57 THR B C 1
ATOM 2994 O O . THR B 1 57 ? -18.734 -32.844 -12.672 1 92.88 57 THR B O 1
ATOM 2997 N N . THR B 1 58 ? -20.797 -33 -11.805 1 92.81 58 THR B N 1
ATOM 2998 C CA . THR B 1 58 ? -21.016 -31.547 -11.867 1 92.81 58 THR B CA 1
ATOM 2999 C C . THR B 1 58 ? -20.062 -30.828 -10.914 1 92.81 58 THR B C 1
ATOM 3001 O O . THR B 1 58 ? -19.453 -29.828 -11.281 1 92.81 58 THR B O 1
ATOM 3004 N N . ILE B 1 59 ? -19.922 -31.312 -9.781 1 93.25 59 ILE B N 1
ATOM 3005 C CA . ILE B 1 59 ? -19.062 -30.688 -8.781 1 93.25 59 ILE B CA 1
ATOM 3006 C C . ILE B 1 59 ? -17.609 -30.719 -9.258 1 93.25 59 ILE B C 1
ATOM 3008 O O . ILE B 1 59 ? -16.906 -29.719 -9.164 1 93.25 59 ILE B O 1
ATOM 3012 N N . VAL B 1 60 ? -17.188 -31.828 -9.781 1 94.5 60 VAL B N 1
ATOM 3013 C CA . VAL B 1 60 ? -15.805 -32 -10.195 1 94.5 60 VAL B CA 1
ATOM 3014 C C . VAL B 1 60 ? -15.492 -31.094 -11.383 1 94.5 60 VAL B C 1
ATOM 3016 O O . VAL B 1 60 ? -14.547 -30.312 -11.336 1 94.5 60 VAL B O 1
ATOM 3019 N N . PHE B 1 61 ? -16.312 -31.094 -12.43 1 93.75 61 PHE B N 1
ATOM 3020 C CA . PHE B 1 61 ? -15.969 -30.422 -13.68 1 93.75 61 PHE B CA 1
ATOM 3021 C C . PHE B 1 61 ? -16.359 -28.953 -13.625 1 93.75 61 PHE B C 1
ATOM 3023 O O . PHE B 1 61 ? -15.695 -28.109 -14.234 1 93.75 61 PHE B O 1
ATOM 3030 N N . GLU B 1 62 ? -17.359 -28.609 -12.883 1 93.56 62 GLU B N 1
ATOM 3031 C CA . GLU B 1 62 ? -17.906 -27.266 -12.992 1 93.56 62 GLU B CA 1
ATOM 3032 C C . GLU B 1 62 ? -17.484 -26.406 -11.805 1 93.56 62 GLU B C 1
ATOM 3034 O O . GLU B 1 62 ? -17.516 -25.172 -11.891 1 93.56 62 GLU B O 1
ATOM 3039 N N . ILE B 1 63 ? -17.078 -27.016 -10.758 1 93.88 63 ILE B N 1
ATOM 3040 C CA . ILE B 1 63 ? -16.828 -26.219 -9.562 1 93.88 63 ILE B CA 1
ATOM 3041 C C . ILE B 1 63 ? -15.383 -26.422 -9.102 1 93.88 63 ILE B C 1
ATOM 3043 O O . ILE B 1 63 ? -14.586 -25.469 -9.125 1 93.88 63 ILE B O 1
ATOM 3047 N N . ARG B 1 64 ? -14.961 -27.656 -8.898 1 96.44 64 ARG B N 1
ATOM 3048 C CA . ARG B 1 64 ? -13.703 -27.922 -8.219 1 96.44 64 ARG B CA 1
ATOM 3049 C C . ARG B 1 64 ? -12.523 -27.812 -9.18 1 96.44 64 ARG B C 1
ATOM 3051 O O . ARG B 1 64 ? -11.516 -27.172 -8.875 1 96.44 64 ARG B O 1
ATOM 3058 N N . LEU B 1 65 ? -12.703 -28.453 -10.273 1 96.75 65 LEU B N 1
ATOM 3059 C CA . LEU B 1 65 ? -11.578 -28.516 -11.211 1 96.75 65 LEU B CA 1
ATOM 3060 C C . LEU B 1 65 ? -11.203 -27.125 -11.703 1 96.75 65 LEU B C 1
ATOM 3062 O O . LEU B 1 65 ? -10.031 -26.75 -11.688 1 96.75 65 LEU B O 1
ATOM 3066 N N . PRO B 1 66 ? -12.195 -26.266 -12.125 1 97.81 66 PRO B N 1
ATOM 3067 C CA . PRO B 1 66 ? -11.812 -24.922 -12.547 1 97.81 66 PRO B CA 1
ATOM 3068 C C . PRO B 1 66 ? -11.125 -24.125 -11.445 1 97.81 66 PRO B C 1
ATOM 3070 O O . PRO B 1 66 ? -10.141 -23.422 -11.703 1 97.81 66 PRO B O 1
ATOM 3073 N N . ARG B 1 67 ? -11.57 -24.25 -10.25 1 97.94 67 ARG B N 1
ATOM 3074 C CA . ARG B 1 67 ? -11 -23.547 -9.109 1 97.94 67 ARG B CA 1
ATOM 3075 C C . ARG B 1 67 ? -9.578 -24.016 -8.828 1 97.94 67 ARG B C 1
ATOM 3077 O O . ARG B 1 67 ? -8.672 -23.219 -8.609 1 97.94 67 ARG B O 1
ATOM 3084 N N . ILE B 1 68 ? -9.398 -25.312 -8.922 1 98.19 68 ILE B N 1
ATOM 3085 C CA . ILE B 1 68 ? -8.086 -25.906 -8.672 1 98.19 68 ILE B CA 1
ATOM 3086 C C . ILE B 1 68 ? -7.113 -25.484 -9.773 1 98.19 68 ILE B C 1
ATOM 3088 O O . ILE B 1 68 ? -5.984 -25.078 -9.492 1 98.19 68 ILE B O 1
ATOM 3092 N N . ILE B 1 69 ? -7.555 -25.578 -10.984 1 98.31 69 ILE B N 1
ATOM 3093 C CA . ILE B 1 69 ? -6.723 -25.141 -12.102 1 98.31 69 ILE B CA 1
ATOM 3094 C C . ILE B 1 69 ? -6.43 -23.656 -11.984 1 98.31 69 ILE B C 1
ATOM 3096 O O . ILE B 1 69 ? -5.312 -23.203 -12.25 1 98.31 69 ILE B O 1
ATOM 3100 N N . GLY B 1 70 ? -7.434 -22.922 -11.562 1 98.69 70 GLY B N 1
ATOM 3101 C CA . GLY B 1 70 ? -7.227 -21.5 -11.305 1 98.69 70 GLY B CA 1
ATOM 3102 C C . GLY B 1 70 ? -6.145 -21.234 -10.281 1 98.69 70 GLY B C 1
ATOM 3103 O O . GLY B 1 70 ? -5.293 -20.375 -10.477 1 98.69 70 GLY B O 1
ATOM 3104 N N . ALA B 1 71 ? -6.156 -21.969 -9.203 1 98.75 71 ALA B N 1
ATOM 3105 C CA . ALA B 1 71 ? -5.133 -21.828 -8.172 1 98.75 71 ALA B CA 1
ATOM 3106 C C . ALA B 1 71 ? -3.744 -22.109 -8.742 1 98.75 71 ALA B C 1
ATOM 3108 O O . ALA B 1 71 ? -2.799 -21.359 -8.469 1 98.75 71 ALA B O 1
ATOM 3109 N N . PHE B 1 72 ? -3.66 -23.125 -9.523 1 98.62 72 PHE B N 1
ATOM 3110 C CA . PHE B 1 72 ? -2.385 -23.5 -10.125 1 98.62 72 PHE B CA 1
ATOM 3111 C C . PHE B 1 72 ? -1.889 -22.391 -11.062 1 98.62 72 PHE B C 1
ATOM 3113 O O . PHE B 1 72 ? -0.733 -21.984 -10.977 1 98.62 72 PHE B O 1
ATOM 3120 N N . VAL B 1 73 ? -2.758 -21.953 -11.906 1 98.81 73 VAL B N 1
ATOM 3121 C CA . VAL B 1 73 ? -2.385 -20.984 -12.945 1 98.81 73 VAL B CA 1
ATOM 3122 C C . VAL B 1 73 ? -2.016 -19.656 -12.297 1 98.81 73 VAL B C 1
ATOM 3124 O O . VAL B 1 73 ? -0.965 -19.078 -12.602 1 98.81 73 VAL B O 1
ATOM 3127 N N . VAL B 1 74 ? -2.838 -19.156 -11.391 1 98.88 74 VAL B N 1
ATOM 3128 C CA . VAL B 1 74 ? -2.613 -17.875 -10.734 1 98.88 74 VAL B CA 1
ATOM 3129 C C . VAL B 1 74 ? -1.351 -17.938 -9.883 1 98.88 74 VAL B C 1
ATOM 3131 O O . VAL B 1 74 ? -0.495 -17.047 -9.953 1 98.88 74 VAL B O 1
ATOM 3134 N N . GLY B 1 75 ? -1.223 -19 -9.109 1 98.81 75 GLY B N 1
ATOM 3135 C CA . GLY B 1 75 ? -0.039 -19.172 -8.281 1 98.81 75 GLY B CA 1
ATOM 3136 C C . GLY B 1 75 ? 1.246 -19.234 -9.078 1 98.81 75 GLY B C 1
ATOM 3137 O O . GLY B 1 75 ? 2.24 -18.594 -8.727 1 98.81 75 GLY B O 1
ATOM 3138 N N . ALA B 1 76 ? 1.191 -19.969 -10.117 1 98.5 76 ALA B N 1
ATOM 3139 C CA . ALA B 1 76 ? 2.344 -20.109 -11 1 98.5 76 ALA B CA 1
ATOM 3140 C C . ALA B 1 76 ? 2.711 -18.766 -11.633 1 98.5 76 ALA B C 1
ATOM 3142 O O . ALA B 1 76 ? 3.881 -18.375 -11.641 1 98.5 76 ALA B O 1
ATOM 3143 N N . ALA B 1 77 ? 1.701 -18.125 -12.141 1 98.88 77 ALA B N 1
ATOM 3144 C CA . ALA B 1 77 ? 1.913 -16.859 -12.844 1 98.88 77 ALA B CA 1
ATOM 3145 C C . ALA B 1 77 ? 2.557 -15.828 -11.93 1 98.88 77 ALA B C 1
ATOM 3147 O O . ALA B 1 77 ? 3.557 -15.203 -12.297 1 98.88 77 ALA B O 1
ATOM 3148 N N . LEU B 1 78 ? 2.025 -15.648 -10.75 1 98.69 78 LEU B N 1
ATOM 3149 C CA . LEU B 1 78 ? 2.518 -14.633 -9.828 1 98.69 78 LEU B CA 1
ATOM 3150 C C . LEU B 1 78 ? 3.922 -14.977 -9.344 1 98.69 78 LEU B C 1
ATOM 3152 O O . LEU B 1 78 ? 4.781 -14.102 -9.234 1 98.69 78 LEU B O 1
ATOM 3156 N N . ALA B 1 79 ? 4.184 -16.203 -9.102 1 98.5 79 ALA B N 1
ATOM 3157 C CA . ALA B 1 79 ? 5.488 -16.641 -8.617 1 98.5 79 ALA B CA 1
ATOM 3158 C C . ALA B 1 79 ? 6.551 -16.516 -9.703 1 98.5 79 ALA B C 1
ATOM 3160 O O . ALA B 1 79 ? 7.668 -16.062 -9.438 1 98.5 79 ALA B O 1
ATOM 3161 N N . MET B 1 80 ? 6.195 -16.938 -10.883 1 98.38 80 MET B N 1
ATOM 3162 C CA . MET B 1 80 ? 7.133 -16.828 -12 1 98.38 80 MET B CA 1
ATOM 3163 C C . MET B 1 80 ? 7.461 -15.359 -12.289 1 98.38 80 MET B C 1
ATOM 3165 O O . MET B 1 80 ? 8.625 -15.016 -12.508 1 98.38 80 MET B O 1
ATOM 3169 N N . ALA B 1 81 ? 6.438 -14.547 -12.328 1 98.75 81 ALA B N 1
ATOM 3170 C CA . ALA B 1 81 ? 6.645 -13.125 -12.555 1 98.75 81 ALA B CA 1
ATOM 3171 C C . ALA B 1 81 ? 7.52 -12.516 -11.461 1 98.75 81 ALA B C 1
ATOM 3173 O O . ALA B 1 81 ? 8.422 -11.719 -11.75 1 98.75 81 ALA B O 1
ATOM 3174 N N . GLY B 1 82 ? 7.242 -12.898 -10.242 1 98.25 82 GLY B N 1
ATOM 3175 C CA . GLY B 1 82 ? 8.062 -12.43 -9.141 1 98.25 82 GLY B CA 1
ATOM 3176 C C . GLY B 1 82 ? 9.523 -12.812 -9.273 1 98.25 82 GLY B C 1
ATOM 3177 O O . GLY B 1 82 ? 10.406 -11.984 -9.07 1 98.25 82 GLY B O 1
ATOM 3178 N N . SER B 1 83 ? 9.781 -14.016 -9.625 1 97.75 83 SER B N 1
ATOM 3179 C CA . SER B 1 83 ? 11.148 -14.508 -9.797 1 97.75 83 SER B CA 1
ATOM 3180 C C . SER B 1 83 ? 11.875 -13.742 -10.898 1 97.75 83 SER B C 1
ATOM 3182 O O . SER B 1 83 ? 13.031 -13.359 -10.727 1 97.75 83 SER B O 1
ATOM 3184 N N . ALA B 1 84 ? 11.188 -13.57 -11.945 1 98.5 84 ALA B N 1
ATOM 3185 C CA . ALA B 1 84 ? 11.789 -12.844 -13.062 1 98.5 84 ALA B CA 1
ATOM 3186 C C . ALA B 1 84 ? 12.102 -11.406 -12.672 1 98.5 84 ALA B C 1
ATOM 3188 O O . ALA B 1 84 ? 13.188 -10.898 -12.969 1 98.5 84 ALA B O 1
ATOM 3189 N N . PHE B 1 85 ? 11.164 -10.75 -12 1 97.81 85 PHE B N 1
ATOM 3190 C CA . PHE B 1 85 ? 11.352 -9.367 -11.57 1 97.81 85 PHE B CA 1
ATOM 3191 C C . PHE B 1 85 ? 12.516 -9.266 -10.594 1 97.81 85 PHE B C 1
ATOM 3193 O O . PHE B 1 85 ? 13.312 -8.328 -10.664 1 97.81 85 PHE B O 1
ATOM 3200 N N . GLN B 1 86 ? 12.578 -10.195 -9.688 1 96.31 86 GLN B N 1
ATOM 3201 C CA . GLN B 1 86 ? 13.695 -10.164 -8.75 1 96.31 86 GLN B CA 1
ATOM 3202 C C . GLN B 1 86 ? 15.031 -10.281 -9.484 1 96.31 86 GLN B C 1
ATOM 3204 O O . GLN B 1 86 ? 16.031 -9.688 -9.07 1 96.31 86 GLN B O 1
ATOM 3209 N N . GLY B 1 87 ? 15.062 -11 -10.547 1 95.38 87 GLY B N 1
ATOM 3210 C CA . GLY B 1 87 ? 16.266 -11.156 -11.359 1 95.38 87 GLY B CA 1
ATOM 3211 C C . GLY B 1 87 ? 16.625 -9.898 -12.133 1 95.38 87 GLY B C 1
ATOM 3212 O O . GLY B 1 87 ? 17.734 -9.391 -12.016 1 95.38 87 GLY B O 1
ATOM 3213 N N . ILE B 1 88 ? 15.719 -9.32 -12.781 1 95.38 88 ILE B N 1
ATOM 3214 C CA . ILE B 1 88 ? 16.078 -8.242 -13.703 1 95.38 88 ILE B CA 1
ATOM 3215 C C . ILE B 1 88 ? 16.25 -6.938 -12.922 1 95.38 88 ILE B C 1
ATOM 3217 O O . ILE B 1 88 ? 16.906 -6.012 -13.391 1 95.38 88 ILE B O 1
ATOM 3221 N N . PHE B 1 89 ? 15.672 -6.871 -11.789 1 93.81 89 PHE B N 1
ATOM 3222 C CA . PHE B 1 89 ? 15.828 -5.676 -10.969 1 93.81 89 PHE B CA 1
ATOM 3223 C C . PHE B 1 89 ? 16.922 -5.883 -9.922 1 93.81 89 PHE B C 1
ATOM 3225 O O . PHE B 1 89 ? 17.219 -4.977 -9.133 1 93.81 89 PHE B O 1
ATOM 3232 N N . LYS B 1 90 ? 17.547 -6.98 -9.922 1 92.81 90 LYS B N 1
ATOM 3233 C CA . LYS B 1 90 ? 18.625 -7.328 -9.016 1 92.81 90 LYS B CA 1
ATOM 3234 C C . LYS B 1 90 ? 18.266 -7.004 -7.57 1 92.81 90 LYS B C 1
ATOM 3236 O O . LYS B 1 90 ? 19.062 -6.398 -6.848 1 92.81 90 LYS B O 1
ATOM 3241 N N . ASN B 1 91 ? 17.016 -7.344 -7.219 1 90.75 91 ASN B N 1
ATOM 3242 C CA . ASN B 1 91 ? 16.484 -7.039 -5.898 1 90.75 91 ASN B CA 1
ATOM 3243 C C . ASN B 1 91 ? 15.547 -8.141 -5.402 1 90.75 91 ASN B C 1
ATOM 3245 O O . ASN B 1 91 ? 14.43 -8.273 -5.898 1 90.75 91 ASN B O 1
ATOM 3249 N N . PRO B 1 92 ? 15.977 -8.867 -4.438 1 89.12 92 PRO B N 1
ATOM 3250 C CA . PRO B 1 92 ? 15.188 -10.008 -3.965 1 89.12 92 PRO B CA 1
ATOM 3251 C C . PRO B 1 92 ? 13.922 -9.578 -3.229 1 89.12 92 PRO B C 1
ATOM 3253 O O . PRO B 1 92 ? 13.086 -10.422 -2.893 1 89.12 92 PRO B O 1
ATOM 3256 N N . LEU B 1 93 ? 13.75 -8.266 -3.047 1 86.81 93 LEU B N 1
ATOM 3257 C CA . LEU B 1 93 ? 12.609 -7.781 -2.275 1 86.81 93 LEU B CA 1
ATOM 3258 C C . LEU B 1 93 ? 11.492 -7.312 -3.197 1 86.81 93 LEU B C 1
ATOM 3260 O O . LEU B 1 93 ? 10.453 -6.836 -2.729 1 86.81 93 LEU B O 1
ATOM 3264 N N . VAL B 1 94 ? 11.688 -7.445 -4.461 1 91.88 94 VAL B N 1
ATOM 3265 C CA . VAL B 1 94 ? 10.68 -6.984 -5.402 1 91.88 94 VAL B CA 1
ATOM 3266 C C . VAL B 1 94 ? 9.648 -8.094 -5.641 1 91.88 94 VAL B C 1
ATOM 3268 O O . VAL B 1 94 ? 9.984 -9.273 -5.594 1 91.88 94 VAL B O 1
ATOM 3271 N N . SER B 1 95 ? 8.398 -7.672 -5.871 1 94.25 95 SER B N 1
ATOM 3272 C CA . SER B 1 95 ? 7.305 -8.586 -6.184 1 94.25 95 SER B CA 1
ATOM 3273 C C . SER B 1 95 ? 6.785 -8.359 -7.602 1 94.25 95 SER B C 1
ATOM 3275 O O . SER B 1 95 ? 7.211 -7.426 -8.281 1 94.25 95 SER B O 1
ATOM 3277 N N . SER B 1 96 ? 5.863 -9.227 -7.977 1 92.81 96 SER B N 1
ATOM 3278 C CA . SER B 1 96 ? 5.246 -9.141 -9.297 1 92.81 96 SER B CA 1
ATOM 3279 C C . SER B 1 96 ? 4.434 -7.859 -9.445 1 92.81 96 SER B C 1
ATOM 3281 O O . SER B 1 96 ? 4.141 -7.422 -10.562 1 92.81 96 SER B O 1
ATOM 3283 N N . ASP B 1 97 ? 4.098 -7.234 -8.391 1 93.25 97 ASP B N 1
ATOM 3284 C CA . ASP B 1 97 ? 3.227 -6.066 -8.398 1 93.25 97 ASP B CA 1
ATOM 3285 C C . ASP B 1 97 ? 4.043 -4.773 -8.375 1 93.25 97 ASP B C 1
ATOM 3287 O O . ASP B 1 97 ? 3.479 -3.68 -8.289 1 93.25 97 ASP B O 1
ATOM 3291 N N . LEU B 1 98 ? 5.293 -4.859 -8.445 1 89.31 98 LEU B N 1
ATOM 3292 C CA . LEU B 1 98 ? 6.23 -3.764 -8.242 1 89.31 98 LEU B CA 1
ATOM 3293 C C . LEU B 1 98 ? 5.875 -2.566 -9.117 1 89.31 98 LEU B C 1
ATOM 3295 O O . LEU B 1 98 ? 5.953 -1.421 -8.664 1 89.31 98 LEU B O 1
ATOM 3299 N N . LEU B 1 99 ? 5.406 -2.832 -10.305 1 94 99 LEU B N 1
ATOM 3300 C CA . LEU B 1 99 ? 5.227 -1.759 -11.273 1 94 99 LEU B CA 1
ATOM 3301 C C . LEU B 1 99 ? 3.766 -1.323 -11.336 1 94 99 LEU B C 1
ATOM 3303 O O . LEU B 1 99 ? 3.354 -0.654 -12.289 1 94 99 LEU B O 1
ATOM 3307 N N . GLY B 1 100 ? 2.91 -1.77 -10.359 1 97.38 100 GLY B N 1
ATOM 3308 C CA . GLY B 1 100 ? 1.581 -1.215 -10.164 1 97.38 100 GLY B CA 1
ATOM 3309 C C . GLY B 1 100 ? 0.494 -1.999 -10.875 1 97.38 100 GLY B C 1
ATOM 3310 O O . GLY B 1 100 ? -0.632 -1.519 -11.016 1 97.38 100 GLY B O 1
ATOM 3311 N N . VAL B 1 101 ? 0.816 -3.115 -11.352 1 98.38 101 VAL B N 1
ATOM 3312 C CA . VAL B 1 101 ? -0.118 -3.893 -12.164 1 98.38 101 VAL B CA 1
ATOM 3313 C C . VAL B 1 101 ? -1.378 -4.188 -11.352 1 98.38 101 VAL B C 1
ATOM 3315 O O . VAL B 1 101 ? -2.494 -4.051 -11.852 1 98.38 101 VAL B O 1
ATOM 3318 N N . SER B 1 102 ? -1.268 -4.57 -10.102 1 98.38 102 SER B N 1
ATOM 3319 C CA . SER B 1 102 ? -2.406 -4.973 -9.289 1 98.38 102 SER B CA 1
ATOM 3320 C C . SER B 1 102 ? -3.316 -3.789 -8.977 1 98.38 102 SER B C 1
ATOM 3322 O O . SER B 1 102 ? -4.543 -3.918 -9.008 1 98.38 102 SER B O 1
ATOM 3324 N N . ASN B 1 103 ? -2.723 -2.609 -8.672 1 98.38 103 ASN B N 1
ATOM 3325 C CA . ASN B 1 103 ? -3.531 -1.423 -8.414 1 98.38 103 ASN B CA 1
ATOM 3326 C C . ASN B 1 103 ? -4.25 -0.946 -9.672 1 98.38 103 ASN B C 1
ATOM 3328 O O . ASN B 1 103 ? -5.402 -0.512 -9.602 1 98.38 103 ASN B O 1
ATOM 3332 N N . GLY B 1 104 ? -3.555 -1.02 -10.781 1 98.81 104 GLY B N 1
ATOM 3333 C CA . GLY B 1 104 ? -4.223 -0.727 -12.039 1 98.81 104 GLY B CA 1
ATOM 3334 C C . GLY B 1 104 ? -5.379 -1.663 -12.328 1 98.81 104 GLY B C 1
ATOM 3335 O O . GLY B 1 104 ? -6.465 -1.217 -12.703 1 98.81 104 GLY B O 1
ATOM 3336 N N . ALA B 1 105 ? -5.121 -2.934 -12.195 1 98.88 105 ALA B N 1
ATOM 3337 C CA . ALA B 1 105 ? -6.16 -3.943 -12.391 1 98.88 105 ALA B CA 1
ATOM 3338 C C . ALA B 1 105 ? -7.332 -3.721 -11.438 1 98.88 105 ALA B C 1
ATOM 3340 O O . ALA B 1 105 ? -8.492 -3.822 -11.844 1 98.88 105 ALA B O 1
ATOM 3341 N N . GLY B 1 106 ? -7.008 -3.459 -10.188 1 98.81 106 GLY B N 1
ATOM 3342 C CA . GLY B 1 106 ? -8.047 -3.166 -9.211 1 98.81 106 GLY B CA 1
ATOM 3343 C C . GLY B 1 106 ? -8.93 -1.996 -9.609 1 98.81 106 GLY B C 1
ATOM 3344 O O . GLY B 1 106 ? -10.148 -2.049 -9.453 1 98.81 106 GLY B O 1
ATOM 3345 N N . PHE B 1 107 ? -8.289 -0.958 -10.102 1 98.88 107 PHE B N 1
ATOM 3346 C CA . PHE B 1 107 ? -9.047 0.19 -10.57 1 98.88 107 PHE B CA 1
ATOM 3347 C C . PHE B 1 107 ? -9.953 -0.204 -11.734 1 98.88 107 PHE B C 1
ATOM 3349 O O . PHE B 1 107 ? -11.133 0.167 -11.766 1 98.88 107 PHE B O 1
ATOM 3356 N N . GLY B 1 108 ? -9.398 -0.892 -12.664 1 98.88 108 GLY B N 1
ATOM 3357 C CA . GLY B 1 108 ? -10.211 -1.372 -13.773 1 98.88 108 GLY B CA 1
ATOM 3358 C C . GLY B 1 108 ? -11.422 -2.168 -13.328 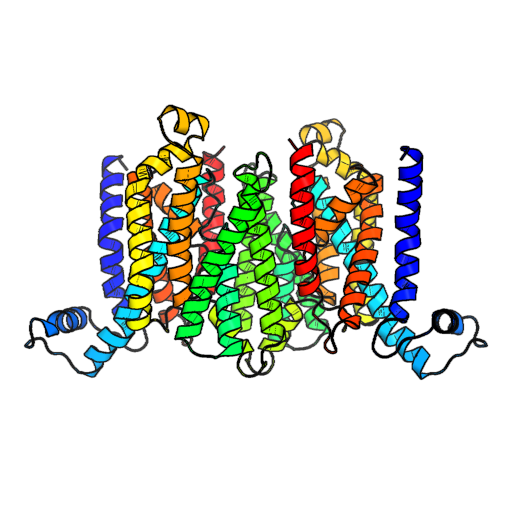1 98.88 108 GLY B C 1
ATOM 3359 O O . GLY B 1 108 ? -12.523 -1.955 -13.82 1 98.88 108 GLY B O 1
ATOM 3360 N N . ALA B 1 109 ? -11.227 -3.094 -12.43 1 98.81 109 ALA B N 1
ATOM 3361 C CA . ALA B 1 109 ? -12.32 -3.91 -11.914 1 98.81 109 ALA B CA 1
ATOM 3362 C C . ALA B 1 109 ? -13.359 -3.045 -11.211 1 98.81 109 ALA B C 1
ATOM 3364 O O . ALA B 1 109 ? -14.562 -3.207 -11.43 1 98.81 109 ALA B O 1
ATOM 3365 N N . ALA B 1 110 ? -12.898 -2.109 -10.367 1 98.81 110 ALA B N 1
ATOM 3366 C CA . ALA B 1 110 ? -13.805 -1.222 -9.656 1 98.81 110 ALA B CA 1
ATOM 3367 C C . ALA B 1 110 ? -14.656 -0.411 -10.633 1 98.81 110 ALA B C 1
ATOM 3369 O O . ALA B 1 110 ? -15.867 -0.279 -10.445 1 98.81 110 ALA B O 1
ATOM 3370 N N . LEU B 1 111 ? -14.016 0.108 -11.633 1 98.62 111 LEU B N 1
ATOM 3371 C CA . LEU B 1 111 ? -14.711 0.905 -12.641 1 98.62 111 LEU B CA 1
ATOM 3372 C C . LEU B 1 111 ? -15.758 0.07 -13.367 1 98.62 111 LEU B C 1
ATOM 3374 O O . LEU B 1 111 ? -16.875 0.533 -13.594 1 98.62 111 LEU B O 1
ATOM 3378 N N . ALA B 1 112 ? -15.43 -1.157 -13.727 1 98.69 112 ALA B N 1
ATOM 3379 C CA . ALA B 1 112 ? -16.344 -2.047 -14.43 1 98.69 112 ALA B CA 1
ATOM 3380 C C . ALA B 1 112 ? -17.547 -2.406 -13.547 1 98.69 112 ALA B C 1
ATOM 3382 O O . ALA B 1 112 ? -18.672 -2.457 -14.016 1 98.69 112 ALA B O 1
ATOM 3383 N N . ILE B 1 113 ? -17.281 -2.695 -12.297 1 98.25 113 ILE B N 1
ATOM 3384 C CA . ILE B 1 113 ? -18.359 -3.023 -11.367 1 98.25 113 ILE B CA 1
ATOM 3385 C C . ILE B 1 113 ? -19.297 -1.829 -11.227 1 98.25 113 ILE B C 1
ATOM 3387 O O . ILE B 1 113 ? -20.516 -1.993 -11.219 1 98.25 113 ILE B O 1
ATOM 3391 N N . LEU B 1 114 ? -18.703 -0.655 -11.117 1 97.5 114 LEU B N 1
ATOM 3392 C CA . LEU B 1 114 ? -19.484 0.569 -10.977 1 97.5 114 LEU B CA 1
ATOM 3393 C C . LEU B 1 114 ? -20.375 0.795 -12.203 1 97.5 114 LEU B C 1
ATOM 3395 O O . LEU B 1 114 ? -21.547 1.129 -12.078 1 97.5 114 LEU B O 1
ATOM 3399 N N . LEU B 1 115 ? -19.859 0.567 -13.375 1 96.06 115 LEU B N 1
ATOM 3400 C CA . LEU B 1 115 ? -20.516 0.955 -14.617 1 96.06 115 LEU B CA 1
ATOM 3401 C C . LEU B 1 115 ? -21.453 -0.143 -15.102 1 96.06 115 LEU B C 1
ATOM 3403 O O . LEU B 1 115 ? -22.516 0.144 -15.672 1 96.06 115 LEU B O 1
ATOM 3407 N N . SER B 1 116 ? -21.188 -1.413 -15.07 1 88.69 116 SER B N 1
ATOM 3408 C CA . SER B 1 116 ? -21.938 -2.5 -15.703 1 88.69 116 SER B CA 1
ATOM 3409 C C . SER B 1 116 ? -22.391 -3.529 -14.672 1 88.69 116 SER B C 1
ATOM 3411 O O . SER B 1 116 ? -23.578 -3.857 -14.602 1 88.69 116 SER B O 1
ATOM 3413 N N . GLY B 1 117 ? -21.453 -3.967 -14 1 85.69 117 GLY B N 1
ATOM 3414 C CA . GLY B 1 117 ? -21.719 -5.023 -13.031 1 85.69 117 GLY B CA 1
ATOM 3415 C C . GLY B 1 117 ? -21.594 -6.414 -13.625 1 85.69 117 GLY B C 1
ATOM 3416 O O . GLY B 1 117 ? -21.797 -7.41 -12.922 1 85.69 117 GLY B O 1
ATOM 3417 N N . LEU B 1 118 ? -21.219 -6.453 -14.836 1 92.44 118 LEU B N 1
ATOM 3418 C CA . LEU B 1 118 ? -21.047 -7.746 -15.484 1 92.44 118 LEU B CA 1
ATOM 3419 C C . LEU B 1 118 ? -19.656 -8.312 -15.211 1 92.44 118 LEU B C 1
ATOM 3421 O O . LEU B 1 118 ? -18.656 -7.594 -15.312 1 92.44 118 LEU B O 1
ATOM 3425 N N . ASN B 1 119 ? -19.609 -9.586 -15 1 94.81 119 ASN B N 1
ATOM 3426 C CA . ASN B 1 119 ? -18.375 -10.258 -14.609 1 94.81 119 ASN B CA 1
ATOM 3427 C C . ASN B 1 119 ? -17.344 -10.227 -15.734 1 94.81 119 ASN B C 1
ATOM 3429 O O . ASN B 1 119 ? -16.156 -10.008 -15.492 1 94.81 119 ASN B O 1
ATOM 3433 N N . VAL B 1 120 ? -17.766 -10.438 -16.953 1 97 120 VAL B N 1
ATOM 3434 C CA . VAL B 1 120 ? -16.844 -10.484 -18.078 1 97 120 VAL B CA 1
ATOM 3435 C C . VAL B 1 120 ? -16.219 -9.109 -18.297 1 97 120 VAL B C 1
ATOM 3437 O O . VAL B 1 120 ? -15.039 -9.008 -18.625 1 97 120 VAL B O 1
ATOM 3440 N N . VAL B 1 121 ? -16.969 -8.07 -18.141 1 97.94 121 VAL B N 1
ATOM 3441 C CA . VAL B 1 121 ? -16.453 -6.707 -18.281 1 97.94 121 VAL B CA 1
ATOM 3442 C C . VAL B 1 121 ? -15.445 -6.414 -17.172 1 97.94 121 VAL B C 1
ATOM 3444 O O . VAL B 1 121 ? -14.398 -5.805 -17.422 1 97.94 121 VAL B O 1
ATOM 3447 N N . THR B 1 122 ? -15.789 -6.863 -15.961 1 98.44 122 THR B N 1
ATOM 3448 C CA . THR B 1 122 ? -14.875 -6.699 -14.844 1 98.44 122 THR B CA 1
ATOM 3449 C C . THR B 1 122 ? -13.531 -7.363 -15.148 1 98.44 122 THR B C 1
ATOM 3451 O O . THR B 1 122 ? -12.477 -6.762 -14.93 1 98.44 122 THR B O 1
ATOM 3454 N N . GLN B 1 123 ? -13.602 -8.562 -15.672 1 98.62 123 GLN B N 1
ATOM 3455 C CA . GLN B 1 123 ? -12.391 -9.312 -16 1 98.62 123 GLN B CA 1
ATOM 3456 C C . GLN B 1 123 ? -11.578 -8.602 -17.078 1 98.62 123 GLN B C 1
ATOM 3458 O O . GLN B 1 123 ? -10.359 -8.461 -16.953 1 98.62 123 GLN B O 1
ATOM 3463 N N . ILE B 1 124 ? -12.18 -8.125 -18.078 1 98.62 124 ILE B N 1
ATOM 3464 C CA . ILE B 1 124 ? -11.516 -7.457 -19.203 1 98.62 124 ILE B CA 1
ATOM 3465 C C . ILE B 1 124 ? -10.898 -6.145 -18.719 1 98.62 124 ILE B C 1
ATOM 3467 O O . ILE B 1 124 ? -9.742 -5.848 -19.031 1 98.62 124 ILE B O 1
ATOM 3471 N N . PHE B 1 125 ? -11.633 -5.355 -17.984 1 98.88 125 PHE B N 1
ATOM 3472 C CA . PHE B 1 125 ? -11.141 -4.078 -17.484 1 98.88 125 PHE B CA 1
ATOM 3473 C C . PHE B 1 125 ? -9.953 -4.289 -16.547 1 98.88 125 PHE B C 1
ATOM 3475 O O . PHE B 1 125 ? -8.961 -3.561 -16.609 1 98.88 125 PHE B O 1
ATOM 3482 N N . ALA B 1 126 ? -10.102 -5.262 -15.656 1 98.88 126 ALA B N 1
ATOM 3483 C CA . ALA B 1 126 ? -8.984 -5.562 -14.766 1 98.88 126 ALA B CA 1
ATOM 3484 C C . ALA B 1 126 ? -7.723 -5.891 -15.555 1 98.88 126 ALA B C 1
ATOM 3486 O O . ALA B 1 126 ? -6.645 -5.375 -15.258 1 98.88 126 ALA B O 1
ATOM 3487 N N . PHE B 1 127 ? -7.863 -6.727 -16.578 1 98.88 127 PHE B N 1
ATOM 3488 C CA . PHE B 1 127 ? -6.734 -7.129 -17.406 1 98.88 127 PHE B CA 1
ATOM 3489 C C . PHE B 1 127 ? -6.129 -5.926 -18.125 1 98.88 127 PHE B C 1
ATOM 3491 O O . PHE B 1 127 ? -4.922 -5.695 -18.047 1 98.88 127 PHE B O 1
ATOM 3498 N N . VAL B 1 128 ? -6.926 -5.102 -18.734 1 98.88 128 VAL B N 1
ATOM 3499 C CA . VAL B 1 128 ? -6.492 -3.992 -19.578 1 98.88 128 VAL B CA 1
ATOM 3500 C C . VAL B 1 128 ? -5.852 -2.908 -18.719 1 98.88 128 VAL B C 1
ATOM 3502 O O . VAL B 1 128 ? -4.781 -2.395 -19.062 1 98.88 128 VAL B O 1
ATOM 3505 N N . PHE B 1 129 ? -6.41 -2.6 -17.609 1 98.88 129 PHE B N 1
ATOM 3506 C CA . PHE B 1 129 ? -5.887 -1.522 -16.766 1 98.88 129 PHE B CA 1
ATOM 3507 C C . PHE B 1 129 ? -4.637 -1.97 -16.031 1 98.88 129 PHE B C 1
ATOM 3509 O O . PHE B 1 129 ? -3.818 -1.142 -15.625 1 98.88 129 PHE B O 1
ATOM 3516 N N . GLY B 1 130 ? -4.527 -3.334 -15.805 1 98.88 130 GLY B N 1
ATOM 3517 C CA . GLY B 1 130 ? -3.229 -3.812 -15.359 1 98.88 130 GLY B CA 1
ATOM 3518 C C . GLY B 1 130 ? -2.113 -3.514 -16.344 1 98.88 130 GLY B C 1
ATOM 3519 O O . GLY B 1 130 ? -1.049 -3.029 -15.961 1 98.88 130 GLY B O 1
ATOM 3520 N N . LEU B 1 131 ? -2.391 -3.719 -17.594 1 98.81 131 LEU B N 1
ATOM 3521 C CA . LEU B 1 131 ? -1.425 -3.436 -18.656 1 98.81 131 LEU B CA 1
ATOM 3522 C C . LEU B 1 131 ? -1.162 -1.938 -18.766 1 98.81 131 LEU B C 1
ATOM 3524 O O . LEU B 1 131 ? -0.013 -1.515 -18.906 1 98.81 131 LEU B O 1
ATOM 3528 N N . ILE B 1 132 ? -2.182 -1.159 -18.688 1 98.81 132 ILE B N 1
ATOM 3529 C CA . ILE B 1 132 ? -2.072 0.291 -18.812 1 98.81 132 ILE B CA 1
ATOM 3530 C C . ILE B 1 132 ? -1.207 0.836 -17.672 1 98.81 132 ILE B C 1
ATOM 3532 O O . ILE B 1 132 ? -0.34 1.684 -17.891 1 98.81 132 ILE B O 1
ATOM 3536 N N . SER B 1 133 ? -1.459 0.345 -16.484 1 98.81 133 SER B N 1
ATOM 3537 C CA . SER B 1 133 ? -0.717 0.807 -15.312 1 98.81 133 SER B CA 1
ATOM 3538 C C . SER B 1 133 ? 0.785 0.614 -15.5 1 98.81 133 SER B C 1
ATOM 3540 O O . SER B 1 133 ? 1.563 1.553 -15.32 1 98.81 133 SER B O 1
ATOM 3542 N N . VAL B 1 134 ? 1.197 -0.55 -15.914 1 98.62 134 VAL B N 1
ATOM 3543 C CA . VAL B 1 134 ? 2.615 -0.843 -16.094 1 98.62 134 VAL B CA 1
ATOM 3544 C C . VAL B 1 134 ? 3.164 -0.056 -17.281 1 98.62 134 VAL B C 1
ATOM 3546 O O . VAL B 1 134 ? 4.301 0.424 -17.25 1 98.62 134 VAL B O 1
ATOM 3549 N N . SER B 1 135 ? 2.361 0.111 -18.297 1 98.5 135 SER B N 1
ATOM 3550 C CA . SER B 1 135 ? 2.781 0.9 -19.453 1 98.5 135 SER B CA 1
ATOM 3551 C C . SER B 1 135 ? 3.049 2.35 -19.062 1 98.5 135 SER B C 1
ATOM 3553 O O . SER B 1 135 ? 4.051 2.936 -19.484 1 98.5 135 SER B O 1
ATOM 3555 N N . ILE B 1 136 ? 2.201 2.916 -18.266 1 98.25 136 ILE B N 1
ATOM 3556 C CA . ILE B 1 136 ? 2.385 4.285 -17.797 1 98.25 136 ILE B CA 1
ATOM 3557 C C . ILE B 1 136 ? 3.66 4.383 -16.969 1 98.25 136 ILE B C 1
ATOM 3559 O O . ILE B 1 136 ? 4.465 5.297 -17.156 1 98.25 136 ILE B O 1
ATOM 3563 N N . THR B 1 137 ? 3.811 3.412 -16.062 1 98.06 137 THR B N 1
ATOM 3564 C CA . THR B 1 137 ? 5.008 3.369 -15.227 1 98.06 137 THR B CA 1
ATOM 3565 C C . THR B 1 137 ? 6.266 3.35 -16.094 1 98.06 137 THR B C 1
ATOM 3567 O O . THR B 1 137 ? 7.191 4.133 -15.867 1 98.06 137 THR B O 1
ATOM 3570 N N . TYR B 1 138 ? 6.238 2.502 -17.062 1 96.19 138 TYR B N 1
ATOM 3571 C CA . TYR B 1 138 ? 7.395 2.336 -17.922 1 96.19 138 TYR B CA 1
ATOM 3572 C C . TYR B 1 138 ? 7.656 3.605 -18.734 1 96.19 138 TYR B C 1
ATOM 3574 O O . TYR B 1 138 ? 8.797 4.066 -18.828 1 96.19 138 TYR B O 1
ATOM 3582 N N . LEU B 1 139 ? 6.621 4.184 -19.328 1 95.56 139 LEU B N 1
ATOM 3583 C CA . LEU B 1 139 ? 6.762 5.371 -20.156 1 95.56 139 LEU B CA 1
ATOM 3584 C C . LEU B 1 139 ? 7.254 6.559 -19.344 1 95.56 139 LEU B C 1
ATOM 3586 O O . LEU B 1 139 ? 8.102 7.328 -19.812 1 95.56 139 LEU B O 1
ATOM 3590 N N . ILE B 1 140 ? 6.773 6.691 -18.141 1 94.81 140 ILE B N 1
ATOM 3591 C CA . ILE B 1 140 ? 7.223 7.766 -17.266 1 94.81 140 ILE B CA 1
ATOM 3592 C C . ILE B 1 140 ? 8.695 7.566 -16.922 1 94.81 140 ILE B C 1
ATOM 3594 O O . ILE B 1 140 ? 9.484 8.516 -16.984 1 94.81 140 ILE B O 1
ATOM 3598 N N . SER B 1 141 ? 9.039 6.359 -16.594 1 93.31 141 SER B N 1
ATOM 3599 C CA . SER B 1 141 ? 10.422 6.074 -16.234 1 93.31 141 SER B CA 1
ATOM 3600 C C . SER B 1 141 ? 11.359 6.367 -17.391 1 93.31 141 SER B C 1
ATOM 3602 O O . SER B 1 141 ? 12.492 6.82 -17.188 1 93.31 141 SER B O 1
ATOM 3604 N N . LYS B 1 142 ? 10.93 6.16 -18.609 1 91.25 142 LYS B N 1
ATOM 3605 C CA . LYS B 1 142 ? 11.75 6.352 -19.797 1 91.25 142 LYS B CA 1
ATOM 3606 C C . LYS B 1 142 ? 11.922 7.836 -20.109 1 91.25 142 LYS B C 1
ATOM 3608 O O . LYS B 1 142 ? 12.859 8.227 -20.812 1 91.25 142 LYS B O 1
ATOM 3613 N N . SER B 1 143 ? 11.031 8.57 -19.625 1 90.12 143 SER B N 1
ATOM 3614 C CA . SER B 1 143 ? 11.07 10.008 -19.906 1 90.12 143 SER B CA 1
ATOM 3615 C C . SER B 1 143 ? 12.188 10.688 -19.109 1 90.12 143 SER B C 1
ATOM 3617 O O . SER B 1 143 ? 12.555 11.82 -19.406 1 90.12 143 SER B O 1
ATOM 3619 N N . TYR B 1 144 ? 12.664 10.016 -18.125 1 86.94 144 TYR B N 1
ATOM 3620 C CA . TYR B 1 144 ? 13.766 10.562 -17.344 1 86.94 144 TYR B CA 1
ATOM 3621 C C . TYR B 1 144 ? 15.102 10.273 -18.016 1 86.94 144 TYR B C 1
ATOM 3623 O O . TYR B 1 144 ? 15.359 9.148 -18.453 1 86.94 144 TYR B O 1
ATOM 3631 N N . LYS B 1 145 ? 15.875 11.398 -18.094 1 76.44 145 LYS B N 1
ATOM 3632 C CA . LYS B 1 145 ? 17.219 11.242 -18.656 1 76.44 145 LYS B CA 1
ATOM 3633 C C . LYS B 1 145 ? 18.094 10.398 -17.734 1 76.44 145 LYS B C 1
ATOM 3635 O O . LYS B 1 145 ? 18.172 10.664 -16.531 1 76.44 145 LYS B O 1
ATOM 3640 N N . ASN B 1 146 ? 18.516 9.266 -18.172 1 72.38 146 ASN B N 1
ATOM 3641 C CA . ASN B 1 146 ? 19.422 8.383 -17.422 1 72.38 146 ASN B CA 1
ATOM 3642 C C . ASN B 1 146 ? 18.672 7.617 -16.344 1 72.38 146 ASN B C 1
ATOM 3644 O O . ASN B 1 146 ? 19.234 7.355 -15.266 1 72.38 146 ASN B O 1
ATOM 3648 N N . GLY B 1 147 ? 17.438 7.59 -16.578 1 75.69 147 GLY B N 1
ATOM 3649 C CA . GLY B 1 147 ? 16.703 6.867 -15.57 1 75.69 147 GLY B CA 1
ATOM 3650 C C . GLY B 1 147 ? 17.062 5.402 -15.484 1 75.69 147 GLY B C 1
ATOM 3651 O O . GLY B 1 147 ? 17.203 4.727 -16.5 1 75.69 147 GLY B O 1
ATOM 3652 N N . GLY B 1 148 ? 17.469 4.902 -14.508 1 82.38 148 GLY B N 1
ATOM 3653 C CA . GLY B 1 148 ? 17.828 3.516 -14.258 1 82.38 148 GLY B CA 1
ATOM 3654 C C . GLY B 1 148 ? 16.734 2.732 -13.562 1 82.38 148 GLY B C 1
ATOM 3655 O O . GLY B 1 148 ? 15.555 3.086 -13.648 1 82.38 148 GLY B O 1
ATOM 3656 N N . ILE B 1 149 ? 17.047 1.684 -13.094 1 87.81 149 ILE B N 1
ATOM 3657 C CA . ILE B 1 149 ? 16.156 0.734 -12.43 1 87.81 149 ILE B CA 1
ATOM 3658 C C . ILE B 1 149 ? 15.445 1.419 -11.266 1 87.81 149 ILE B C 1
ATOM 3660 O O . ILE B 1 149 ? 14.266 1.169 -11.016 1 87.81 149 ILE B O 1
ATOM 3664 N N . LEU B 1 150 ? 16.141 2.316 -10.656 1 87.56 150 LEU B N 1
ATOM 3665 C CA . LEU B 1 150 ? 15.594 2.99 -9.492 1 87.56 150 LEU B CA 1
ATOM 3666 C C . LEU B 1 150 ? 14.398 3.855 -9.875 1 87.56 150 LEU B C 1
ATOM 3668 O O . LEU B 1 150 ? 13.367 3.838 -9.203 1 87.56 150 LEU B O 1
ATOM 3672 N N . VAL B 1 151 ? 14.523 4.594 -10.922 1 90.88 151 VAL B N 1
ATOM 3673 C CA . VAL B 1 151 ? 13.453 5.469 -11.367 1 90.88 151 VAL B CA 1
ATOM 3674 C C . VAL B 1 151 ? 12.242 4.633 -11.789 1 90.88 151 VAL B C 1
ATOM 3676 O O . VAL B 1 151 ? 11.102 5.016 -11.539 1 90.88 151 VAL B O 1
ATOM 3679 N N . LEU B 1 152 ? 12.508 3.564 -12.43 1 93.12 152 LEU B N 1
ATOM 3680 C CA . LEU B 1 152 ? 11.438 2.656 -12.828 1 93.12 152 LEU B CA 1
ATOM 3681 C C . LEU B 1 152 ? 10.672 2.154 -11.609 1 93.12 152 LEU B C 1
ATOM 3683 O O . LEU B 1 152 ? 9.438 2.182 -11.594 1 93.12 152 LEU B O 1
ATOM 3687 N N . VAL B 1 153 ? 11.406 1.744 -10.578 1 93.12 153 VAL B N 1
ATOM 3688 C CA . VAL B 1 153 ? 10.797 1.223 -9.352 1 93.12 153 VAL B CA 1
ATOM 3689 C C . VAL B 1 153 ? 10 2.324 -8.656 1 93.12 153 VAL B C 1
ATOM 3691 O O . VAL B 1 153 ? 8.852 2.109 -8.258 1 93.12 153 VAL B O 1
ATOM 3694 N N . LEU B 1 154 ? 10.555 3.525 -8.547 1 92.19 154 LEU B N 1
ATOM 3695 C CA . LEU B 1 154 ? 9.898 4.645 -7.883 1 92.19 154 LEU B CA 1
ATOM 3696 C C . LEU B 1 154 ? 8.664 5.09 -8.656 1 92.19 154 LEU B C 1
ATOM 3698 O O . LEU B 1 154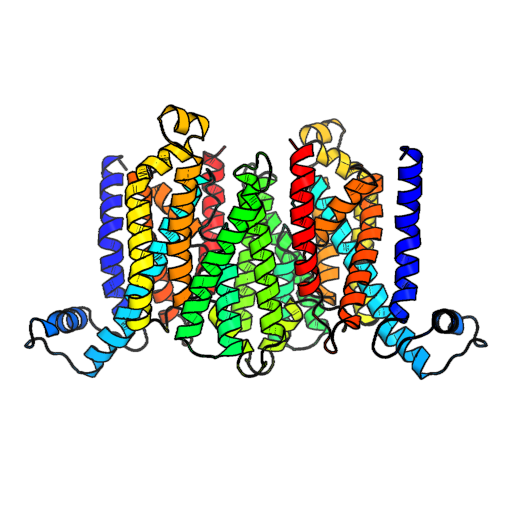 ? 7.656 5.477 -8.062 1 92.19 154 LEU B O 1
ATOM 3702 N N . SER B 1 155 ? 8.758 5.043 -9.953 1 95.25 155 SER B N 1
ATOM 3703 C CA . SER B 1 155 ? 7.59 5.332 -10.781 1 95.25 155 SER B CA 1
ATOM 3704 C C . SER B 1 155 ? 6.48 4.316 -10.539 1 95.25 155 SER B C 1
ATOM 3706 O O . SER B 1 155 ? 5.297 4.668 -10.516 1 95.25 155 SER B O 1
ATOM 3708 N N . GLY B 1 156 ? 6.855 3.074 -10.43 1 96.56 156 GLY B N 1
ATOM 3709 C CA . GLY B 1 156 ? 5.891 2.037 -10.109 1 96.56 156 GLY B CA 1
ATOM 3710 C C . GLY B 1 156 ? 5.145 2.293 -8.812 1 96.56 156 GLY B C 1
ATOM 3711 O O . GLY B 1 156 ? 3.922 2.146 -8.758 1 96.56 156 GLY B O 1
ATOM 3712 N N . VAL B 1 157 ? 5.887 2.697 -7.805 1 94.25 157 VAL B N 1
ATOM 3713 C CA . VAL B 1 157 ? 5.297 3.008 -6.504 1 94.25 157 VAL B CA 1
ATOM 3714 C C . VAL B 1 157 ? 4.312 4.168 -6.648 1 94.25 157 VAL B C 1
ATOM 3716 O O . VAL B 1 157 ? 3.199 4.113 -6.125 1 94.25 157 VAL B O 1
ATOM 3719 N N . ALA B 1 158 ? 4.723 5.172 -7.34 1 95.94 158 ALA B N 1
ATOM 3720 C CA . ALA B 1 158 ? 3.891 6.355 -7.543 1 95.94 158 ALA B CA 1
ATOM 3721 C C . ALA B 1 158 ? 2.605 6.004 -8.281 1 95.94 158 ALA B C 1
ATOM 3723 O O . ALA B 1 158 ? 1.515 6.418 -7.883 1 95.94 158 ALA B O 1
ATOM 3724 N N . ILE B 1 159 ? 2.736 5.23 -9.297 1 97.56 159 ILE B N 1
ATOM 3725 C CA . ILE B 1 159 ? 1.584 4.883 -10.117 1 97.56 159 ILE B CA 1
ATOM 3726 C C . ILE B 1 159 ? 0.658 3.945 -9.352 1 97.56 159 ILE B C 1
ATOM 3728 O O . ILE B 1 159 ? -0.566 4.031 -9.477 1 97.56 159 ILE B O 1
ATOM 3732 N N . SER B 1 160 ? 1.217 3.041 -8.586 1 97.81 160 SER B N 1
ATOM 3733 C CA . SER B 1 160 ? 0.406 2.211 -7.699 1 97.81 160 SER B CA 1
ATOM 3734 C C . SER B 1 160 ? -0.459 3.066 -6.781 1 97.81 160 SER B C 1
ATOM 3736 O O . SER B 1 160 ? -1.654 2.805 -6.625 1 97.81 160 SER B O 1
ATOM 3738 N N . ALA B 1 161 ? 0.149 4.09 -6.223 1 96.31 161 ALA B N 1
ATOM 3739 C CA . ALA B 1 161 ? -0.571 4.98 -5.316 1 96.31 161 ALA B CA 1
ATOM 3740 C C . ALA B 1 161 ? -1.653 5.758 -6.055 1 96.31 161 ALA B C 1
ATOM 3742 O O . ALA B 1 161 ? -2.744 5.98 -5.523 1 96.31 161 ALA B O 1
ATOM 3743 N N . PHE B 1 162 ? -1.322 6.203 -7.211 1 97.69 162 PHE B N 1
ATOM 3744 C CA . PHE B 1 162 ? -2.273 6.945 -8.031 1 97.69 162 PHE B CA 1
ATOM 3745 C C . PHE B 1 162 ? -3.514 6.105 -8.312 1 97.69 162 PHE B C 1
ATOM 3747 O O . PHE B 1 162 ? -4.637 6.559 -8.094 1 97.69 162 PHE B O 1
ATOM 3754 N N . PHE B 1 163 ? -3.295 4.922 -8.781 1 98.56 163 PHE B N 1
ATOM 3755 C CA . PHE B 1 163 ? -4.426 4.051 -9.062 1 98.56 163 PHE B CA 1
ATOM 3756 C C . PHE B 1 163 ? -5.148 3.658 -7.781 1 98.56 163 PHE B C 1
ATOM 3758 O O . PHE B 1 163 ? -6.367 3.455 -7.785 1 98.56 163 PHE B O 1
ATOM 3765 N N . GLY B 1 164 ? -4.406 3.518 -6.664 1 97.94 164 GLY B N 1
ATOM 3766 C CA . GLY B 1 164 ? -5.066 3.326 -5.383 1 97.94 164 GLY B CA 1
ATOM 3767 C C . GLY B 1 164 ? -6.043 4.438 -5.043 1 97.94 164 GLY B C 1
ATOM 3768 O O . GLY B 1 164 ? -7.145 4.172 -4.555 1 97.94 164 GLY B O 1
ATOM 3769 N N . ALA B 1 165 ? -5.641 5.645 -5.297 1 97.94 165 ALA B N 1
ATOM 3770 C CA . ALA B 1 165 ? -6.504 6.801 -5.066 1 97.94 165 ALA B CA 1
ATOM 3771 C C . ALA B 1 165 ? -7.723 6.766 -5.984 1 97.94 165 ALA B C 1
ATOM 3773 O O . ALA B 1 165 ? -8.828 7.125 -5.574 1 97.94 165 ALA B O 1
ATOM 3774 N N . LEU B 1 166 ? -7.523 6.352 -7.164 1 98.44 166 LEU B N 1
ATOM 3775 C CA . LEU B 1 166 ? -8.633 6.254 -8.109 1 98.44 166 LEU B CA 1
ATOM 3776 C C . LEU B 1 166 ? -9.617 5.168 -7.684 1 98.44 166 LEU B C 1
ATOM 3778 O O . LEU B 1 166 ? -10.828 5.32 -7.859 1 98.44 166 LEU B O 1
ATOM 3782 N N . VAL B 1 167 ? -9.109 4.047 -7.18 1 98.62 167 VAL B N 1
ATOM 3783 C CA . VAL B 1 167 ? -9.977 3.02 -6.613 1 98.62 167 VAL B CA 1
ATOM 3784 C C . VAL B 1 167 ? -10.812 3.613 -5.484 1 98.62 167 VAL B C 1
ATOM 3786 O O . VAL B 1 167 ? -12.023 3.385 -5.418 1 98.62 167 VAL B O 1
ATOM 3789 N N . SER B 1 168 ? -10.156 4.422 -4.59 1 98.12 168 SER B N 1
ATOM 3790 C CA . SER B 1 168 ? -10.867 5.078 -3.498 1 98.12 168 SER B CA 1
ATOM 3791 C C . SER B 1 168 ? -11.945 6.02 -4.027 1 98.12 168 SER B C 1
ATOM 3793 O O . SER B 1 168 ? -13.047 6.09 -3.479 1 98.12 168 SER B O 1
ATOM 3795 N N . ALA B 1 169 ? -11.664 6.723 -5.078 1 97.25 169 ALA B N 1
ATOM 3796 C CA . ALA B 1 169 ? -12.625 7.629 -5.695 1 97.25 169 ALA B CA 1
ATOM 3797 C C . ALA B 1 169 ? -13.844 6.867 -6.219 1 97.25 169 ALA B C 1
ATOM 3799 O O . ALA B 1 169 ? -14.984 7.289 -6.023 1 97.25 169 ALA B O 1
ATOM 3800 N N . VAL B 1 170 ? -13.594 5.719 -6.875 1 98 170 VAL B N 1
ATOM 3801 C CA . VAL B 1 170 ? -14.688 4.902 -7.398 1 98 170 VAL B CA 1
ATOM 3802 C C . VAL B 1 170 ? -15.523 4.355 -6.246 1 98 170 VAL B C 1
ATOM 3804 O O . VAL B 1 170 ? -16.75 4.367 -6.305 1 98 170 VAL B O 1
ATOM 3807 N N . LYS B 1 171 ? -14.883 3.873 -5.199 1 97.88 171 LYS B N 1
ATOM 3808 C CA . LYS B 1 171 ? -15.586 3.396 -4.016 1 97.88 171 LYS B CA 1
ATOM 3809 C C . LYS B 1 171 ? -16.469 4.496 -3.416 1 97.88 171 LYS B C 1
ATOM 3811 O O . LYS B 1 171 ? -17.578 4.238 -2.979 1 97.88 171 LYS B O 1
ATOM 3816 N N . PHE B 1 172 ? -15.922 5.695 -3.398 1 95.81 172 PHE B N 1
ATOM 3817 C CA . PHE B 1 172 ? -16.594 6.836 -2.785 1 95.81 172 PHE B CA 1
ATOM 3818 C C . PHE B 1 172 ? -17.891 7.148 -3.514 1 95.81 172 PHE B C 1
ATOM 3820 O O . PHE B 1 172 ? -18.875 7.555 -2.891 1 95.81 172 PHE B O 1
ATOM 3827 N N . ILE B 1 173 ? -17.922 6.914 -4.805 1 94.94 173 ILE B N 1
ATOM 3828 C CA . ILE B 1 173 ? -19.094 7.273 -5.594 1 94.94 173 ILE B CA 1
ATOM 3829 C C . ILE B 1 173 ? -20.031 6.07 -5.707 1 94.94 173 ILE B C 1
ATOM 3831 O O . ILE B 1 173 ? -21.172 6.203 -6.125 1 94.94 173 ILE B O 1
ATOM 3835 N N . ALA B 1 174 ? -19.562 4.883 -5.406 1 96.38 174 ALA B N 1
ATOM 3836 C CA . ALA B 1 174 ? -20.328 3.645 -5.539 1 96.38 174 ALA B CA 1
ATOM 3837 C C . ALA B 1 174 ? -21.453 3.592 -4.52 1 96.38 174 ALA B C 1
ATOM 3839 O O . ALA B 1 174 ? -21.297 4.027 -3.377 1 96.38 174 ALA B O 1
ATOM 3840 N N . ASP B 1 175 ? -22.594 3.035 -4.941 1 95.25 175 ASP B N 1
ATOM 3841 C CA . ASP B 1 175 ? -23.703 2.807 -4.031 1 95.25 175 ASP B CA 1
ATOM 3842 C C . ASP B 1 175 ? -23.281 1.961 -2.832 1 95.25 175 ASP B C 1
ATOM 3844 O O . ASP B 1 175 ? -22.828 0.826 -2.998 1 95.25 175 ASP B O 1
ATOM 3848 N N . PRO B 1 176 ? -23.469 2.48 -1.682 1 93.44 176 PRO B N 1
ATOM 3849 C CA . PRO B 1 176 ? -22.969 1.796 -0.487 1 93.44 176 PRO B CA 1
ATOM 3850 C C . PRO B 1 176 ? -23.688 0.475 -0.221 1 93.44 176 PRO B C 1
ATOM 3852 O O . PRO B 1 176 ? -23.156 -0.391 0.479 1 93.44 176 PRO B O 1
ATOM 3855 N N . ASP B 1 177 ? -24.844 0.273 -0.806 1 91.62 177 ASP B N 1
ATOM 3856 C CA . ASP B 1 177 ? -25.656 -0.904 -0.489 1 91.62 177 ASP B CA 1
ATOM 3857 C C . ASP B 1 177 ? -25.391 -2.029 -1.488 1 91.62 177 ASP B C 1
ATOM 3859 O O . ASP B 1 177 ? -25.797 -3.172 -1.262 1 91.62 177 ASP B O 1
ATOM 3863 N N . ASP B 1 178 ? -24.703 -1.755 -2.529 1 92.75 178 ASP B N 1
ATOM 3864 C CA . ASP B 1 178 ? -24.578 -2.795 -3.547 1 92.75 178 ASP B CA 1
ATOM 3865 C C . ASP B 1 178 ? -23.188 -2.791 -4.176 1 92.75 178 ASP B C 1
ATOM 3867 O O . ASP B 1 178 ? -22.344 -3.621 -3.83 1 92.75 178 ASP B O 1
ATOM 3871 N N . LYS B 1 179 ? -22.828 -1.738 -4.82 1 95.75 179 LYS B N 1
ATOM 3872 C CA . LYS B 1 179 ? -21.609 -1.707 -5.621 1 95.75 179 LYS B CA 1
ATOM 3873 C C . LYS B 1 179 ? -20.375 -1.58 -4.73 1 95.75 179 LYS B C 1
ATOM 3875 O O . LYS B 1 179 ? -19.328 -2.16 -5.027 1 95.75 179 LYS B O 1
ATOM 3880 N N . LEU B 1 180 ? -20.531 -0.886 -3.666 1 97.25 180 LEU B N 1
ATOM 3881 C CA . LEU B 1 180 ? -19.375 -0.684 -2.795 1 97.25 180 LEU B CA 1
ATOM 3882 C C . LEU B 1 180 ? -18.906 -2.006 -2.201 1 97.25 180 LEU B C 1
ATOM 3884 O O . LEU B 1 180 ? -17.719 -2.355 -2.312 1 97.25 180 LEU B O 1
ATOM 3888 N N . PRO B 1 181 ? -19.766 -2.803 -1.612 1 96.94 181 PRO B N 1
ATOM 3889 C CA . PRO B 1 181 ? -19.297 -4.09 -1.097 1 96.94 181 PRO B CA 1
ATOM 3890 C C . PRO B 1 181 ? -18.703 -4.98 -2.186 1 96.94 181 PRO B C 1
ATOM 3892 O O . PRO B 1 181 ? -17.703 -5.664 -1.953 1 96.94 181 PRO B O 1
ATOM 3895 N N . GLU B 1 182 ? -19.344 -4.957 -3.338 1 97.12 182 GLU B N 1
ATOM 3896 C CA . GLU B 1 182 ? -18.859 -5.781 -4.441 1 97.12 182 GLU B CA 1
ATOM 3897 C C . GLU B 1 182 ? -17.438 -5.402 -4.828 1 97.12 182 GLU B C 1
ATOM 3899 O O . GLU B 1 182 ? -16.594 -6.277 -5.062 1 97.12 182 GLU B O 1
ATOM 3904 N N . ILE B 1 183 ? -17.156 -4.105 -4.891 1 98.31 183 ILE B N 1
ATOM 3905 C CA . ILE B 1 183 ? -15.828 -3.615 -5.219 1 98.31 183 ILE B CA 1
ATOM 3906 C C . ILE B 1 183 ? -14.844 -4.035 -4.133 1 98.31 183 ILE B C 1
ATOM 3908 O O . ILE B 1 183 ? -13.766 -4.547 -4.43 1 98.31 183 ILE B O 1
ATOM 3912 N N . VAL B 1 184 ? -15.234 -3.854 -2.885 1 98.19 184 VAL B N 1
ATOM 3913 C CA . VAL B 1 184 ? -14.367 -4.137 -1.746 1 98.19 184 VAL B CA 1
ATOM 3914 C C . VAL B 1 184 ? -14.016 -5.621 -1.721 1 98.19 184 VAL B C 1
ATOM 3916 O O . VAL B 1 184 ? -12.844 -5.984 -1.565 1 98.19 184 VAL B O 1
ATOM 3919 N N . TYR B 1 185 ? -14.938 -6.473 -1.952 1 96.88 185 TYR B N 1
ATOM 3920 C CA . TYR B 1 185 ? -14.703 -7.914 -1.899 1 96.88 185 TYR B CA 1
ATOM 3921 C C . TYR B 1 185 ? -13.844 -8.367 -3.068 1 96.88 185 TYR B C 1
ATOM 3923 O O . TYR B 1 185 ? -12.969 -9.227 -2.906 1 96.88 185 TYR B O 1
ATOM 3931 N N . TRP B 1 186 ? -14.086 -7.82 -4.223 1 97.75 186 TRP B N 1
ATOM 3932 C CA . TRP B 1 186 ? -13.281 -8.188 -5.379 1 97.75 186 TRP B CA 1
ATOM 3933 C C . TRP B 1 186 ? -11.805 -7.902 -5.125 1 97.75 186 TRP B C 1
ATOM 3935 O O . TRP B 1 186 ? -10.938 -8.695 -5.5 1 97.75 186 TRP B O 1
ATOM 3945 N N . LEU B 1 187 ? -11.531 -6.828 -4.48 1 98.25 187 LEU B N 1
ATOM 3946 C CA . LEU B 1 187 ? -10.164 -6.379 -4.254 1 98.25 187 LEU B CA 1
ATOM 3947 C C . LEU B 1 187 ? -9.438 -7.297 -3.279 1 98.25 187 LEU B C 1
ATOM 3949 O O . LEU B 1 187 ? -8.211 -7.277 -3.195 1 98.25 187 LEU B O 1
ATOM 3953 N N . MET B 1 188 ? -10.156 -8.117 -2.561 1 97.62 188 MET B N 1
ATOM 3954 C CA . MET B 1 188 ? -9.547 -8.992 -1.557 1 97.62 188 MET B CA 1
ATOM 3955 C C . MET B 1 188 ? -9.047 -10.281 -2.189 1 97.62 188 MET B C 1
ATOM 3957 O O . MET B 1 188 ? -8.281 -11.023 -1.569 1 97.62 188 MET B O 1
ATOM 3961 N N . GLY B 1 189 ? -9.477 -10.57 -3.424 1 97.31 189 GLY B N 1
ATOM 3962 C CA . GLY B 1 189 ? -9.031 -11.766 -4.129 1 97.31 189 GLY B CA 1
ATOM 3963 C C . GLY B 1 189 ? -9.75 -13.023 -3.684 1 97.31 189 GLY B C 1
ATOM 3964 O O . GLY B 1 189 ? -9.984 -13.219 -2.488 1 97.31 189 GLY B O 1
ATOM 3965 N N . SER B 1 190 ? -10.133 -13.812 -4.625 1 96.38 190 SER B N 1
ATOM 3966 C CA . SER B 1 190 ? -10.812 -15.078 -4.371 1 96.38 190 SER B CA 1
ATOM 3967 C C . SER B 1 190 ? -10.711 -16.016 -5.574 1 96.38 190 SER B C 1
ATOM 3969 O O . SER B 1 190 ? -10.562 -15.555 -6.707 1 96.38 190 SER B O 1
ATOM 3971 N N . LEU B 1 191 ? -10.758 -17.297 -5.316 1 97.19 191 LEU B N 1
ATOM 3972 C CA . LEU B 1 191 ? -10.766 -18.281 -6.395 1 97.19 191 LEU B CA 1
ATOM 3973 C C . LEU B 1 191 ? -12.141 -18.938 -6.539 1 97.19 191 LEU B C 1
ATOM 3975 O O . LEU B 1 191 ? -12.344 -19.766 -7.418 1 97.19 191 LEU B O 1
ATOM 3979 N N . ALA B 1 192 ? -13.086 -18.516 -5.742 1 94.12 192 ALA B N 1
ATOM 3980 C CA . ALA B 1 192 ? -14.391 -19.156 -5.641 1 94.12 192 ALA B CA 1
ATOM 3981 C C . ALA B 1 192 ? -15.211 -18.953 -6.91 1 94.12 192 ALA B C 1
ATOM 3983 O O . ALA B 1 192 ? -16.016 -19.812 -7.281 1 94.12 192 ALA B O 1
ATOM 3984 N N . SER B 1 193 ? -14.961 -17.875 -7.578 1 93.88 193 SER B N 1
ATOM 3985 C CA . SER B 1 193 ? -15.812 -17.531 -8.711 1 93.88 193 SER B CA 1
ATOM 3986 C C . SER B 1 193 ? -15.172 -17.938 -10.031 1 93.88 193 SER B C 1
ATOM 3988 O O . SER B 1 193 ? -15.641 -17.547 -11.102 1 93.88 193 SER B O 1
ATOM 3990 N N . ILE B 1 194 ? -14.094 -18.656 -10 1 97.56 194 ILE B N 1
ATOM 3991 C CA . ILE B 1 194 ? -13.398 -19.016 -11.227 1 97.56 194 ILE B CA 1
ATOM 3992 C C . ILE B 1 194 ? -14.172 -20.094 -11.969 1 97.56 194 ILE B C 1
ATOM 3994 O O . ILE B 1 194 ? -14.586 -21.094 -11.375 1 97.56 194 ILE B O 1
ATOM 3998 N N . THR B 1 195 ? -14.398 -19.922 -13.203 1 97.44 195 THR B N 1
ATOM 3999 C CA . THR B 1 195 ? -15.078 -20.859 -14.094 1 97.44 195 THR B CA 1
ATOM 4000 C C . THR B 1 195 ? -14.18 -21.25 -15.258 1 97.44 195 THR B C 1
ATOM 4002 O O . THR B 1 195 ? -13.117 -20.641 -15.461 1 97.44 195 THR B O 1
ATOM 4005 N N . VAL B 1 196 ? -14.633 -22.188 -15.984 1 97.06 196 VAL B N 1
ATOM 4006 C CA . VAL B 1 196 ? -13.891 -22.641 -17.156 1 97.06 196 VAL B CA 1
ATOM 4007 C C . VAL B 1 196 ? -13.781 -21.5 -18.172 1 97.06 196 VAL B C 1
ATOM 4009 O O . VAL B 1 196 ? -12.742 -21.312 -18.797 1 97.06 196 VAL B O 1
ATOM 4012 N N . ASP B 1 197 ? -14.805 -20.719 -18.297 1 97.38 197 ASP B N 1
ATOM 4013 C CA . ASP B 1 197 ? -14.828 -19.609 -19.25 1 97.38 197 ASP B CA 1
ATOM 4014 C C . ASP B 1 197 ? -13.781 -18.562 -18.891 1 97.38 197 ASP B C 1
ATOM 4016 O O . ASP B 1 197 ? -13.094 -18.031 -19.766 1 97.38 197 ASP B O 1
ATOM 4020 N N . LYS B 1 198 ? -13.672 -18.234 -17.641 1 98.12 198 LYS B N 1
ATOM 4021 C CA . LYS B 1 198 ? -12.656 -17.281 -17.188 1 98.12 198 LYS B CA 1
ATOM 4022 C C . LYS B 1 198 ? -11.25 -17.797 -17.484 1 98.12 198 LYS B C 1
ATOM 4024 O O . LYS B 1 198 ? -10.391 -17.016 -17.906 1 98.12 198 LYS B O 1
ATOM 4029 N N . LEU B 1 199 ? -11.094 -19.047 -17.297 1 98.62 199 LEU B N 1
ATOM 4030 C CA . LEU B 1 199 ? -9.789 -19.656 -17.531 1 98.62 199 LEU B CA 1
ATOM 4031 C C . LEU B 1 199 ? -9.438 -19.609 -19.016 1 98.62 199 LEU B C 1
ATOM 4033 O O . LEU B 1 199 ? -8.297 -19.312 -19.375 1 98.62 199 LEU B O 1
ATOM 4037 N N . ILE B 1 200 ? -10.359 -19.906 -19.797 1 98.25 200 ILE B N 1
ATOM 4038 C CA . ILE B 1 200 ? -10.133 -19.906 -21.25 1 98.25 200 ILE B CA 1
ATOM 4039 C C . ILE B 1 200 ? -9.758 -18.5 -21.703 1 98.25 200 ILE B C 1
ATOM 4041 O O . ILE B 1 200 ? -8.852 -18.328 -22.516 1 98.25 200 ILE B O 1
ATOM 4045 N N . MET B 1 201 ? -10.344 -17.547 -21.141 1 98.25 201 MET B N 1
ATOM 4046 C CA . MET B 1 201 ? -10.141 -16.156 -21.562 1 98.25 201 MET B CA 1
ATOM 4047 C C . MET B 1 201 ? -8.719 -15.703 -21.266 1 98.25 201 MET B C 1
ATOM 4049 O O . MET B 1 201 ? -8.172 -14.859 -21.969 1 98.25 201 MET B O 1
ATOM 4053 N N . ILE B 1 202 ? -8.078 -16.234 -20.234 1 98.62 202 ILE B N 1
ATOM 4054 C CA . ILE B 1 202 ? -6.75 -15.75 -19.875 1 98.62 202 ILE B CA 1
ATOM 4055 C C . ILE B 1 202 ? -5.691 -16.734 -20.391 1 98.62 202 ILE B C 1
ATOM 4057 O O . ILE B 1 202 ? -4.496 -16.531 -20.172 1 98.62 202 ILE B O 1
ATOM 4061 N N . SER B 1 203 ? -6.078 -17.797 -21.094 1 98.62 203 SER B N 1
ATOM 4062 C CA . SER B 1 203 ? -5.156 -18.844 -21.5 1 98.62 203 SER B CA 1
ATOM 4063 C C . SER B 1 203 ? -4.062 -18.297 -22.422 1 98.62 203 SER B C 1
ATOM 4065 O O . SER B 1 203 ? -2.887 -18.625 -22.25 1 98.62 203 SER B O 1
ATOM 4067 N N . VAL B 1 204 ? -4.398 -17.406 -23.297 1 98.62 204 VAL B N 1
ATOM 4068 C CA . VAL B 1 204 ? -3.449 -16.906 -24.281 1 98.62 204 VAL B CA 1
ATOM 4069 C C . VAL B 1 204 ? -2.393 -16.047 -23.594 1 98.62 204 VAL B C 1
ATOM 4071 O O . VAL B 1 204 ? -1.193 -16.312 -23.703 1 98.62 204 VAL B O 1
ATOM 4074 N N . PRO B 1 205 ? -2.818 -15.039 -22.812 1 98.81 205 PRO B N 1
ATOM 4075 C CA . PRO B 1 205 ? -1.773 -14.242 -22.172 1 98.81 205 PRO B CA 1
ATOM 4076 C C . PRO B 1 205 ? -0.936 -15.055 -21.188 1 98.81 205 PRO B C 1
ATOM 4078 O O . PRO B 1 205 ? 0.265 -14.812 -21.047 1 98.81 205 PRO B O 1
ATOM 4081 N N . ILE B 1 206 ? -1.504 -15.992 -20.516 1 98.94 206 ILE B N 1
ATOM 4082 C CA . ILE B 1 206 ? -0.771 -16.828 -19.578 1 98.94 206 ILE B CA 1
ATOM 4083 C C . ILE B 1 206 ? 0.262 -17.672 -20.344 1 98.94 206 ILE B C 1
ATOM 4085 O O . ILE B 1 206 ? 1.433 -17.719 -19.953 1 98.94 206 ILE B O 1
ATOM 4089 N N . ILE B 1 207 ? -0.145 -18.297 -21.422 1 98.81 207 ILE B N 1
ATOM 4090 C CA . ILE B 1 207 ? 0.75 -19.141 -22.188 1 98.81 207 ILE B CA 1
ATOM 4091 C C . ILE B 1 207 ? 1.889 -18.297 -22.766 1 98.81 207 ILE B C 1
ATOM 4093 O O . ILE B 1 207 ? 3.059 -18.688 -22.672 1 98.81 207 ILE B O 1
ATOM 4097 N N . ILE B 1 208 ? 1.574 -17.141 -23.281 1 98.81 208 ILE B N 1
ATOM 4098 C CA . ILE B 1 208 ? 2.586 -16.266 -23.859 1 98.81 208 ILE B CA 1
ATOM 4099 C C . ILE B 1 208 ? 3.584 -15.852 -22.781 1 98.81 208 ILE B C 1
ATOM 4101 O O . ILE B 1 208 ? 4.797 -15.945 -22.984 1 98.81 208 ILE B O 1
ATOM 4105 N N . GLY B 1 209 ? 3.064 -15.406 -21.625 1 98.88 209 GLY B N 1
ATOM 4106 C CA . GLY B 1 209 ? 3.941 -14.992 -20.531 1 98.88 209 GLY B CA 1
ATOM 4107 C C . GLY B 1 209 ? 4.848 -16.094 -20.047 1 98.88 209 GLY B C 1
ATOM 4108 O O . GLY B 1 209 ? 6.051 -15.898 -19.859 1 98.88 209 GLY B O 1
ATOM 4109 N N . VAL B 1 210 ? 4.293 -17.281 -19.891 1 98.81 210 VAL B N 1
ATOM 4110 C CA . VAL B 1 210 ? 5.047 -18.422 -19.391 1 98.81 210 VAL B CA 1
ATOM 4111 C C . VAL B 1 210 ? 6.129 -18.797 -20.406 1 98.81 210 VAL B C 1
ATOM 4113 O O . VAL B 1 210 ? 7.293 -18.984 -20.031 1 98.81 210 VAL B O 1
ATOM 4116 N N . VAL B 1 211 ? 5.762 -18.906 -21.641 1 98.75 211 VAL B N 1
ATOM 4117 C CA . VAL B 1 211 ? 6.688 -19.328 -22.688 1 98.75 211 VAL B CA 1
ATOM 4118 C C . VAL B 1 211 ? 7.824 -18.328 -22.812 1 98.75 211 VAL B C 1
ATOM 4120 O O . VAL B 1 211 ? 9 -18.703 -22.875 1 98.75 211 VAL B O 1
ATOM 4123 N N . VAL B 1 212 ? 7.5 -17.047 -22.812 1 98.81 212 VAL B N 1
ATOM 4124 C CA . VAL B 1 212 ? 8.508 -16.016 -22.953 1 98.81 212 VAL B CA 1
ATOM 4125 C C . VAL B 1 212 ? 9.484 -16.062 -21.781 1 98.81 212 VAL B C 1
ATOM 4127 O O . VAL B 1 212 ? 10.703 -16.016 -21.984 1 98.81 212 VAL B O 1
ATOM 4130 N N . LEU B 1 213 ? 8.984 -16.188 -20.578 1 98.81 213 LEU B N 1
ATOM 4131 C CA . LEU B 1 213 ? 9.859 -16.219 -19.422 1 98.81 213 LEU B CA 1
ATOM 4132 C C . LEU B 1 213 ? 10.703 -17.484 -19.391 1 98.81 213 LEU B C 1
ATOM 4134 O O . LEU B 1 213 ? 11.867 -17.453 -19 1 98.81 213 LEU B O 1
ATOM 4138 N N . MET B 1 214 ? 10.109 -18.594 -19.875 1 98.44 214 MET B N 1
ATOM 4139 C CA . MET B 1 214 ? 10.859 -19.844 -19.938 1 98.44 214 MET B CA 1
ATOM 4140 C C . MET B 1 214 ? 11.984 -19.75 -20.953 1 98.44 214 MET B C 1
ATOM 4142 O O . MET B 1 214 ? 13.062 -20.297 -20.75 1 98.44 214 MET B O 1
ATOM 4146 N N . LEU B 1 215 ? 11.727 -19.062 -22 1 98.31 215 LEU B N 1
ATOM 4147 C CA . LEU B 1 215 ? 12.719 -18.922 -23.047 1 98.31 215 LEU B CA 1
ATOM 4148 C C . LEU B 1 215 ? 13.82 -17.953 -22.641 1 98.31 215 LEU B C 1
ATOM 4150 O O . LEU B 1 215 ? 14.977 -18.109 -23.047 1 98.31 215 LEU B O 1
ATOM 4154 N N . LEU B 1 216 ? 13.492 -17 -21.781 1 98.38 216 LEU B N 1
ATOM 4155 C CA . LEU B 1 216 ? 14.438 -15.938 -21.453 1 98.38 216 LEU B CA 1
ATOM 4156 C C . LEU B 1 216 ? 15.109 -16.203 -20.109 1 98.38 216 LEU B C 1
ATOM 4158 O O . LEU B 1 216 ? 15.859 -15.367 -19.609 1 98.38 216 LEU B O 1
ATOM 4162 N N . ARG B 1 217 ? 14.852 -17.312 -19.484 1 97.44 217 ARG B N 1
ATOM 4163 C CA . ARG B 1 217 ? 15.297 -17.594 -18.125 1 97.44 217 ARG B CA 1
ATOM 4164 C C . ARG B 1 217 ? 16.812 -17.5 -18.016 1 97.44 217 ARG B C 1
ATOM 4166 O O . ARG B 1 217 ? 17.344 -17.031 -17 1 97.44 217 ARG B O 1
ATOM 4173 N N . TRP B 1 218 ? 17.594 -17.859 -19.109 1 96.25 218 TRP B N 1
ATOM 4174 C CA . TRP B 1 218 ? 19.047 -17.75 -19.062 1 96.25 218 TRP B CA 1
ATOM 4175 C C . TRP B 1 218 ? 19.484 -16.297 -19.25 1 96.25 218 TRP B C 1
ATOM 4177 O O . TRP B 1 218 ? 20.5 -15.883 -18.703 1 96.25 218 TRP B O 1
ATOM 4187 N N . ARG B 1 219 ? 18.766 -15.547 -20 1 97.75 219 ARG B N 1
ATOM 4188 C CA . ARG B 1 219 ? 19.094 -14.141 -20.203 1 97.75 219 ARG B CA 1
ATOM 4189 C C . ARG B 1 219 ? 18.844 -13.328 -18.938 1 97.75 219 ARG B C 1
ATOM 4191 O O . ARG B 1 219 ? 19.516 -12.328 -18.688 1 97.75 219 ARG B O 1
ATOM 4198 N N . ILE B 1 220 ? 17.875 -13.781 -18.172 1 98 220 ILE B N 1
ATOM 4199 C CA . ILE B 1 220 ? 17.594 -13.125 -16.906 1 98 220 ILE B CA 1
ATOM 4200 C C . ILE B 1 220 ? 18.797 -13.266 -15.977 1 98 220 ILE B C 1
ATOM 4202 O O . ILE B 1 220 ? 19.109 -12.344 -15.211 1 98 220 ILE B O 1
ATOM 4206 N N . ASN B 1 221 ? 19.516 -14.367 -16.094 1 97 221 ASN B N 1
ATOM 4207 C CA . ASN B 1 221 ? 20.75 -14.523 -15.344 1 97 221 ASN B CA 1
ATOM 4208 C C . ASN B 1 221 ? 21.781 -13.461 -15.734 1 97 221 ASN B C 1
ATOM 4210 O O . ASN B 1 221 ? 22.453 -12.898 -14.867 1 97 221 ASN B O 1
ATOM 4214 N N . LEU B 1 222 ? 21.875 -13.188 -16.969 1 96.06 222 LEU B N 1
ATOM 4215 C CA . LEU B 1 222 ? 22.844 -12.203 -17.438 1 96.06 222 LEU B CA 1
ATOM 4216 C C . LEU B 1 222 ? 22.469 -10.805 -16.953 1 96.06 222 LEU B C 1
ATOM 4218 O O . LEU B 1 222 ? 23.359 -10.031 -16.562 1 96.06 222 LEU B O 1
ATOM 4222 N N . LEU B 1 223 ? 21.203 -10.523 -16.969 1 95.38 223 LEU B N 1
ATOM 4223 C CA . LEU B 1 223 ? 20.75 -9.227 -16.484 1 95.38 223 LEU B CA 1
ATOM 4224 C C . LEU B 1 223 ? 21.016 -9.07 -14.984 1 95.38 223 LEU B C 1
ATOM 4226 O O . LEU B 1 223 ? 21.281 -7.969 -14.508 1 95.38 223 LEU B O 1
ATOM 4230 N N . SER B 1 224 ? 20.969 -10.195 -14.281 1 93.81 224 SER B N 1
ATOM 4231 C CA . SER B 1 224 ? 21.172 -10.18 -12.836 1 93.81 224 SER B CA 1
ATOM 4232 C C . SER B 1 224 ? 22.625 -9.852 -12.484 1 93.81 224 SER B C 1
ATOM 4234 O O . SER B 1 224 ? 22.922 -9.492 -11.344 1 93.81 224 SER B O 1
ATOM 4236 N N . MET B 1 225 ? 23.484 -9.906 -13.477 1 93.06 225 MET B N 1
ATOM 4237 C CA . MET B 1 225 ? 24.891 -9.609 -13.258 1 93.06 225 MET B CA 1
ATOM 4238 C C . MET B 1 225 ? 25.188 -8.133 -13.492 1 93.06 225 MET B C 1
ATOM 4240 O O . MET B 1 225 ? 26.234 -7.629 -13.086 1 93.06 225 MET B O 1
ATOM 4244 N N . GLY B 1 226 ? 24.312 -7.473 -14.117 1 93.25 226 GLY B N 1
ATOM 4245 C CA . GLY B 1 226 ? 24.5 -6.066 -14.422 1 93.25 226 GLY B CA 1
ATOM 4246 C C . GLY B 1 226 ? 24.406 -5.762 -15.906 1 93.25 226 GLY B C 1
ATOM 4247 O O . GLY B 1 226 ? 24.672 -6.633 -16.75 1 93.25 226 GLY B O 1
ATOM 4248 N N . ASP B 1 227 ? 24.109 -4.523 -16.219 1 92.75 227 ASP B N 1
ATOM 4249 C CA . ASP B 1 227 ? 23.891 -4.133 -17.609 1 92.75 227 ASP B CA 1
ATOM 4250 C C . ASP B 1 227 ? 25.188 -4.188 -18.406 1 92.75 227 ASP B C 1
ATOM 4252 O O . ASP B 1 227 ? 25.188 -4.598 -19.578 1 92.75 227 ASP B O 1
ATOM 4256 N N . GLU B 1 228 ? 26.25 -3.74 -17.734 1 94.38 228 GLU B N 1
ATOM 4257 C CA . GLU B 1 228 ? 27.531 -3.734 -18.422 1 94.38 228 GLU B CA 1
ATOM 4258 C C . GLU B 1 228 ? 27.984 -5.152 -18.75 1 94.38 228 GLU B C 1
ATOM 4260 O O . GLU B 1 228 ? 28.422 -5.418 -19.875 1 94.38 228 GLU B O 1
ATOM 4265 N N . GLU B 1 229 ? 27.828 -6.02 -17.812 1 94.5 229 GLU B N 1
ATOM 4266 C CA . GLU B 1 229 ? 28.203 -7.414 -18.031 1 94.5 229 GLU B CA 1
ATOM 4267 C C . GLU B 1 229 ? 27.312 -8.07 -19.094 1 94.5 229 GLU B C 1
ATOM 4269 O O . GLU B 1 229 ? 27.797 -8.82 -19.938 1 94.5 229 GLU B O 1
ATOM 4274 N N . ALA B 1 230 ? 26.109 -7.781 -19.016 1 95.12 230 ALA B N 1
ATOM 4275 C CA . ALA B 1 230 ? 25.156 -8.344 -19.984 1 95.12 230 ALA B CA 1
ATOM 4276 C C . ALA B 1 230 ? 25.484 -7.867 -21.391 1 95.12 230 ALA B C 1
ATOM 4278 O O . ALA B 1 230 ? 25.453 -8.656 -22.344 1 95.12 230 ALA B O 1
ATOM 4279 N N . GLN B 1 231 ? 25.766 -6.613 -21.469 1 95.44 231 GLN B N 1
ATOM 4280 C CA . GLN B 1 231 ? 26.125 -6.047 -22.766 1 95.44 231 GLN B CA 1
ATOM 4281 C C . GLN B 1 231 ? 27.391 -6.688 -23.328 1 95.44 231 GLN B C 1
ATOM 4283 O O . GLN B 1 231 ? 27.5 -6.934 -24.531 1 95.44 231 GLN B O 1
ATOM 4288 N N . ALA B 1 232 ? 28.297 -6.938 -22.5 1 96.19 232 ALA B N 1
ATOM 4289 C CA . ALA B 1 232 ? 29.547 -7.57 -22.906 1 96.19 232 ALA B CA 1
ATOM 4290 C C . ALA B 1 232 ? 29.312 -8.961 -23.469 1 96.19 232 ALA B C 1
ATOM 4292 O O . ALA B 1 232 ? 30.062 -9.43 -24.328 1 96.19 232 ALA B O 1
ATOM 4293 N N . LEU B 1 233 ? 28.312 -9.57 -23.062 1 95.19 233 LEU B N 1
ATOM 4294 C CA . LEU B 1 233 ? 27.984 -10.922 -23.5 1 95.19 233 LEU B CA 1
ATOM 4295 C C . LEU B 1 233 ? 27.016 -10.883 -24.672 1 95.19 233 LEU B C 1
ATOM 4297 O O . LEU B 1 233 ? 26.453 -11.914 -25.062 1 95.19 233 LEU B O 1
ATOM 4301 N N . GLY B 1 234 ? 26.75 -9.656 -25.203 1 94 234 GLY B N 1
ATOM 4302 C CA . GLY B 1 234 ? 26.016 -9.508 -26.438 1 94 234 GLY B CA 1
ATOM 4303 C C . GLY B 1 234 ? 24.531 -9.281 -26.234 1 94 234 GLY B C 1
ATOM 4304 O O . GLY B 1 234 ? 23.75 -9.336 -27.188 1 94 234 GLY B O 1
ATOM 4305 N N . LEU B 1 235 ? 24.203 -9.07 -25.047 1 95.31 235 LEU B N 1
ATOM 4306 C CA . LEU B 1 235 ? 22.797 -8.859 -24.734 1 95.31 235 LEU B CA 1
ATOM 4307 C C . LEU B 1 235 ? 22.453 -7.371 -24.719 1 95.31 235 LEU B C 1
ATOM 4309 O O . LEU B 1 235 ? 23.281 -6.555 -24.281 1 95.31 235 LEU B O 1
ATOM 4313 N N . ASN B 1 236 ? 21.281 -7.016 -25.266 1 96.62 236 ASN B N 1
ATOM 4314 C CA . ASN B 1 236 ? 20.75 -5.676 -25.047 1 96.62 236 ASN B CA 1
ATOM 4315 C C . ASN B 1 236 ? 19.906 -5.609 -23.781 1 96.62 236 ASN B C 1
ATOM 4317 O O . ASN B 1 236 ? 18.75 -6.055 -23.781 1 96.62 236 ASN B O 1
ATOM 4321 N N . PRO B 1 237 ? 20.453 -5.082 -22.812 1 95.06 237 PRO B N 1
ATOM 4322 C CA . PRO B 1 237 ? 19.766 -5.137 -21.531 1 95.06 237 PRO B CA 1
ATOM 4323 C C . PRO B 1 237 ? 18.406 -4.449 -21.547 1 95.06 237 PRO B C 1
ATOM 4325 O O . PRO B 1 237 ? 17.422 -4.98 -21.016 1 95.06 237 PRO B O 1
ATOM 4328 N N . SER B 1 238 ? 18.297 -3.287 -22.125 1 93.38 238 SER B N 1
ATOM 4329 C CA . SER B 1 238 ? 17.062 -2.512 -22.141 1 93.38 238 SER B CA 1
ATOM 4330 C C . SER B 1 238 ? 15.945 -3.262 -22.859 1 93.38 238 SER B C 1
ATOM 4332 O O . SER B 1 238 ? 14.82 -3.334 -22.375 1 93.38 238 SER B O 1
ATOM 4334 N N . ARG B 1 239 ? 16.25 -3.785 -23.953 1 95.81 239 ARG B N 1
ATOM 4335 C CA . ARG B 1 239 ? 15.266 -4.516 -24.75 1 95.81 239 ARG B CA 1
ATOM 4336 C C . ARG B 1 239 ? 14.828 -5.789 -24.031 1 95.81 239 ARG B C 1
ATOM 4338 O O . ARG B 1 239 ? 13.633 -6.105 -23.984 1 95.81 239 ARG B O 1
ATOM 4345 N N . THR B 1 240 ? 15.805 -6.527 -23.578 1 97.44 240 THR B N 1
ATOM 4346 C CA . THR B 1 240 ? 15.492 -7.766 -22.875 1 97.44 240 THR B CA 1
ATOM 4347 C C . THR B 1 240 ? 14.641 -7.484 -21.641 1 97.44 240 THR B C 1
ATOM 4349 O O . THR B 1 240 ? 13.672 -8.195 -21.375 1 97.44 240 THR B O 1
ATOM 4352 N N . ARG B 1 241 ? 14.977 -6.484 -20.906 1 96.62 241 ARG B N 1
ATOM 4353 C CA . ARG B 1 241 ? 14.219 -6.098 -19.719 1 96.62 241 ARG B CA 1
ATOM 4354 C C . ARG 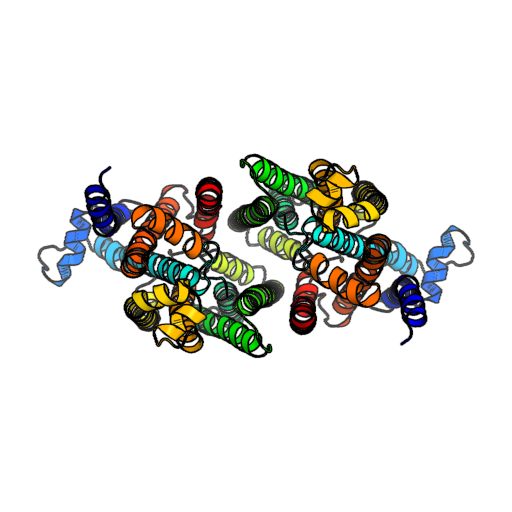B 1 241 ? 12.781 -5.742 -20.078 1 96.62 241 ARG B C 1
ATOM 4356 O O . ARG B 1 241 ? 11.844 -6.129 -19.375 1 96.62 241 ARG B O 1
ATOM 4363 N N . LEU B 1 242 ? 12.602 -5.043 -21.141 1 96.81 242 LEU B N 1
ATOM 4364 C CA . LEU B 1 242 ? 11.266 -4.656 -21.594 1 96.81 242 LEU B CA 1
ATOM 4365 C C . LEU B 1 242 ? 10.422 -5.883 -21.906 1 96.81 242 LEU B C 1
ATOM 4367 O O . LEU B 1 242 ? 9.242 -5.934 -21.547 1 96.81 242 LEU B O 1
ATOM 4371 N N . VAL B 1 243 ? 11 -6.797 -22.547 1 98.56 243 VAL B N 1
ATOM 4372 C CA . VAL B 1 243 ? 10.273 -8.008 -22.922 1 98.56 243 VAL B CA 1
ATOM 4373 C C . VAL B 1 243 ? 9.891 -8.789 -21.656 1 98.56 243 VAL B C 1
ATOM 4375 O O . VAL B 1 243 ? 8.781 -9.312 -21.562 1 98.56 243 VAL B O 1
ATOM 4378 N N . VAL B 1 244 ? 10.82 -8.883 -20.719 1 98.62 244 VAL B N 1
ATOM 4379 C CA . VAL B 1 244 ? 10.539 -9.578 -19.469 1 98.62 244 VAL B CA 1
ATOM 4380 C C . VAL B 1 244 ? 9.438 -8.844 -18.703 1 98.62 244 VAL B C 1
ATOM 4382 O O . VAL B 1 244 ? 8.516 -9.477 -18.188 1 98.62 244 VAL B O 1
ATOM 4385 N N . ILE B 1 245 ? 9.484 -7.508 -18.656 1 98.44 245 ILE B N 1
ATOM 4386 C CA . ILE B 1 245 ? 8.469 -6.707 -18 1 98.44 245 ILE B CA 1
ATOM 4387 C C . ILE B 1 245 ? 7.105 -6.973 -18.641 1 98.44 245 ILE B C 1
ATOM 4389 O O . ILE B 1 245 ? 6.109 -7.172 -17.953 1 98.44 245 ILE B O 1
ATOM 4393 N N . ALA B 1 246 ? 7.086 -6.988 -19.938 1 98.69 246 ALA B N 1
ATOM 4394 C CA . ALA B 1 246 ? 5.844 -7.23 -20.672 1 98.69 246 ALA B CA 1
ATOM 4395 C C . ALA B 1 246 ? 5.277 -8.609 -20.344 1 98.69 246 ALA B C 1
ATOM 4397 O O . ALA B 1 246 ? 4.078 -8.758 -20.094 1 98.69 246 ALA B O 1
ATOM 4398 N N . ALA B 1 247 ? 6.133 -9.586 -20.344 1 98.88 247 ALA B N 1
ATOM 4399 C CA . ALA B 1 247 ? 5.703 -10.953 -20.047 1 98.88 247 ALA B CA 1
ATOM 4400 C C . ALA B 1 247 ? 5.172 -11.062 -18.625 1 98.88 247 ALA B C 1
ATOM 4402 O O . ALA B 1 247 ? 4.129 -11.672 -18.391 1 98.88 247 ALA B O 1
ATOM 4403 N N . CYS B 1 248 ? 5.879 -10.5 -17.672 1 98.81 248 CYS B N 1
ATOM 4404 C CA . CYS B 1 248 ? 5.457 -10.508 -16.281 1 98.81 248 CYS B CA 1
ATOM 4405 C C . CYS B 1 248 ? 4.129 -9.781 -16.109 1 98.81 248 CYS B C 1
ATOM 4407 O O . CYS B 1 248 ? 3.271 -10.219 -15.336 1 98.81 248 CYS B O 1
ATOM 4409 N N . THR B 1 249 ? 3.988 -8.68 -16.797 1 98.81 249 THR B N 1
ATOM 4410 C CA . THR B 1 249 ? 2.756 -7.902 -16.734 1 98.81 249 THR B CA 1
ATOM 4411 C C . THR B 1 249 ? 1.581 -8.703 -17.297 1 98.81 249 THR B C 1
ATOM 4413 O O . THR B 1 249 ? 0.487 -8.68 -16.719 1 98.81 249 THR B O 1
ATOM 4416 N N . LEU B 1 250 ? 1.81 -9.398 -18.406 1 98.81 250 LEU B N 1
ATOM 4417 C CA . LEU B 1 250 ? 0.782 -10.258 -18.984 1 98.81 250 LEU B CA 1
ATOM 4418 C C . LEU B 1 250 ? 0.343 -11.328 -17.984 1 98.81 250 LEU B C 1
ATOM 4420 O O . LEU B 1 250 ? -0.855 -11.539 -17.781 1 98.81 250 LEU B O 1
ATOM 4424 N N . LEU B 1 251 ? 1.291 -11.945 -17.375 1 98.88 251 LEU B N 1
ATOM 4425 C CA . LEU B 1 251 ? 1.008 -13 -16.406 1 98.88 251 LEU B CA 1
ATOM 4426 C C . LEU B 1 251 ? 0.224 -12.453 -15.219 1 98.88 251 LEU B C 1
ATOM 4428 O O . LEU B 1 251 ? -0.83 -12.984 -14.867 1 98.88 251 LEU B O 1
ATOM 4432 N N . THR B 1 252 ? 0.718 -11.375 -14.641 1 98.81 252 THR B N 1
ATOM 4433 C CA . THR B 1 252 ? 0.13 -10.836 -13.422 1 98.81 252 THR B CA 1
ATOM 4434 C C . THR B 1 252 ? -1.25 -10.25 -13.695 1 98.81 252 THR B C 1
ATOM 4436 O O . THR B 1 252 ? -2.191 -10.477 -12.93 1 98.81 252 THR B O 1
ATOM 4439 N N . SER B 1 253 ? -1.377 -9.508 -14.766 1 98.88 253 SER B N 1
ATOM 4440 C CA . SER B 1 253 ? -2.668 -8.914 -15.102 1 98.88 253 SER B CA 1
ATOM 4441 C C . SER B 1 253 ? -3.713 -9.992 -15.383 1 98.88 253 SER B C 1
ATOM 4443 O O . SER B 1 253 ? -4.867 -9.867 -14.969 1 98.88 253 SER B O 1
ATOM 4445 N N . ALA B 1 254 ? -3.309 -11 -16.141 1 98.88 254 ALA B N 1
ATOM 4446 C CA . ALA B 1 254 ? -4.215 -12.109 -16.422 1 98.88 254 ALA B CA 1
ATOM 4447 C C . ALA B 1 254 ? -4.637 -12.82 -15.133 1 98.88 254 ALA B C 1
ATOM 4449 O O . ALA B 1 254 ? -5.82 -13.078 -14.914 1 98.88 254 ALA B O 1
ATOM 4450 N N . ALA B 1 255 ? -3.693 -13.102 -14.281 1 98.88 255 ALA B N 1
ATOM 4451 C CA . ALA B 1 255 ? -3.973 -13.773 -13.016 1 98.88 255 ALA B CA 1
ATOM 4452 C C . ALA B 1 255 ? -4.926 -12.953 -12.156 1 98.88 255 ALA B C 1
ATOM 4454 O O . ALA B 1 255 ? -5.941 -13.461 -11.68 1 98.88 255 ALA B O 1
ATOM 4455 N N . VAL B 1 256 ? -4.652 -11.664 -12.023 1 98.81 256 VAL B N 1
ATOM 4456 C CA . VAL B 1 256 ? -5.438 -10.781 -11.164 1 98.81 256 VAL B CA 1
ATOM 4457 C C . VAL B 1 256 ? -6.844 -10.617 -11.742 1 98.81 256 VAL B C 1
ATOM 4459 O O . VAL B 1 256 ? -7.82 -10.516 -11 1 98.81 256 VAL B O 1
ATOM 4462 N N . SER B 1 257 ? -6.992 -10.672 -13.008 1 98.81 257 SER B N 1
ATOM 4463 C CA . SER B 1 257 ? -8.281 -10.43 -13.656 1 98.81 257 SER B CA 1
ATOM 4464 C C . SER B 1 257 ? -9.289 -11.516 -13.305 1 98.81 257 SER B C 1
ATOM 4466 O O . SER B 1 257 ? -10.5 -11.297 -13.375 1 98.81 257 SER B O 1
ATOM 4468 N N . ILE B 1 258 ? -8.828 -12.68 -12.914 1 98.56 258 ILE B N 1
ATOM 4469 C CA . ILE B 1 258 ? -9.789 -13.742 -12.648 1 98.56 258 ILE B CA 1
ATOM 4470 C C . ILE B 1 258 ? -9.867 -14.008 -11.148 1 98.56 258 ILE B C 1
ATOM 4472 O O . ILE B 1 258 ? -10.836 -14.602 -10.664 1 98.56 258 ILE B O 1
ATOM 4476 N N . SER B 1 259 ? -8.859 -13.617 -10.414 1 98.5 259 SER B N 1
ATOM 4477 C CA . SER B 1 259 ? -8.82 -13.984 -9 1 98.5 259 SER B CA 1
ATOM 4478 C C . SER B 1 259 ? -8.969 -12.766 -8.102 1 98.5 259 SER B C 1
ATOM 4480 O O . SER B 1 259 ? -9.203 -12.898 -6.898 1 98.5 259 SER B O 1
ATOM 4482 N N . GLY B 1 260 ? -8.828 -11.547 -8.703 1 98.31 260 GLY B N 1
ATOM 4483 C CA . GLY B 1 260 ? -8.586 -10.391 -7.855 1 98.31 260 GLY B CA 1
ATOM 4484 C C . GLY B 1 260 ? -7.148 -10.305 -7.371 1 98.31 260 GLY B C 1
ATOM 4485 O O . GLY B 1 260 ? -6.27 -10.992 -7.891 1 98.31 260 GLY B O 1
ATOM 4486 N N . ILE B 1 261 ? -6.926 -9.477 -6.406 1 98.31 261 ILE B N 1
ATOM 4487 C CA . ILE B 1 261 ? -5.555 -9.164 -6.02 1 98.31 261 ILE B CA 1
ATOM 4488 C C . ILE B 1 261 ? -5.066 -10.172 -4.98 1 98.31 261 ILE B C 1
ATOM 4490 O O . ILE B 1 261 ? -5.652 -10.297 -3.904 1 98.31 261 ILE B O 1
ATOM 4494 N N . ILE B 1 262 ? -4.07 -10.867 -5.297 1 97.88 262 ILE B N 1
ATOM 4495 C CA . ILE B 1 262 ? -3.381 -11.781 -4.391 1 97.88 262 ILE B CA 1
ATOM 4496 C C . ILE B 1 262 ? -1.925 -11.344 -4.23 1 97.88 262 ILE B C 1
ATOM 4498 O O . ILE B 1 262 ? -1.153 -11.375 -5.195 1 97.88 262 ILE B O 1
ATOM 4502 N N . GLY B 1 263 ? -1.58 -10.984 -3.049 1 95.38 263 GLY B N 1
ATOM 4503 C CA . GLY B 1 263 ? -0.249 -10.461 -2.791 1 95.38 263 GLY B CA 1
ATOM 4504 C C . GLY B 1 263 ? 0.69 -11.484 -2.182 1 95.38 263 GLY B C 1
ATOM 4505 O O . GLY B 1 263 ? 0.282 -12.602 -1.882 1 95.38 263 GLY B O 1
ATOM 4506 N N . TRP B 1 264 ? 2.006 -11.133 -2.121 1 95.06 264 TRP B N 1
ATOM 4507 C CA . TRP B 1 264 ? 3.051 -11.766 -1.323 1 95.06 264 TRP B CA 1
ATOM 4508 C C . TRP B 1 264 ? 3.6 -13 -2.029 1 95.06 264 TRP B C 1
ATOM 4510 O O . TRP B 1 264 ? 4.742 -13.398 -1.796 1 95.06 264 TRP B O 1
ATOM 4520 N N . LEU B 1 265 ? 2.773 -13.617 -2.977 1 96.5 265 LEU B N 1
ATOM 4521 C CA . LEU B 1 265 ? 3.258 -14.797 -3.68 1 96.5 265 LEU B CA 1
ATOM 4522 C C . LEU B 1 265 ? 4.492 -14.469 -4.512 1 96.5 265 LEU B C 1
ATOM 4524 O O . LEU B 1 265 ? 5.484 -15.203 -4.477 1 96.5 265 LEU B O 1
ATOM 4528 N N . GLY B 1 266 ? 4.387 -13.398 -5.207 1 96.69 266 GLY B N 1
ATOM 4529 C CA . GLY B 1 266 ? 5.48 -13 -6.074 1 96.69 266 GLY B CA 1
ATOM 4530 C C . GLY B 1 266 ? 6.742 -12.633 -5.316 1 96.69 266 GLY B C 1
ATOM 4531 O O . GLY B 1 266 ? 7.828 -12.578 -5.898 1 96.69 266 GLY B O 1
ATOM 4532 N N . LEU B 1 267 ? 6.613 -12.398 -4.055 1 95.19 267 LEU B N 1
ATOM 4533 C CA . LEU B 1 267 ? 7.754 -12.023 -3.229 1 95.19 267 LEU B CA 1
ATOM 4534 C C . LEU B 1 267 ? 8.297 -13.227 -2.475 1 95.19 267 LEU B C 1
ATOM 4536 O O . LEU B 1 267 ? 9.5 -13.5 -2.514 1 95.19 267 LEU B O 1
ATOM 4540 N N . VAL B 1 268 ? 7.473 -13.984 -1.874 1 95.38 268 VAL B N 1
ATOM 4541 C CA . VAL B 1 268 ? 7.852 -15 -0.904 1 95.38 268 VAL B CA 1
ATOM 4542 C C . VAL B 1 268 ? 8.297 -16.266 -1.634 1 95.38 268 VAL B C 1
ATOM 4544 O O . VAL B 1 268 ? 9.312 -16.875 -1.275 1 95.38 268 VAL B O 1
ATOM 4547 N N . ILE B 1 269 ? 7.629 -16.641 -2.68 1 96.38 269 ILE B N 1
ATOM 4548 C CA . ILE B 1 269 ? 7.828 -17.938 -3.316 1 96.38 269 ILE B CA 1
ATOM 4549 C C . ILE B 1 269 ? 9.195 -17.969 -3.99 1 96.38 269 ILE B C 1
ATOM 4551 O O . ILE B 1 269 ? 9.945 -18.938 -3.84 1 96.38 269 ILE B O 1
ATOM 4555 N N . PRO B 1 270 ? 9.547 -16.906 -4.758 1 95.88 270 PRO B N 1
ATOM 4556 C CA . PRO B 1 270 ? 10.883 -16.953 -5.352 1 95.88 270 PRO B CA 1
ATOM 4557 C C . PRO B 1 270 ? 11.992 -17.094 -4.305 1 95.88 270 PRO B C 1
ATOM 4559 O O . PRO B 1 270 ? 12.977 -17.797 -4.531 1 95.88 270 PRO B O 1
ATOM 4562 N N . HIS B 1 271 ? 11.781 -16.469 -3.225 1 92.75 271 HIS B N 1
ATOM 4563 C CA . HIS B 1 271 ? 12.773 -16.562 -2.156 1 92.75 271 HIS B CA 1
ATOM 4564 C C . HIS B 1 271 ? 12.852 -17.984 -1.604 1 92.75 271 HIS B C 1
ATOM 4566 O O . HIS B 1 271 ? 13.945 -18.516 -1.436 1 92.75 271 HIS B O 1
ATOM 4572 N N . MET B 1 272 ? 11.773 -18.5 -1.325 1 91.25 272 MET B N 1
ATOM 4573 C CA . MET B 1 272 ? 11.727 -19.875 -0.829 1 91.25 272 MET B CA 1
ATOM 4574 C C . MET B 1 272 ? 12.312 -20.844 -1.851 1 91.25 272 MET B C 1
ATOM 4576 O O . MET B 1 272 ? 13.047 -21.766 -1.488 1 91.25 272 MET B O 1
ATOM 4580 N N . THR B 1 273 ? 11.984 -20.594 -3.062 1 93.75 273 THR B N 1
ATOM 4581 C CA . THR B 1 273 ? 12.461 -21.453 -4.133 1 93.75 273 THR B CA 1
ATOM 4582 C C . THR B 1 273 ? 13.984 -21.375 -4.254 1 93.75 273 THR B C 1
ATOM 4584 O O . THR B 1 273 ? 14.648 -22.391 -4.445 1 93.75 273 THR B O 1
ATOM 4587 N N . ARG B 1 274 ? 14.469 -20.203 -4.145 1 91.75 274 ARG B N 1
ATOM 4588 C CA . ARG B 1 274 ? 15.906 -20 -4.215 1 91.75 274 ARG B CA 1
ATOM 4589 C C . ARG B 1 274 ? 16.625 -20.766 -3.119 1 91.75 274 ARG B C 1
ATOM 4591 O O . ARG B 1 274 ? 17.75 -21.25 -3.326 1 91.75 274 ARG B O 1
ATOM 4598 N N . MET B 1 275 ? 16.031 -20.812 -2.012 1 87.06 275 MET B N 1
ATOM 4599 C CA . MET B 1 275 ? 16.625 -21.562 -0.898 1 87.06 275 MET B CA 1
ATOM 4600 C C . MET B 1 275 ? 16.672 -23.047 -1.2 1 87.06 275 MET B C 1
ATOM 4602 O O . MET B 1 275 ? 17.516 -23.766 -0.656 1 87.06 275 MET B O 1
ATOM 4606 N N . ILE B 1 276 ? 15.867 -23.453 -2.062 1 88.25 276 ILE B N 1
ATOM 4607 C CA . ILE B 1 276 ? 15.742 -24.891 -2.346 1 88.25 276 ILE B CA 1
ATOM 4608 C C . ILE B 1 276 ? 16.609 -25.25 -3.549 1 88.25 276 ILE B C 1
ATOM 4610 O O . ILE B 1 276 ? 17.344 -26.234 -3.516 1 88.25 276 ILE B O 1
ATOM 4614 N N . VAL B 1 277 ? 16.578 -24.375 -4.594 1 91.75 277 VAL B N 1
ATOM 4615 C CA . VAL B 1 277 ? 17.188 -24.828 -5.844 1 91.75 277 VAL B CA 1
ATOM 4616 C C . VAL B 1 277 ? 18.344 -23.906 -6.223 1 91.75 277 VAL B C 1
ATOM 4618 O O . VAL B 1 277 ? 19.031 -24.141 -7.211 1 91.75 277 VAL B O 1
ATOM 4621 N N . GLY B 1 278 ? 18.547 -22.859 -5.523 1 91 278 GLY B N 1
ATOM 4622 C CA . GLY B 1 278 ? 19.625 -21.938 -5.824 1 91 278 GLY B CA 1
ATOM 4623 C C . GLY B 1 278 ? 19.188 -20.781 -6.699 1 91 278 GLY B C 1
ATOM 4624 O O . GLY B 1 278 ? 18 -20.672 -7.043 1 91 278 GLY B O 1
ATOM 4625 N N . PRO B 1 279 ? 20.047 -19.906 -7.094 1 93.88 279 PRO B N 1
ATOM 4626 C CA . PRO B 1 279 ? 19.703 -18.625 -7.719 1 93.88 279 PRO B CA 1
ATOM 4627 C C . PRO B 1 279 ? 19.703 -18.703 -9.242 1 93.88 279 PRO B C 1
ATOM 4629 O O . PRO B 1 279 ? 19.344 -17.719 -9.906 1 93.88 279 PRO B O 1
ATOM 4632 N N . ASP B 1 280 ? 20.094 -19.875 -9.828 1 95.75 280 ASP B N 1
ATOM 4633 C CA . ASP B 1 280 ? 20.125 -20 -11.281 1 95.75 280 ASP B CA 1
ATOM 4634 C C . ASP B 1 280 ? 18.719 -19.969 -11.859 1 95.75 280 ASP B C 1
ATOM 4636 O O . ASP B 1 280 ? 17.938 -20.906 -11.695 1 95.75 280 ASP B O 1
ATOM 4640 N N . ASN B 1 281 ? 18.422 -18.953 -12.625 1 97.19 281 ASN B N 1
ATOM 4641 C CA . ASN B 1 281 ? 17.078 -18.719 -13.125 1 97.19 281 ASN B CA 1
ATOM 4642 C C . ASN B 1 281 ? 16.641 -19.844 -14.07 1 97.19 281 ASN B C 1
ATOM 4644 O O . ASN B 1 281 ? 15.438 -20.031 -14.281 1 97.19 281 ASN B O 1
ATOM 4648 N N . LYS B 1 282 ? 17.531 -20.531 -14.664 1 96.56 282 LYS B N 1
ATOM 4649 C CA . LYS B 1 282 ? 17.172 -21.672 -15.516 1 96.56 282 LYS B CA 1
ATOM 4650 C C . LYS B 1 282 ? 16.359 -22.703 -14.742 1 96.56 282 LYS B C 1
ATOM 4652 O O . LYS B 1 282 ? 15.508 -23.391 -15.312 1 96.56 282 LYS B O 1
ATOM 4657 N N . ILE B 1 283 ? 16.656 -22.797 -13.5 1 94.38 283 ILE B N 1
ATOM 4658 C CA . ILE B 1 283 ? 15.969 -23.766 -12.641 1 94.38 283 ILE B CA 1
ATOM 4659 C C . ILE B 1 283 ? 14.977 -23.031 -11.742 1 94.38 283 ILE B C 1
ATOM 4661 O O . ILE B 1 283 ? 13.875 -23.531 -11.484 1 94.38 283 ILE B O 1
ATOM 4665 N N . LEU B 1 284 ? 15.336 -21.875 -11.289 1 95.38 284 LEU B N 1
ATOM 4666 C CA . LEU B 1 284 ? 14.562 -21.094 -10.328 1 95.38 284 LEU B CA 1
ATOM 4667 C C . LEU B 1 284 ? 13.188 -20.75 -10.883 1 95.38 284 LEU B C 1
ATOM 4669 O O . LEU B 1 284 ? 12.172 -20.906 -10.203 1 95.38 284 LEU B O 1
ATOM 4673 N N . ILE B 1 285 ? 13.141 -20.312 -12.117 1 97.12 285 ILE B N 1
ATOM 4674 C CA . ILE B 1 285 ? 11.891 -19.828 -12.703 1 97.12 285 ILE B CA 1
ATOM 4675 C C . ILE B 1 285 ? 10.906 -20.984 -12.844 1 97.12 285 ILE B C 1
ATOM 4677 O O . ILE B 1 285 ? 9.781 -20.922 -12.352 1 97.12 285 ILE B O 1
ATOM 4681 N N . PRO B 1 286 ? 11.297 -22.125 -13.453 1 95.44 286 PRO B N 1
ATOM 4682 C CA . PRO B 1 286 ? 10.359 -23.25 -13.508 1 95.44 286 PRO B CA 1
ATOM 4683 C C . PRO B 1 286 ? 10.023 -23.812 -12.133 1 95.44 286 PRO B C 1
ATOM 4685 O O . PRO B 1 286 ? 8.898 -24.25 -11.898 1 95.44 286 PRO B O 1
ATOM 4688 N N . ALA B 1 287 ? 10.953 -23.797 -11.242 1 96.12 287 ALA B N 1
ATOM 4689 C CA . ALA B 1 287 ? 10.695 -24.266 -9.883 1 96.12 287 ALA B CA 1
ATOM 4690 C C . ALA B 1 287 ? 9.711 -23.359 -9.164 1 96.12 287 ALA B C 1
ATOM 4692 O O . ALA B 1 287 ? 8.859 -23.828 -8.406 1 96.12 287 ALA B O 1
ATOM 4693 N N . SER B 1 288 ? 9.836 -22.078 -9.375 1 97.12 288 SER B N 1
ATOM 4694 C CA . SER B 1 288 ? 8.914 -21.109 -8.781 1 97.12 288 SER B CA 1
ATOM 4695 C C . SER B 1 288 ? 7.496 -21.297 -9.312 1 97.12 288 SER B C 1
ATOM 4697 O O . SER B 1 288 ? 6.523 -21.094 -8.586 1 97.12 288 SER B O 1
ATOM 4699 N N . LEU B 1 289 ? 7.434 -21.625 -10.594 1 97.25 289 LEU B N 1
ATOM 4700 C CA . LEU B 1 289 ? 6.137 -21.938 -11.18 1 97.25 289 LEU B CA 1
ATOM 4701 C C . LEU B 1 289 ? 5.445 -23.062 -10.406 1 97.25 289 LEU B C 1
ATOM 4703 O O . LEU B 1 289 ? 4.285 -22.922 -10.016 1 97.25 289 LEU B O 1
ATOM 4707 N N . SER B 1 290 ? 6.148 -24.062 -10.125 1 97.25 290 SER B N 1
ATOM 4708 C CA . SER B 1 290 ? 5.598 -25.234 -9.453 1 97.25 290 SER B CA 1
ATOM 4709 C C . SER B 1 290 ? 5.27 -24.938 -7.996 1 97.25 290 SER B C 1
ATOM 4711 O O . SER B 1 290 ? 4.184 -25.281 -7.516 1 97.25 290 SER B O 1
ATOM 4713 N N . LEU B 1 291 ? 6.148 -24.312 -7.336 1 96.88 291 LEU B N 1
ATOM 4714 C CA . LEU B 1 291 ? 5.938 -24.016 -5.922 1 96.88 291 LEU B CA 1
ATOM 4715 C C . LEU B 1 291 ? 4.824 -22.984 -5.746 1 96.88 291 LEU B C 1
ATOM 4717 O O . LEU B 1 291 ? 4.062 -23.047 -4.777 1 96.88 291 LEU B O 1
ATOM 4721 N N . GLY B 1 292 ? 4.816 -22.016 -6.637 1 97.94 292 GLY B N 1
ATOM 4722 C CA . GLY B 1 292 ? 3.74 -21.031 -6.598 1 97.94 292 GLY B CA 1
ATOM 4723 C C . GLY B 1 292 ? 2.365 -21.656 -6.781 1 97.94 292 GLY B C 1
ATOM 4724 O O . GLY B 1 292 ? 1.434 -21.344 -6.039 1 97.94 292 GLY B O 1
ATOM 4725 N N . ALA B 1 293 ? 2.268 -22.516 -7.75 1 98.38 293 ALA B N 1
ATOM 4726 C CA . ALA B 1 293 ? 1.025 -23.25 -7.98 1 98.38 293 ALA B CA 1
ATOM 4727 C C . ALA B 1 293 ? 0.621 -24.047 -6.738 1 98.38 293 ALA B C 1
ATOM 4729 O O . ALA B 1 293 ? -0.529 -23.969 -6.297 1 98.38 293 ALA B O 1
ATOM 4730 N N . SER B 1 294 ? 1.534 -24.703 -6.184 1 97.88 294 SER B N 1
ATOM 4731 C CA . SER B 1 294 ? 1.289 -25.547 -5.016 1 97.88 294 SER B CA 1
ATOM 4732 C C . SER B 1 294 ? 0.891 -24.703 -3.805 1 97.88 294 SER B C 1
ATOM 4734 O O . SER B 1 294 ? -0.053 -25.047 -3.09 1 97.88 294 SER B O 1
ATOM 4736 N N . PHE B 1 295 ? 1.571 -23.656 -3.629 1 97.44 295 PHE B N 1
ATOM 4737 C CA . PHE B 1 295 ? 1.344 -22.812 -2.461 1 97.44 295 PHE B CA 1
ATOM 4738 C C . PHE B 1 295 ? -0.046 -22.188 -2.506 1 97.44 295 PHE B C 1
ATOM 4740 O O . PHE B 1 295 ? -0.753 -22.172 -1.497 1 97.44 295 PHE B O 1
ATOM 4747 N N . LEU B 1 296 ? -0.418 -21.641 -3.666 1 98.5 296 LEU B N 1
ATOM 4748 C CA . LEU B 1 296 ? -1.725 -20.984 -3.732 1 98.5 296 LEU B CA 1
ATOM 4749 C C . LEU B 1 296 ? -2.846 -22 -3.553 1 98.5 296 LEU B C 1
ATOM 4751 O O . LEU B 1 296 ? -3.863 -21.703 -2.922 1 98.5 296 LEU B O 1
ATOM 4755 N N . LEU B 1 297 ? -2.678 -23.203 -4.125 1 98.25 297 LEU B N 1
ATOM 4756 C CA . LEU B 1 297 ? -3.684 -24.234 -3.904 1 98.25 297 LEU B CA 1
ATOM 4757 C C . LEU B 1 297 ? -3.77 -24.609 -2.428 1 98.25 297 LEU B C 1
ATOM 4759 O O . LEU B 1 297 ? -4.863 -24.828 -1.9 1 98.25 297 LEU B O 1
ATOM 4763 N N . LEU B 1 298 ? -2.656 -24.703 -1.802 1 96.75 298 LEU B N 1
ATOM 4764 C CA . LEU B 1 298 ? -2.645 -24.984 -0.37 1 96.75 298 LEU B CA 1
ATOM 4765 C C . LEU B 1 298 ? -3.408 -23.906 0.398 1 96.75 298 LEU B C 1
ATOM 4767 O O . LEU B 1 298 ? -4.195 -24.219 1.294 1 96.75 298 LEU B O 1
ATOM 4771 N N . ILE B 1 299 ? -3.141 -22.656 0.075 1 96.94 299 ILE B N 1
ATOM 4772 C CA . ILE B 1 299 ? -3.822 -21.547 0.731 1 96.94 299 ILE B CA 1
ATOM 4773 C C . ILE B 1 299 ? -5.324 -21.641 0.473 1 96.94 299 ILE B C 1
ATOM 4775 O O . ILE B 1 299 ? -6.129 -21.391 1.371 1 96.94 299 ILE B O 1
ATOM 4779 N N . ASP B 1 300 ? -5.68 -21.938 -0.771 1 97.06 300 ASP B N 1
ATOM 4780 C CA . ASP B 1 300 ? -7.09 -22.094 -1.111 1 97.06 300 ASP B CA 1
ATOM 4781 C C . ASP B 1 300 ? -7.73 -23.203 -0.298 1 97.06 300 ASP B C 1
ATOM 4783 O O . ASP B 1 300 ? -8.875 -23.094 0.142 1 97.06 300 ASP B O 1
ATOM 4787 N N . ASN B 1 301 ? -6.988 -24.312 -0.146 1 95.44 301 ASN B N 1
ATOM 4788 C CA . ASN B 1 301 ? -7.473 -25.406 0.673 1 95.44 301 ASN B CA 1
ATOM 4789 C C . ASN B 1 301 ? -7.699 -24.984 2.119 1 95.44 301 ASN B C 1
ATOM 4791 O O . ASN B 1 301 ? -8.703 -25.344 2.729 1 95.44 301 ASN B O 1
ATOM 4795 N N . ILE B 1 302 ? -6.84 -24.219 2.605 1 94.12 302 ILE B N 1
ATOM 4796 C CA . ILE B 1 302 ? -6.973 -23.703 3.967 1 94.12 302 ILE B CA 1
ATOM 4797 C C . ILE B 1 302 ? -8.188 -22.797 4.059 1 94.12 302 ILE B C 1
ATOM 4799 O O . ILE B 1 302 ? -8.953 -22.859 5.023 1 94.12 302 ILE B O 1
ATOM 4803 N N . SER B 1 303 ? -8.336 -21.938 3.102 1 93.56 303 SER B N 1
ATOM 4804 C CA . SER B 1 303 ? -9.461 -21.016 3.053 1 93.56 303 SER B CA 1
ATOM 4805 C C . SER B 1 303 ? -10.789 -21.766 3.098 1 93.56 303 SER B C 1
ATOM 4807 O O . SER B 1 303 ? -11.742 -21.312 3.738 1 93.56 303 SER B O 1
ATOM 4809 N N . ARG B 1 304 ? -10.883 -22.891 2.512 1 91.25 304 ARG B N 1
ATOM 4810 C CA . ARG B 1 304 ? -12.117 -23.672 2.391 1 91.25 304 ARG B CA 1
ATOM 4811 C C . ARG B 1 304 ? -12.336 -24.547 3.621 1 91.25 304 ARG B C 1
ATOM 4813 O O . ARG B 1 304 ? -13.445 -25.016 3.865 1 91.25 304 ARG B O 1
ATOM 4820 N N . ALA B 1 305 ? -11.352 -24.859 4.34 1 86.75 305 ALA B N 1
ATOM 4821 C CA . ALA B 1 305 ? -11.43 -25.797 5.453 1 86.75 305 ALA B CA 1
ATOM 4822 C C . ALA B 1 305 ? -11.766 -25.078 6.758 1 86.75 305 ALA B C 1
ATOM 4824 O O . ALA B 1 305 ? -12.375 -25.672 7.656 1 86.75 305 ALA B O 1
ATOM 4825 N N . VAL B 1 306 ? -11.188 -24.047 7.137 1 68.81 306 VAL B N 1
ATOM 4826 C CA . VAL B 1 306 ? -11.148 -23.438 8.461 1 68.81 306 VAL B CA 1
ATOM 4827 C C . VAL B 1 306 ? -12.547 -22.969 8.852 1 68.81 306 VAL B C 1
ATOM 4829 O O . VAL B 1 306 ? -12.992 -23.188 9.977 1 68.81 306 VAL B O 1
ATOM 4832 N N . ILE B 1 307 ? -13.156 -22.016 8.086 1 64.75 307 ILE B N 1
ATOM 4833 C CA . ILE B 1 307 ? -14.359 -21.375 8.602 1 64.75 307 ILE B CA 1
ATOM 4834 C C . ILE B 1 307 ? -15.531 -21.641 7.656 1 64.75 307 ILE B C 1
ATOM 4836 O O . ILE B 1 307 ? -15.328 -22.016 6.504 1 64.75 307 ILE B O 1
ATOM 4840 N N . SER B 1 308 ? -16.609 -21.641 8.336 1 70.62 308 SER B N 1
ATOM 4841 C CA . SER B 1 308 ? -17.844 -21.797 7.566 1 70.62 308 SER B CA 1
ATOM 4842 C C . SER B 1 308 ? -17.922 -20.766 6.449 1 70.62 308 SER B C 1
ATOM 4844 O O . SER B 1 308 ? -18.609 -20.969 5.445 1 70.62 308 SER B O 1
ATOM 4846 N N . ILE B 1 309 ? -17.156 -19.688 6.715 1 79.25 309 ILE B N 1
ATOM 4847 C CA . ILE B 1 309 ? -17.125 -18.672 5.668 1 79.25 309 ILE B CA 1
ATOM 4848 C C . ILE B 1 309 ? -15.758 -18.641 5 1 79.25 309 ILE B C 1
ATOM 4850 O O . ILE B 1 309 ? -14.734 -18.609 5.684 1 79.25 309 ILE B O 1
ATOM 4854 N N . GLU B 1 310 ? -15.703 -18.797 3.758 1 88 310 GLU B N 1
ATOM 4855 C CA . GLU B 1 310 ? -14.453 -18.797 3.004 1 88 310 GLU B CA 1
ATOM 4856 C C . GLU B 1 310 ? -13.742 -17.453 3.102 1 88 310 GLU B C 1
ATOM 4858 O O . GLU B 1 310 ? -14.242 -16.438 2.609 1 88 310 GLU B O 1
ATOM 4863 N N . ILE B 1 311 ? -12.602 -17.406 3.719 1 91 311 ILE B N 1
ATOM 4864 C CA . ILE B 1 311 ? -11.797 -16.203 3.863 1 91 311 ILE B CA 1
ATOM 4865 C C . ILE B 1 311 ? -11.156 -15.852 2.523 1 91 311 ILE B C 1
ATOM 4867 O O . ILE B 1 311 ? -10.578 -16.719 1.854 1 91 311 ILE B O 1
ATOM 4871 N N . PRO B 1 312 ? -11.281 -14.609 2.188 1 95 312 PRO B N 1
ATOM 4872 C CA . PRO B 1 312 ? -10.617 -14.211 0.949 1 95 312 PRO B CA 1
ATOM 4873 C C . PRO B 1 312 ? -9.125 -14.539 0.943 1 95 312 PRO B C 1
ATOM 4875 O O . PRO B 1 312 ? -8.438 -14.32 1.939 1 95 312 PRO B O 1
ATOM 4878 N N . ILE B 1 313 ? -8.727 -15.031 -0.121 1 95.81 313 ILE B N 1
ATOM 4879 C CA . ILE B 1 313 ? -7.387 -15.586 -0.25 1 95.81 313 ILE B CA 1
ATOM 4880 C C . ILE B 1 313 ? -6.348 -14.484 -0.074 1 95.81 313 ILE B C 1
ATOM 4882 O O . ILE B 1 313 ? -5.273 -14.719 0.482 1 95.81 313 ILE B O 1
ATOM 4886 N N . GLY B 1 314 ? -6.648 -13.297 -0.521 1 95.62 314 GLY B N 1
ATOM 4887 C CA . GLY B 1 314 ? -5.723 -12.188 -0.359 1 95.62 314 GLY B CA 1
ATOM 4888 C C . GLY B 1 314 ? -5.387 -11.898 1.091 1 95.62 314 GLY B C 1
ATOM 4889 O O . GLY B 1 314 ? -4.262 -11.508 1.409 1 95.62 314 GLY B O 1
ATOM 4890 N N . ILE B 1 315 ? -6.34 -12.086 1.978 1 96.38 315 ILE B N 1
ATOM 4891 C CA . ILE B 1 315 ? -6.133 -11.891 3.408 1 96.38 315 ILE B CA 1
ATOM 4892 C C . ILE B 1 315 ? -5.207 -12.977 3.945 1 96.38 315 ILE B C 1
ATOM 4894 O O . ILE B 1 315 ? -4.23 -12.688 4.641 1 96.38 315 ILE B O 1
ATOM 4898 N N . LEU B 1 316 ? -5.43 -14.188 3.533 1 96.12 316 LEU B N 1
ATOM 4899 C CA . LEU B 1 316 ? -4.676 -15.336 4.043 1 96.12 316 LEU B CA 1
ATOM 4900 C C . LEU B 1 316 ? -3.229 -15.289 3.561 1 96.12 316 LEU B C 1
ATOM 4902 O O . LEU B 1 316 ? -2.307 -15.562 4.332 1 96.12 316 LEU B O 1
ATOM 4906 N N . THR B 1 317 ? -3.062 -14.906 2.303 1 96.75 317 THR B N 1
ATOM 4907 C CA . THR B 1 317 ? -1.704 -14.867 1.775 1 96.75 317 THR B CA 1
ATOM 4908 C C . THR B 1 317 ? -0.883 -13.789 2.471 1 96.75 317 THR B C 1
ATOM 4910 O O . THR B 1 317 ? 0.324 -13.945 2.662 1 96.75 317 THR B O 1
ATOM 4913 N N . ALA B 1 318 ? -1.515 -12.711 2.877 1 96.31 318 ALA B N 1
ATOM 4914 C CA . ALA B 1 318 ? -0.796 -11.664 3.594 1 96.31 318 ALA B CA 1
ATOM 4915 C C . ALA B 1 318 ? -0.485 -12.094 5.027 1 96.31 318 ALA B C 1
ATOM 4917 O O . ALA B 1 318 ? 0.641 -11.922 5.5 1 96.31 318 ALA B O 1
ATOM 4918 N N . VAL B 1 319 ? -1.436 -12.664 5.691 1 96.31 319 VAL B N 1
ATOM 4919 C CA . VAL B 1 319 ? -1.283 -13.062 7.086 1 96.31 319 VAL B CA 1
ATOM 4920 C C . VAL B 1 319 ? -0.213 -14.148 7.203 1 96.31 319 VAL B C 1
ATOM 4922 O O . VAL B 1 319 ? 0.544 -14.18 8.172 1 96.31 319 VAL B O 1
ATOM 4925 N N . ILE B 1 320 ? -0.113 -14.969 6.215 1 96.06 320 ILE B N 1
ATOM 4926 C CA . ILE B 1 320 ? 0.871 -16.047 6.211 1 96.06 320 ILE B CA 1
ATOM 4927 C C . ILE B 1 320 ? 2.18 -15.547 5.602 1 96.06 320 ILE B C 1
ATOM 4929 O O . ILE B 1 320 ? 3.262 -15.836 6.113 1 96.06 320 ILE B O 1
ATOM 4933 N N . GLY B 1 321 ? 2.035 -14.812 4.566 1 95.44 321 GLY B N 1
ATOM 4934 C CA . GLY B 1 321 ? 3.189 -14.359 3.812 1 95.44 321 GLY B CA 1
ATOM 4935 C C . GLY B 1 321 ? 4.074 -13.406 4.594 1 95.44 321 GLY B C 1
ATOM 4936 O O . GLY B 1 321 ? 5.301 -13.469 4.504 1 95.44 321 GLY B O 1
ATOM 4937 N N . VAL B 1 322 ? 3.486 -12.539 5.426 1 95.94 322 VAL B N 1
ATOM 4938 C CA . VAL B 1 322 ? 4.242 -11.531 6.156 1 95.94 322 VAL B CA 1
ATOM 4939 C C . VAL B 1 322 ? 5.16 -12.203 7.176 1 95.94 322 VAL B C 1
ATOM 4941 O O . VAL B 1 322 ? 6.363 -11.953 7.195 1 95.94 322 VAL B O 1
ATOM 4944 N N . PRO B 1 323 ? 4.688 -13.086 7.98 1 95.31 323 PRO B N 1
ATOM 4945 C CA . PRO B 1 323 ? 5.578 -13.789 8.906 1 95.31 323 PRO B CA 1
ATOM 4946 C C . PRO B 1 323 ? 6.688 -14.555 8.195 1 95.31 323 PRO B C 1
ATOM 4948 O O . PRO B 1 323 ? 7.832 -14.555 8.648 1 95.31 323 PRO B O 1
ATOM 4951 N N . ILE B 1 324 ? 6.355 -15.156 7.078 1 93.75 324 ILE B N 1
ATOM 4952 C CA . ILE B 1 324 ? 7.363 -15.883 6.309 1 93.75 324 ILE B CA 1
ATOM 4953 C C . ILE B 1 324 ? 8.43 -14.906 5.812 1 93.75 324 ILE B C 1
ATOM 4955 O O . ILE B 1 324 ? 9.625 -15.188 5.918 1 93.75 324 ILE B O 1
ATOM 4959 N N . PHE B 1 325 ? 7.961 -13.812 5.375 1 92.62 325 PHE B N 1
ATOM 4960 C CA . PHE B 1 325 ? 8.883 -12.797 4.883 1 92.62 325 PHE B CA 1
ATOM 4961 C C . PHE B 1 325 ? 9.805 -12.32 6 1 92.62 325 PHE B C 1
ATOM 4963 O O . PHE B 1 325 ? 11.016 -12.203 5.801 1 92.62 325 PHE B O 1
ATOM 4970 N N . LEU B 1 326 ? 9.234 -12.055 7.109 1 92.38 326 LEU B N 1
ATOM 4971 C CA . LEU B 1 326 ? 10.023 -11.578 8.242 1 92.38 326 LEU B CA 1
ATOM 4972 C C . LEU B 1 326 ? 11.016 -12.641 8.703 1 92.38 326 LEU B C 1
ATOM 4974 O O . LEU B 1 326 ? 12.133 -12.32 9.109 1 92.38 326 LEU B O 1
ATOM 4978 N N . TYR B 1 327 ? 10.633 -13.82 8.594 1 89.25 327 TYR B N 1
ATOM 4979 C CA . TYR B 1 327 ? 11.523 -14.922 8.922 1 89.25 327 TYR B CA 1
ATOM 4980 C C . TYR B 1 327 ? 12.672 -15.008 7.93 1 89.25 327 TYR B C 1
ATOM 4982 O O . TYR B 1 327 ? 13.828 -15.195 8.32 1 89.25 327 TYR B O 1
ATOM 4990 N N . LEU B 1 328 ? 12.328 -14.867 6.691 1 84.12 328 LEU B N 1
ATOM 4991 C CA . LEU B 1 328 ? 13.336 -14.938 5.641 1 84.12 328 LEU B CA 1
ATOM 4992 C C . LEU B 1 328 ? 14.297 -13.758 5.73 1 84.12 328 LEU B C 1
ATOM 4994 O O . LEU B 1 328 ? 15.484 -13.898 5.441 1 84.12 328 LEU B O 1
ATOM 4998 N N . LEU B 1 329 ? 13.75 -12.625 6.035 1 83 329 LEU B N 1
ATOM 4999 C CA . LEU B 1 329 ? 14.562 -11.422 6.215 1 83 329 LEU B CA 1
ATOM 5000 C C . LEU B 1 329 ? 15.602 -11.625 7.316 1 83 329 LEU B C 1
ATOM 5002 O O . LEU B 1 329 ? 16.719 -11.133 7.215 1 83 329 LEU B O 1
ATOM 5006 N N . ARG B 1 330 ? 15.273 -12.328 8.266 1 80.12 330 ARG B N 1
ATOM 5007 C CA . ARG B 1 330 ? 16.188 -12.641 9.367 1 80.12 330 ARG B CA 1
ATOM 5008 C C . ARG B 1 330 ? 17.328 -13.539 8.906 1 80.12 330 ARG B C 1
ATOM 5010 O O . ARG B 1 330 ? 18.469 -13.344 9.305 1 80.12 330 ARG B O 1
ATOM 5017 N N . LYS B 1 331 ? 17 -14.5 8.039 1 73.81 331 LYS B N 1
ATOM 5018 C CA . LYS B 1 331 ? 17.984 -15.461 7.57 1 73.81 331 LYS B CA 1
ATOM 5019 C C . LYS B 1 331 ? 18.906 -14.844 6.516 1 73.81 331 LYS B C 1
ATOM 5021 O O . LYS B 1 331 ? 20.094 -15.141 6.469 1 73.81 331 LYS B O 1
ATOM 5026 N N . GLY B 1 332 ? 18.25 -14.211 5.398 1 62.94 332 GLY B N 1
ATOM 5027 C CA . GLY B 1 332 ? 18.969 -13.664 4.25 1 62.94 332 GLY B CA 1
ATOM 5028 C C . GLY B 1 332 ? 19.844 -12.477 4.602 1 62.94 332 GLY B C 1
ATOM 5029 O O . GLY B 1 332 ? 20.859 -12.234 3.943 1 62.94 332 GLY B O 1
ATOM 5030 N N . TYR B 1 333 ? 19.312 -11.508 5.41 1 54.38 333 TYR B N 1
ATOM 5031 C CA . TYR B 1 333 ? 20.219 -10.43 5.75 1 54.38 333 TYR B CA 1
ATOM 5032 C C . TYR B 1 333 ? 21.562 -10.977 6.242 1 54.38 333 TYR B C 1
ATOM 5034 O O . TYR B 1 333 ? 22.609 -10.359 6.039 1 54.38 333 TYR B O 1
ATOM 5042 N N . SER B 1 334 ? 21.516 -12.172 6.73 1 48.56 334 SER B N 1
ATOM 5043 C CA . SER B 1 334 ? 22.766 -12.773 7.16 1 48.56 334 SER B CA 1
ATOM 5044 C C . SER B 1 334 ? 23.625 -13.172 5.965 1 48.56 334 SER B C 1
ATOM 5046 O O . SER B 1 334 ? 24.859 -13.117 6.031 1 48.56 334 SER B O 1
ATOM 5048 N N . GLU B 1 335 ? 23 -13.594 4.906 1 47.47 335 GLU B N 1
ATOM 5049 C CA . GLU B 1 335 ? 23.781 -14.047 3.754 1 47.47 335 GLU B CA 1
ATOM 5050 C C . GLU B 1 335 ? 23.953 -12.93 2.725 1 47.47 335 GLU B C 1
ATOM 5052 O O . GLU B 1 335 ? 24.688 -13.086 1.754 1 47.47 335 GLU B O 1
ATOM 5057 N N . TRP B 1 336 ? 23.156 -11.922 2.729 1 40.19 336 TRP B N 1
ATOM 5058 C CA . TRP B 1 336 ? 23.328 -10.812 1.801 1 40.19 336 TRP B CA 1
ATOM 5059 C C . TRP B 1 336 ? 24.422 -9.867 2.285 1 40.19 336 TRP B C 1
ATOM 5061 O O . TRP B 1 336 ? 24.828 -8.961 1.558 1 40.19 336 TRP B O 1
ATOM 5071 N N . SER B 1 337 ? 24.656 -9.812 3.564 1 34.56 337 SER B N 1
ATOM 5072 C CA . SER B 1 337 ? 25.812 -9.094 4.086 1 34.56 337 SER B CA 1
ATOM 5073 C C . SER B 1 337 ? 27.094 -9.93 3.977 1 34.56 337 SER B C 1
ATOM 5075 O O . SER B 1 337 ? 27.047 -11.148 4.16 1 34.56 337 SER B O 1
#

InterPro domains:
  IPR000522 ABC transporter, permease protein, BtuC-like [PF01032] (19-331)
  IPR000522 ABC transporter, permease protein, BtuC-like [PTHR30472] (4-332)
  IPR037294 ABC transporter, BtuC-like [G3DSA:1.10.3470.10] (3-334)
  IPR037294 ABC transporter, BtuC-like [SSF81345] (8-331)